Protein AF-0000000081016433 (afdb_homodimer)

Secondary structure (DSSP, 8-state):
---------HHHHHHHHHHHB----SSEEEEEEEEE-----GGGT----TTHHHHHHHHHHHHHHTTEEEEEEES--HHHHHHHHHHHHTS--TTEEEEEEEEEEEEETTEEEETTEEEEHHHHHGGGSTTT-GGGTTS-EEEEEEEE------SS--S------TT------S--GGG--TTEEEEES--TTS----BTTTB-HHHHHHHHHHHHHTTTS-HHHHHHHHHHHHHHHHHHHS-GGGGGS-----EEEE--SSB-------/---------HHHHHHHHHHHB----SSEEEEEEEEE-----GGGT----TTHHHHHHHHHHHHHHTTEEEEEEES--HHHHHHHHHHHHTS--TTEEEEEEEEEEEEETTEEEETTEEEEHHHHHGGGSTTT-GGGTTS-EEEEEEEE------SS--S------TT------S--GGG--TTEEEEES--TTS----BTTTB-HHHHHHHHHHHHHTTTS-HHHHHHHHHHHHHHHHHHHS-GGGGGS-----EEEE--SSB-------

Radius of gyration: 23.68 Å; Cα contacts (8 Å, |Δi|>4): 1076; chains: 2; bounding box: 60×59×79 Å

InterPro domains:
  IPR001309 Peptidase C14, p20 domain [PS50208] (28-152)
  IPR002138 Peptidase C14, caspase non-catalytic subunit p10 [PS50207] (181-268)
  IPR002398 Peptidase C14 family [PTHR10454] (15-266)
  IPR011600 Peptidase C14, caspase domain [PF00656] (31-265)
  IPR015917 Peptidase C14A, caspase catalytic domain [PR00376] (28-41)
  IPR015917 Peptidase C14A, caspase catalytic domain [PR00376] (49-67)
  IPR015917 Peptidase C14A, caspase catalytic domain [PR00376] (67-85)
  IPR015917 Peptidase C14A, caspase catalytic domain [PR00376] (99-107)
  IPR015917 Peptidase C14A, caspase catalytic domain [PR00376] (133-151)
  IPR015917 Peptidase C14A, caspase catalytic domain [PR00376] (196-207)
  IPR015917 Peptidase C14A, caspase catalytic domain [PR00376] (258-267)
  IPR015917 Peptidase C14A, caspase catalytic domain [SM00115] (21-268)
  IPR015917 Peptidase C14A, caspase catalytic domain [cd00032] (22-266)
  IPR029030 Caspase-like domain superfamily [SSF52129] (16-266)

pLDDT: mean 76.72, std 23.85, range [26.06, 98.69]

Sequence (540 aa):
MGDASMKPDGHLEEMDSQIHSYSMHYKSIGNCIIINNENFFPRAGMAKRNGTQMDVSRLSECFDSLGFDVKYRKDLTCEEMRTFLKEVSQENLKNCACLVCVVLSHGEDGVVYGTDGPLPLSDIVKPFADSSCPSLVGKPRLVFIQACRGTLLDKGVDKVECDGDPDVKEASLLPTVDLMQPDFLFAFATVSGYFSWRNPANGSCFIQLLCSELQEHGQRMELTKILTRVNRRVATEFTSNTTDADLNNSKQIPCTVSMLTKELYLLKRAMGDASMKPDGHLEEMDSQIHSYSMHYKSIGNCIIINNENFFPRAGMAKRNGTQMDVSRLSECFDSLGFDVKYRKDLTCEEMRTFLKEVSQENLKNCACLVCVVLSHGEDGVVYGTDGPLPLSDIVKPFADSSCPSLVGKPRLVFIQACRGTLLDKGVDKVECDGDPDVKEASLLPTVDLMQPDFLFAFATVSGYFSWRNPANGSCFIQLLCSELQEHGQRMELTKILTRVNRRVATEFTSNTTDADLNNSKQIPCTVSMLTKELYLLKRA

Organism: Petromyzon marinus (NCBI:txid7757)

Structure (mmCIF, N/CA/C/O backbone):
data_AF-0000000081016433-model_v1
#
loop_
_entity.id
_entity.type
_entity.pdbx_description
1 polymer 'Caspase-7-like isoform X2'
#
loop_
_atom_site.group_PDB
_atom_site.id
_atom_site.type_symbol
_atom_site.label_atom_id
_atom_site.label_alt_id
_atom_site.label_comp_id
_atom_site.label_asym_id
_atom_site.label_entity_id
_atom_site.label_seq_id
_atom_site.pdbx_PDB_ins_code
_atom_site.Cartn_x
_atom_site.Cartn_y
_atom_site.Cartn_z
_atom_site.occupancy
_atom_site.B_iso_or_equiv
_atom_site.auth_seq_id
_atom_site.auth_comp_id
_atom_site.auth_asym_id
_atom_site.auth_atom_id
_atom_site.pdbx_PDB_model_num
ATOM 1 N N . MET A 1 1 ? 12.258 -30.641 46.562 1 26.12 1 MET A N 1
ATOM 2 C CA . MET A 1 1 ? 13.102 -29.859 45.656 1 26.12 1 MET A CA 1
ATOM 3 C C . MET A 1 1 ? 12.258 -29.188 44.562 1 26.12 1 MET A C 1
ATOM 5 O O . MET A 1 1 ? 11.609 -29.859 43.781 1 26.12 1 MET A O 1
ATOM 9 N N . GLY A 1 2 ? 11.648 -27.984 44.719 1 26.55 2 GLY A N 1
ATOM 10 C CA . GLY A 1 2 ? 10.523 -27.312 44.094 1 26.55 2 GLY A CA 1
ATOM 11 C C . GLY A 1 2 ? 10.852 -26.734 42.719 1 26.55 2 GLY A C 1
ATOM 12 O O . GLY A 1 2 ? 11.891 -26.109 42.562 1 26.55 2 GLY A O 1
ATOM 13 N N . ASP A 1 3 ? 10.469 -27.344 41.562 1 26.23 3 ASP A N 1
ATOM 14 C CA . ASP A 1 3 ? 10.773 -27.047 40.156 1 26.23 3 ASP A CA 1
ATOM 15 C C . ASP A 1 3 ? 10.344 -25.625 39.781 1 26.23 3 ASP A C 1
ATOM 17 O O . ASP A 1 3 ? 9.156 -25.297 39.812 1 26.23 3 ASP A O 1
ATOM 21 N N . ALA A 1 4 ? 11.242 -24.625 40.062 1 28.75 4 ALA A N 1
ATOM 22 C CA . ALA A 1 4 ? 11.133 -23.188 39.781 1 28.75 4 ALA A CA 1
ATOM 23 C C . ALA A 1 4 ? 10.797 -22.938 38.312 1 28.75 4 ALA A C 1
ATOM 25 O O . ALA A 1 4 ? 11.578 -23.281 37.406 1 28.75 4 ALA A O 1
ATOM 26 N N . SER A 1 5 ? 9.594 -22.859 37.906 1 30.48 5 SER A N 1
ATOM 27 C CA . SER A 1 5 ? 8.977 -22.625 36.594 1 30.48 5 SER A CA 1
ATOM 28 C C . SER A 1 5 ? 9.562 -21.391 35.938 1 30.48 5 SER A C 1
ATOM 30 O O . SER A 1 5 ? 9.57 -20.297 36.5 1 30.48 5 SER A O 1
ATOM 32 N N . MET A 1 6 ? 10.562 -21.422 35.156 1 29.38 6 MET A N 1
ATOM 33 C CA . MET A 1 6 ? 11.289 -20.375 34.438 1 29.38 6 MET A CA 1
ATOM 34 C C . MET A 1 6 ? 10.336 -19.453 33.688 1 29.38 6 MET A C 1
ATOM 36 O O . MET A 1 6 ? 9.57 -19.906 32.812 1 29.38 6 MET A O 1
ATOM 40 N N . LYS A 1 7 ? 9.914 -18.359 34.188 1 31.92 7 LYS A N 1
ATOM 41 C CA . LYS A 1 7 ? 9.117 -17.25 33.656 1 31.92 7 LYS A CA 1
ATOM 42 C C . LYS A 1 7 ? 9.688 -16.75 32.344 1 31.92 7 LYS A C 1
ATOM 44 O O . LYS A 1 7 ? 10.883 -16.438 32.25 1 31.92 7 LYS A O 1
ATOM 49 N N . PRO A 1 8 ? 9.094 -17.047 31.172 1 35.88 8 PRO A N 1
ATOM 50 C CA . PRO A 1 8 ? 9.68 -16.609 29.891 1 35.88 8 PRO A CA 1
ATOM 51 C C . PRO A 1 8 ? 10.172 -15.156 29.953 1 35.88 8 PRO A C 1
ATOM 53 O O . PRO A 1 8 ? 9.516 -14.305 30.562 1 35.88 8 PRO A O 1
ATOM 56 N N . ASP A 1 9 ? 11.414 -14.742 29.766 1 35.56 9 ASP A N 1
ATOM 57 C CA . ASP A 1 9 ? 12.094 -13.508 30.156 1 35.56 9 ASP A CA 1
ATOM 58 C C . ASP A 1 9 ? 11.453 -12.289 29.5 1 35.56 9 ASP A C 1
ATOM 60 O O . ASP A 1 9 ? 11.328 -12.234 28.281 1 35.56 9 ASP A O 1
ATOM 64 N N . GLY A 1 10 ? 10.516 -11.516 29.984 1 38.41 10 GLY A N 1
ATOM 65 C CA . GLY A 1 10 ? 9.914 -10.203 29.766 1 38.41 10 GLY A CA 1
ATOM 66 C C . GLY A 1 10 ? 10.836 -9.234 29.047 1 38.41 10 GLY A C 1
ATOM 67 O O . GLY A 1 10 ? 10.375 -8.305 28.391 1 38.41 10 GLY A O 1
ATOM 68 N N . HIS A 1 11 ? 12.078 -9.258 29.219 1 40.97 11 HIS A N 1
ATOM 69 C CA . HIS A 1 11 ? 13.094 -8.359 28.688 1 40.97 11 HIS A CA 1
ATOM 70 C C . HIS A 1 11 ? 13.328 -8.617 27.203 1 40.97 11 HIS A C 1
ATOM 72 O O . HIS A 1 11 ? 13.539 -7.676 26.438 1 40.97 11 HIS A O 1
ATOM 78 N N . LEU A 1 12 ? 13.461 -9.75 26.75 1 40.94 12 LEU A N 1
ATOM 79 C CA . LEU A 1 12 ? 13.664 -10.086 25.344 1 40.94 12 LEU A CA 1
ATOM 80 C C . LEU A 1 12 ? 12.445 -9.695 24.516 1 40.94 12 LEU A C 1
ATOM 82 O O . LEU A 1 12 ? 12.586 -9.25 23.375 1 40.94 12 LEU A O 1
ATOM 86 N N . GLU A 1 13 ? 11.258 -9.891 25 1 45.22 13 GLU A N 1
ATOM 87 C CA . GLU A 1 13 ? 10.031 -9.43 24.344 1 45.22 13 GLU A CA 1
ATOM 88 C C . GLU A 1 13 ? 10 -7.91 24.25 1 45.22 13 GLU A C 1
ATOM 90 O O . GLU A 1 13 ? 9.539 -7.352 23.25 1 45.22 13 GLU A O 1
ATOM 95 N N . GLU A 1 14 ? 10.406 -7.242 25.344 1 46.44 14 GLU A N 1
ATOM 96 C CA . GLU A 1 14 ? 10.477 -5.785 25.359 1 46.44 14 GLU A CA 1
ATOM 97 C C . GLU A 1 14 ? 11.516 -5.273 24.375 1 46.44 14 GLU A C 1
ATOM 99 O O . GLU A 1 14 ? 11.289 -4.277 23.688 1 46.44 14 GLU A O 1
ATOM 104 N N . MET A 1 15 ? 12.727 -5.887 24.359 1 46.06 15 MET A N 1
ATOM 105 C CA . MET A 1 15 ? 13.773 -5.488 23.422 1 46.06 15 MET A CA 1
ATOM 106 C C . MET A 1 15 ? 13.344 -5.758 21.984 1 46.06 15 MET A C 1
ATOM 108 O O . MET A 1 15 ? 13.602 -4.945 21.094 1 46.06 15 MET A O 1
ATOM 112 N N . ASP A 1 16 ? 12.812 -6.902 21.781 1 51.69 16 ASP A N 1
ATOM 113 C CA . ASP A 1 16 ? 12.297 -7.285 20.469 1 51.69 16 ASP A CA 1
ATOM 114 C C . ASP A 1 16 ? 11.203 -6.324 20 1 51.69 16 ASP A C 1
ATOM 116 O O . ASP A 1 16 ? 11.172 -5.938 18.828 1 51.69 16 ASP A O 1
ATOM 120 N N . SER A 1 17 ? 10.406 -5.883 21.031 1 57.91 17 SER A N 1
ATOM 121 C CA . SER A 1 17 ? 9.328 -4.945 20.719 1 57.91 17 SER A CA 1
ATOM 122 C C . SER A 1 17 ? 9.883 -3.594 20.281 1 57.91 17 SER A C 1
ATOM 124 O O . SER A 1 17 ? 9.359 -2.975 19.344 1 57.91 17 SER A O 1
ATOM 126 N N . GLN A 1 18 ? 11.117 -3.271 20.828 1 66.81 18 GLN A N 1
ATOM 127 C CA . GLN A 1 18 ? 11.656 -1.944 20.562 1 66.81 18 GLN A CA 1
ATOM 128 C C . GLN A 1 18 ? 12.242 -1.873 19.156 1 66.81 18 GLN A C 1
ATOM 130 O O . GLN A 1 18 ? 12.234 -0.813 18.516 1 66.81 18 GLN A O 1
ATOM 135 N N . ILE A 1 19 ? 12.5 -3.006 18.625 1 80.75 19 ILE A N 1
ATOM 136 C CA . ILE A 1 19 ? 13.141 -2.949 17.312 1 80.75 19 ILE A CA 1
ATOM 137 C C . ILE A 1 19 ? 12.086 -3.014 16.219 1 80.75 19 ILE A C 1
ATOM 139 O O . ILE A 1 19 ? 12.305 -2.527 15.102 1 80.75 19 ILE A O 1
ATOM 143 N N . HIS A 1 20 ? 10.922 -3.445 16.594 1 89.81 20 HIS A N 1
ATOM 144 C CA . HIS A 1 20 ? 9.953 -3.703 15.539 1 89.81 20 HIS A CA 1
ATOM 145 C C . HIS A 1 20 ? 8.859 -2.641 15.523 1 89.81 20 HIS A C 1
ATOM 147 O O . HIS A 1 20 ? 8.008 -2.631 14.633 1 89.81 20 HIS A O 1
ATOM 153 N N . SER A 1 21 ? 8.93 -1.73 16.516 1 92.56 21 SER A N 1
ATOM 154 C CA . SER A 1 21 ? 7.91 -0.688 16.578 1 92.56 21 SER A CA 1
ATOM 155 C C . SER A 1 21 ? 8.539 0.7 16.609 1 92.56 21 SER A C 1
ATOM 157 O O . SER A 1 21 ? 9.625 0.879 17.172 1 92.56 21 SER A O 1
ATOM 159 N N . TYR A 1 22 ? 7.875 1.656 16 1 94.38 22 TYR A N 1
ATOM 160 C CA . TYR A 1 22 ? 8.312 3.043 16.125 1 94.38 22 TYR A CA 1
ATOM 161 C C . TYR A 1 22 ? 8.219 3.518 17.562 1 94.38 22 TYR A C 1
ATOM 163 O O . TYR A 1 22 ? 7.262 3.191 18.281 1 94.38 22 TYR A O 1
ATOM 171 N N . SER A 1 23 ? 9.227 4.281 17.984 1 89.12 23 SER A N 1
ATOM 172 C CA . SER A 1 23 ? 9.156 4.902 19.312 1 89.12 23 SER A CA 1
ATOM 173 C C . SER A 1 23 ? 8.219 6.109 19.297 1 89.12 23 SER A C 1
ATOM 175 O O . SER A 1 23 ? 8.312 6.965 18.422 1 89.12 23 SER A O 1
ATOM 177 N N . MET A 1 24 ? 7.336 6.09 20.297 1 85.56 24 MET A N 1
ATOM 178 C CA . MET A 1 24 ? 6.434 7.23 20.453 1 85.56 24 MET A CA 1
ATOM 179 C C . MET A 1 24 ? 6.777 8.031 21.703 1 85.56 24 MET A C 1
ATOM 181 O O . MET A 1 24 ? 5.992 8.875 22.141 1 85.56 24 MET A O 1
ATOM 185 N N . HIS A 1 25 ? 7.965 7.73 22.188 1 81.31 25 HIS A N 1
ATOM 186 C CA . HIS A 1 25 ? 8.406 8.414 23.391 1 81.31 25 HIS A CA 1
ATOM 187 C C . HIS A 1 25 ? 9.156 9.695 23.062 1 81.31 25 HIS A C 1
ATOM 189 O O . HIS A 1 25 ? 10.383 9.758 23.219 1 81.31 25 HIS A O 1
ATOM 195 N N . TYR A 1 26 ? 8.469 10.633 22.625 1 82.5 26 TYR A N 1
ATOM 196 C CA . TYR A 1 26 ? 8.961 11.977 22.344 1 82.5 26 TYR A CA 1
ATOM 197 C C . TYR A 1 26 ? 8.18 13.023 23.125 1 82.5 26 TYR A C 1
ATOM 199 O O . TYR A 1 26 ? 7.156 12.703 23.75 1 82.5 26 TYR A O 1
ATOM 207 N N . LYS A 1 27 ? 8.672 14.164 23.25 1 78.25 27 LYS A N 1
ATOM 208 C CA . LYS A 1 27 ? 7.98 15.25 23.938 1 78.25 27 LYS A CA 1
ATOM 209 C C . LYS A 1 27 ? 6.598 15.484 23.344 1 78.25 27 LYS A C 1
ATOM 211 O O . LYS A 1 27 ? 5.641 15.758 24.062 1 78.25 27 LYS A O 1
ATOM 216 N N . SER A 1 28 ? 6.621 15.32 22.016 1 83 28 SER A N 1
ATOM 217 C CA . SER A 1 28 ? 5.371 15.477 21.281 1 83 28 SER A CA 1
ATOM 218 C C . SER A 1 28 ? 5.133 14.297 20.344 1 83 28 SER A C 1
ATOM 220 O O . SER A 1 28 ? 6.074 13.766 19.766 1 83 28 SER A O 1
ATOM 222 N N . ILE A 1 29 ? 3.893 13.898 20.25 1 88.94 29 ILE A N 1
ATOM 223 C CA . ILE A 1 29 ? 3.572 12.797 19.344 1 88.94 29 ILE A CA 1
ATOM 224 C C . ILE A 1 29 ? 3.793 13.234 17.906 1 88.94 29 ILE A C 1
ATOM 226 O O . ILE A 1 29 ? 4.254 12.453 17.078 1 88.94 29 ILE A O 1
ATOM 230 N N . GLY A 1 30 ? 3.447 14.508 17.594 1 92.06 30 GLY A N 1
ATOM 231 C CA . GLY A 1 30 ? 3.783 14.992 16.266 1 92.06 30 GLY A CA 1
ATOM 232 C C . GLY A 1 30 ? 2.775 15.984 15.719 1 92.06 30 GLY A C 1
ATOM 233 O O . GLY A 1 30 ? 1.886 16.438 16.453 1 92.06 30 GLY A O 1
ATOM 234 N N . ASN A 1 31 ? 3.016 16.406 14.523 1 94.5 31 ASN A N 1
ATOM 235 C CA . ASN A 1 31 ? 2.154 17.359 13.828 1 94.5 31 ASN A CA 1
ATOM 236 C C . ASN A 1 31 ? 1.134 16.641 12.945 1 94.5 31 ASN A C 1
ATOM 238 O O . ASN A 1 31 ? 1.448 15.625 12.32 1 94.5 31 ASN A O 1
ATOM 242 N N . CYS A 1 32 ? -0.096 17.172 12.992 1 97.12 32 CYS A N 1
ATOM 243 C CA . CYS A 1 32 ? -1.123 16.766 12.039 1 97.12 32 CYS A CA 1
ATOM 244 C C . CYS A 1 32 ? -1.529 17.953 11.156 1 97.12 32 CYS A C 1
ATOM 246 O O . CYS A 1 32 ? -2.178 18.891 11.625 1 97.12 32 CYS A O 1
ATOM 248 N N . ILE A 1 33 ? -1.103 17.859 9.922 1 98.31 33 ILE A N 1
ATOM 249 C CA . ILE A 1 33 ? -1.432 18.891 8.938 1 98.31 33 ILE A CA 1
ATOM 250 C C . ILE A 1 33 ? -2.738 18.531 8.234 1 98.31 33 ILE A C 1
ATOM 252 O O . ILE A 1 33 ? -2.898 17.406 7.75 1 98.31 33 ILE A O 1
ATOM 256 N N . ILE A 1 34 ? -3.717 19.453 8.211 1 98.62 34 ILE A N 1
ATOM 257 C CA . ILE A 1 34 ? -4.965 19.266 7.48 1 98.62 34 ILE A CA 1
ATOM 258 C C . ILE A 1 34 ? -5.156 20.391 6.477 1 98.62 34 ILE A C 1
ATOM 260 O O . ILE A 1 34 ? -5.238 21.562 6.855 1 98.62 34 ILE A O 1
ATOM 264 N N . ILE A 1 35 ? -5.145 20.031 5.227 1 98.56 35 ILE A N 1
ATOM 265 C CA . ILE A 1 35 ? -5.484 20.984 4.168 1 98.56 35 ILE A CA 1
ATOM 266 C C . ILE A 1 35 ? -6.848 20.625 3.578 1 98.56 35 ILE A C 1
ATOM 268 O O . ILE A 1 35 ? -7.051 19.5 3.098 1 98.56 35 ILE A O 1
ATOM 272 N N . ASN A 1 36 ? -7.797 21.562 3.629 1 97.75 36 ASN A N 1
ATOM 273 C CA . ASN A 1 36 ? -9.141 21.359 3.094 1 97.75 36 ASN A CA 1
ATOM 274 C C . ASN A 1 36 ? -9.469 22.391 2.018 1 97.75 36 ASN A C 1
ATOM 276 O O . ASN A 1 36 ? -9.727 23.547 2.324 1 97.75 36 ASN A O 1
ATOM 280 N N . ASN A 1 37 ? -9.406 21.922 0.78 1 97.19 37 ASN A N 1
ATOM 281 C CA . ASN A 1 37 ? -9.859 22.781 -0.307 1 97.19 37 ASN A CA 1
ATOM 282 C C . ASN A 1 37 ? -11.32 22.516 -0.659 1 97.19 37 ASN A C 1
ATOM 284 O O . ASN A 1 37 ? -11.656 21.469 -1.21 1 97.19 37 ASN A O 1
ATOM 288 N N . GLU A 1 38 ? -12.164 23.438 -0.326 1 94.94 38 GLU A N 1
ATOM 289 C CA . GLU A 1 38 ? -13.609 23.312 -0.506 1 94.94 38 GLU A CA 1
ATOM 290 C C . GLU A 1 38 ? -14.086 24.094 -1.724 1 94.94 38 GLU A C 1
ATOM 292 O O . GLU A 1 38 ? -14.938 23.625 -2.48 1 94.94 38 GLU A O 1
ATOM 297 N N . ASN A 1 39 ? -13.555 25.297 -1.861 1 96 39 ASN A N 1
ATOM 298 C CA . ASN A 1 39 ? -13.922 26.172 -2.971 1 96 39 ASN A CA 1
ATOM 299 C C . ASN A 1 39 ? -12.797 26.266 -3.996 1 96 39 ASN A C 1
ATOM 301 O O . ASN A 1 39 ? -11.617 26.312 -3.631 1 96 39 ASN A O 1
ATOM 305 N N . PHE A 1 40 ? -13.227 26.359 -5.281 1 95.62 40 PHE A N 1
ATOM 306 C CA . PHE A 1 40 ? -12.242 26.375 -6.359 1 95.62 40 PHE A CA 1
ATOM 307 C C . PHE A 1 40 ? -12.508 27.531 -7.32 1 95.62 40 PHE A C 1
ATOM 309 O O . PHE A 1 40 ? -13.664 27.922 -7.531 1 95.62 40 PHE A O 1
ATOM 316 N N . PHE A 1 41 ? -11.375 28.062 -7.828 1 95.62 41 PHE A N 1
ATOM 317 C CA . PHE A 1 41 ? -11.523 29.062 -8.875 1 95.62 41 PHE A CA 1
ATOM 318 C C . PHE A 1 41 ? -12.172 28.469 -10.117 1 95.62 41 PHE A C 1
ATOM 320 O O . PHE A 1 41 ? -11.977 27.281 -10.406 1 95.62 41 PHE A O 1
ATOM 327 N N . PRO A 1 42 ? -12.898 29.234 -10.836 1 92.69 42 PRO A N 1
ATOM 328 C CA . PRO A 1 42 ? -13.531 28.719 -12.062 1 92.69 42 PRO A CA 1
ATOM 329 C C . PRO A 1 42 ? -12.523 28.078 -13.016 1 92.69 42 PRO A C 1
ATOM 331 O O . PRO A 1 42 ? -12.836 27.078 -13.664 1 92.69 42 PRO A O 1
ATOM 334 N N . ARG A 1 43 ? -11.391 28.594 -13.023 1 91.31 43 ARG A N 1
ATOM 335 C CA . ARG A 1 43 ? -10.383 28.125 -13.969 1 91.31 43 ARG A CA 1
ATOM 336 C C . ARG A 1 43 ? -9.922 26.703 -13.609 1 91.31 43 ARG A C 1
ATOM 338 O O . ARG A 1 43 ? -9.359 26 -14.453 1 91.31 43 ARG A O 1
ATOM 345 N N . ALA A 1 44 ? -10.062 26.359 -12.344 1 89.81 44 ALA A N 1
ATOM 346 C CA . ALA A 1 44 ? -9.648 25.031 -11.914 1 89.81 44 ALA A CA 1
ATOM 347 C C . ALA A 1 44 ? -10.594 23.953 -12.461 1 89.81 44 ALA A C 1
ATOM 349 O O . ALA A 1 44 ? -10.234 22.781 -12.539 1 89.81 44 ALA A O 1
ATOM 350 N N . GLY A 1 45 ? -11.875 24.406 -12.789 1 87.94 45 GLY A N 1
ATOM 351 C CA . GLY A 1 45 ? -12.844 23.5 -13.383 1 87.94 45 GLY A CA 1
ATOM 352 C C . GLY A 1 45 ? -13.383 22.484 -12.398 1 87.94 45 GLY A C 1
ATOM 353 O O . GLY A 1 45 ? -13.758 21.375 -12.789 1 87.94 45 GLY A O 1
ATOM 354 N N . MET A 1 46 ? -13.273 22.766 -11.094 1 88.06 46 MET A N 1
ATOM 355 C CA . MET A 1 46 ? -13.719 21.828 -10.07 1 88.06 46 MET A CA 1
ATOM 356 C C . MET A 1 46 ? -14.898 22.391 -9.289 1 88.06 46 MET A C 1
ATOM 358 O O . MET A 1 46 ? -14.969 23.594 -9.047 1 88.06 46 MET A O 1
ATOM 362 N N . ALA A 1 47 ? -15.773 21.469 -8.953 1 86.62 47 ALA A N 1
ATOM 363 C CA . ALA A 1 47 ? -16.969 21.875 -8.203 1 86.62 47 ALA A CA 1
ATOM 364 C C . ALA A 1 47 ? -16.641 22.031 -6.719 1 86.62 47 ALA A C 1
ATOM 366 O O . ALA A 1 47 ? -15.641 21.531 -6.234 1 86.62 47 ALA A O 1
ATOM 367 N N . LYS A 1 48 ? -17.547 22.797 -6.082 1 90.19 48 LYS A N 1
ATOM 368 C CA . LYS A 1 48 ? -17.453 22.938 -4.633 1 90.19 48 LYS A CA 1
ATOM 369 C C . LYS A 1 48 ? -17.641 21.594 -3.936 1 90.19 48 LYS A C 1
ATOM 371 O O . LYS A 1 48 ? -18.484 20.781 -4.344 1 90.19 48 LYS A O 1
ATOM 376 N N . ARG A 1 49 ? -16.891 21.359 -2.865 1 89.38 49 ARG A N 1
ATOM 377 C CA . ARG A 1 49 ? -17 20.125 -2.09 1 89.38 49 ARG A CA 1
ATOM 378 C C . ARG A 1 49 ? -17.828 20.344 -0.828 1 89.38 49 ARG A C 1
ATOM 380 O O . ARG A 1 49 ? -17.266 20.562 0.251 1 89.38 49 ARG A O 1
ATOM 387 N N . ASN A 1 50 ? -19.016 20.109 -0.937 1 84.62 50 ASN A N 1
ATOM 388 C CA . ASN A 1 50 ? -19.938 20.344 0.168 1 84.62 50 ASN A CA 1
ATOM 389 C C . ASN A 1 50 ? -19.75 19.328 1.286 1 84.62 50 ASN A C 1
ATOM 391 O O . ASN A 1 50 ? -19.531 18.141 1.021 1 84.62 50 ASN A O 1
ATOM 395 N N . GLY A 1 51 ? -19.797 19.719 2.496 1 84.19 51 GLY A N 1
ATOM 396 C CA . GLY A 1 51 ? -19.781 18.844 3.65 1 84.19 51 GLY A CA 1
ATOM 397 C C . GLY A 1 51 ? -18.391 18.469 4.109 1 84.19 51 GLY A C 1
ATOM 398 O O . GLY A 1 51 ? -18.234 17.75 5.105 1 84.19 51 GLY A O 1
ATOM 399 N N . THR A 1 52 ? -17.375 19.016 3.471 1 91.12 52 THR A N 1
ATOM 400 C CA . THR A 1 52 ? -16 18.625 3.773 1 91.12 52 THR A CA 1
ATOM 401 C C . THR A 1 52 ? -15.57 19.188 5.129 1 91.12 52 THR A C 1
ATOM 403 O O . THR A 1 52 ? -14.633 18.672 5.746 1 91.12 52 THR A O 1
ATOM 406 N N . GLN A 1 53 ? -16.297 20.203 5.582 1 93.19 53 GLN A N 1
ATOM 407 C CA . GLN A 1 53 ? -15.984 20.781 6.879 1 93.19 53 GLN A CA 1
ATOM 408 C C . GLN A 1 53 ? -16.219 19.781 8.008 1 93.19 53 GLN A C 1
ATOM 410 O O . GLN A 1 53 ? -15.539 19.828 9.039 1 93.19 53 GLN A O 1
ATOM 415 N N . MET A 1 54 ? -17.156 18.906 7.797 1 93 54 MET A N 1
ATOM 416 C CA . MET A 1 54 ? -17.391 17.875 8.789 1 93 54 MET A CA 1
ATOM 417 C C . MET A 1 54 ? -16.172 16.953 8.93 1 93 54 MET A C 1
ATOM 419 O O . MET A 1 54 ? -15.828 16.547 10.031 1 93 54 MET A O 1
ATOM 423 N N . ASP A 1 55 ? -15.539 16.688 7.836 1 94.38 55 ASP A N 1
ATOM 424 C CA . ASP A 1 55 ? -14.32 15.883 7.855 1 94.38 55 ASP A CA 1
ATOM 425 C C . ASP A 1 55 ? -13.203 16.594 8.625 1 94.38 55 ASP A C 1
ATOM 427 O O . ASP A 1 55 ? -12.492 15.961 9.406 1 94.38 55 ASP A O 1
ATOM 431 N N . VAL A 1 56 ? -13.125 17.859 8.406 1 97.38 56 VAL A N 1
ATOM 432 C CA . VAL A 1 56 ? -12.094 18.641 9.086 1 97.38 56 VAL A CA 1
ATOM 433 C C . VAL A 1 56 ? -12.32 18.578 10.594 1 97.38 56 VAL A C 1
ATOM 435 O O . VAL A 1 56 ? -11.383 18.344 11.359 1 97.38 56 VAL A O 1
ATOM 438 N N . SER A 1 57 ? -13.516 18.781 10.953 1 97.06 57 SER A N 1
ATOM 439 C CA . SER A 1 57 ? -13.852 18.781 12.375 1 97.06 57 SER A CA 1
ATOM 440 C C . SER A 1 57 ? -13.539 17.422 13.008 1 97.06 57 SER A C 1
ATOM 442 O O . SER A 1 57 ? -12.938 17.359 14.086 1 97.06 57 SER A O 1
ATOM 444 N N . ARG A 1 58 ? -13.906 16.438 12.336 1 96.19 58 ARG A N 1
ATOM 445 C CA . ARG A 1 58 ? -13.695 15.078 12.844 1 96.19 58 ARG A CA 1
ATOM 446 C C . ARG A 1 58 ? -12.203 14.75 12.93 1 96.19 58 ARG A C 1
ATOM 448 O O . ARG A 1 58 ? -11.742 14.203 13.93 1 96.19 58 ARG A O 1
ATOM 455 N N . LEU A 1 59 ? -11.508 15.117 11.922 1 97.88 59 LEU A N 1
ATOM 456 C CA . LEU A 1 59 ? -10.062 14.891 11.891 1 97.88 59 LEU A CA 1
ATOM 457 C C . LEU A 1 59 ? -9.367 15.656 13 1 97.88 59 LEU A C 1
ATOM 459 O O . LEU A 1 59 ? -8.523 15.109 13.711 1 97.88 59 LEU A O 1
ATOM 463 N N . SER A 1 60 ? -9.742 16.906 13.133 1 98.12 60 SER A N 1
ATOM 464 C CA . SER A 1 60 ? -9.125 17.75 14.148 1 98.12 60 SER A CA 1
ATOM 465 C C . SER A 1 60 ? -9.359 17.188 15.547 1 98.12 60 SER A C 1
ATOM 467 O O . SER A 1 60 ? -8.422 17.094 16.344 1 98.12 60 SER A O 1
ATOM 469 N N . GLU A 1 61 ? -10.531 16.797 15.773 1 96.94 61 GLU A N 1
ATOM 470 C CA . GLU A 1 61 ? -10.867 16.219 17.078 1 96.94 61 GLU A CA 1
ATOM 471 C C . GLU A 1 61 ? -10.109 14.914 17.312 1 96.94 61 GLU A C 1
ATOM 473 O O . GLU A 1 61 ? -9.562 14.695 18.391 1 96.94 61 GLU A O 1
ATOM 478 N N . CYS A 1 62 ? -10.086 14.102 16.328 1 96.12 62 CYS A N 1
ATOM 479 C CA . CYS A 1 62 ? -9.461 12.781 16.422 1 96.12 62 CYS A CA 1
ATOM 480 C C . CYS A 1 62 ? -7.969 12.906 16.703 1 96.12 62 CYS A C 1
ATOM 482 O O . CYS A 1 62 ? -7.477 12.367 17.703 1 96.12 62 CYS A O 1
ATOM 484 N N . PHE A 1 63 ? -7.234 13.703 15.961 1 96.06 63 PHE A N 1
ATOM 485 C CA . PHE A 1 63 ? -5.785 13.766 16.094 1 96.06 63 PHE A CA 1
ATOM 486 C C . PHE A 1 63 ? -5.391 14.617 17.297 1 96.06 63 PHE A C 1
ATOM 488 O O . PHE A 1 63 ? -4.367 14.367 17.938 1 96.06 63 PHE A O 1
ATOM 495 N N . ASP A 1 64 ? -6.254 15.562 17.641 1 94.62 64 ASP A N 1
ATOM 496 C CA . ASP A 1 64 ? -6.031 16.281 18.891 1 94.62 64 ASP A CA 1
ATOM 497 C C . ASP A 1 64 ? -6.117 15.344 20.078 1 94.62 64 ASP A C 1
ATOM 499 O O . ASP A 1 64 ? -5.281 15.398 20.984 1 94.62 64 ASP A O 1
ATOM 503 N N . SER A 1 65 ? -7.078 14.484 20.016 1 92.06 65 SER A N 1
ATOM 504 C CA . SER A 1 65 ? -7.273 13.547 21.125 1 92.06 65 SER A CA 1
ATOM 505 C C . SER A 1 65 ? -6.117 12.555 21.219 1 92.06 65 SER A C 1
ATOM 507 O O . SER A 1 65 ? -5.836 12.016 22.281 1 92.06 65 SER A O 1
ATOM 509 N N . LEU A 1 66 ? -5.461 12.344 20.125 1 91.12 66 LEU A N 1
ATOM 510 C CA . LEU A 1 66 ? -4.32 11.438 20.094 1 91.12 66 LEU A CA 1
ATOM 511 C C . LEU A 1 66 ? -3.037 12.164 20.484 1 91.12 66 LEU A C 1
ATOM 513 O O . LEU A 1 66 ? -1.978 11.547 20.594 1 91.12 66 LEU A O 1
ATOM 517 N N . GLY A 1 67 ? -3.117 13.539 20.656 1 90.25 67 GLY A N 1
ATOM 518 C CA . GLY A 1 67 ? -1.99 14.305 21.172 1 90.25 67 GLY A CA 1
ATOM 519 C C . GLY A 1 67 ? -1.21 15.023 20.078 1 90.25 67 GLY A C 1
ATOM 520 O O . GLY A 1 67 ? -0.141 15.578 20.344 1 90.25 67 GLY A O 1
ATOM 521 N N . PHE A 1 68 ? -1.723 15.07 18.844 1 94.31 68 PHE A N 1
ATOM 522 C CA . PHE A 1 68 ? -1.044 15.766 17.766 1 94.31 68 PHE A CA 1
ATOM 523 C C . PHE A 1 68 ? -1.302 17.266 17.828 1 94.31 68 PHE A C 1
ATOM 525 O O . PHE A 1 68 ? -2.344 17.703 18.328 1 94.31 68 PHE A O 1
ATOM 532 N N . ASP A 1 69 ? -0.307 18 17.422 1 95.12 69 ASP A N 1
ATOM 533 C CA . ASP A 1 69 ? -0.529 19.422 17.141 1 95.12 69 ASP A CA 1
ATOM 534 C C . ASP A 1 69 ? -1.165 19.625 15.773 1 95.12 69 ASP A C 1
ATOM 536 O O . ASP A 1 69 ? -0.503 19.453 14.75 1 95.12 69 ASP A O 1
ATOM 540 N N . VAL A 1 70 ? -2.453 20.031 15.789 1 97.44 70 VAL A N 1
ATOM 541 C CA . VAL A 1 70 ? -3.211 20.094 14.547 1 97.44 70 VAL A CA 1
ATOM 542 C C . VAL A 1 70 ? -3.014 21.469 13.891 1 97.44 70 VAL A C 1
ATOM 544 O O . VAL A 1 70 ? -3.23 22.5 14.531 1 97.44 70 VAL A O 1
ATOM 547 N N . LYS A 1 71 ? -2.531 21.469 12.68 1 98 71 LYS A N 1
ATOM 548 C CA . LYS A 1 71 ? -2.4 22.656 11.844 1 98 71 LYS A CA 1
ATOM 549 C C . LYS A 1 71 ? -3.348 22.594 10.648 1 98 71 LYS A C 1
ATOM 551 O O . LYS A 1 71 ? -3.209 21.719 9.781 1 98 71 LYS A O 1
ATOM 556 N N . TYR A 1 72 ? -4.32 23.5 10.641 1 98.38 72 TYR A N 1
ATOM 557 C CA . TYR A 1 72 ? -5.383 23.453 9.641 1 98.38 72 TYR A CA 1
ATOM 558 C C . TYR A 1 72 ? -5.348 24.688 8.742 1 98.38 72 TYR A C 1
ATOM 560 O O . TYR A 1 72 ? -5.145 25.797 9.219 1 98.38 72 TYR A O 1
ATOM 568 N N . ARG A 1 73 ? -5.414 24.438 7.41 1 98.69 73 ARG A N 1
ATOM 569 C CA . ARG A 1 73 ? -5.605 25.531 6.449 1 98.69 73 ARG A CA 1
ATOM 570 C C . ARG A 1 73 ? -6.73 25.188 5.473 1 98.69 73 ARG A C 1
ATOM 572 O O . ARG A 1 73 ? -6.91 24.031 5.094 1 98.69 73 ARG A O 1
ATOM 579 N N . LYS A 1 74 ? -7.484 26.219 5.066 1 98.5 74 LYS A N 1
ATOM 580 C CA . LYS A 1 74 ? -8.625 26.078 4.164 1 98.5 74 LYS A CA 1
ATOM 581 C C . LYS A 1 74 ? -8.383 26.812 2.852 1 98.5 74 LYS A C 1
ATOM 583 O O . LYS A 1 74 ? -7.855 27.938 2.846 1 98.5 74 LYS A O 1
ATOM 588 N N . ASP A 1 75 ? -8.727 26.188 1.744 1 98.44 75 ASP A N 1
ATOM 589 C CA . ASP A 1 75 ? -8.789 26.797 0.421 1 98.44 75 ASP A CA 1
ATOM 590 C C . ASP A 1 75 ? -7.461 27.453 0.046 1 98.44 75 ASP A C 1
ATOM 592 O O . ASP A 1 75 ? -7.391 28.656 -0.176 1 98.44 75 ASP A O 1
ATOM 596 N N . LEU A 1 76 ? -6.473 26.562 -0.109 1 98.69 76 LEU A N 1
ATOM 597 C CA . LEU A 1 76 ? -5.133 27 -0.5 1 98.69 76 LEU A CA 1
ATOM 598 C C . LEU A 1 76 ? -4.922 26.812 -2 1 98.69 76 LEU A C 1
ATOM 600 O O . LEU A 1 76 ? -5.352 25.812 -2.576 1 98.69 76 LEU A O 1
ATOM 604 N N . THR A 1 77 ? -4.293 27.828 -2.643 1 98.31 77 THR A N 1
ATOM 605 C CA . THR A 1 77 ? -3.789 27.641 -4 1 98.31 77 THR A CA 1
ATOM 606 C C . THR A 1 77 ? -2.615 26.672 -4.012 1 98.31 77 THR A C 1
ATOM 608 O O . THR A 1 77 ? -2.104 26.297 -2.957 1 98.31 77 THR A O 1
ATOM 611 N N . CYS A 1 78 ? -2.223 26.25 -5.203 1 98 78 CYS A N 1
ATOM 612 C CA . CYS A 1 78 ? -1.076 25.344 -5.312 1 98 78 CYS A CA 1
ATOM 613 C C . CYS A 1 78 ? 0.151 25.953 -4.637 1 98 78 CYS A C 1
ATOM 615 O O . CYS A 1 78 ? 0.821 25.281 -3.85 1 98 78 CYS A O 1
ATOM 617 N N . GLU A 1 79 ? 0.376 27.219 -4.887 1 98.31 79 GLU A N 1
ATOM 618 C CA . GLU A 1 79 ? 1.544 27.891 -4.309 1 98.31 79 GLU A CA 1
ATOM 619 C C . GLU A 1 79 ? 1.408 28.016 -2.793 1 98.31 79 GLU A C 1
ATOM 621 O O . GLU A 1 79 ? 2.385 27.844 -2.061 1 98.31 79 GLU A O 1
ATOM 626 N N . GLU A 1 80 ? 0.275 28.328 -2.322 1 98.62 80 GLU A N 1
ATOM 627 C CA . GLU A 1 80 ? 0.043 28.422 -0.885 1 98.62 80 GLU A CA 1
ATOM 628 C C . GLU A 1 80 ? 0.216 27.078 -0.205 1 98.62 80 GLU A C 1
ATOM 630 O O . GLU A 1 80 ? 0.718 27 0.918 1 98.62 80 GLU A O 1
ATOM 635 N N . MET A 1 81 ? -0.193 26 -0.826 1 98.5 81 MET A N 1
ATOM 636 C CA . MET A 1 81 ? 0.019 24.656 -0.294 1 98.5 81 MET A CA 1
ATOM 637 C C . MET A 1 81 ? 1.507 24.344 -0.162 1 98.5 81 MET A C 1
ATOM 639 O O . MET A 1 81 ? 1.962 23.891 0.89 1 98.5 81 MET A O 1
ATOM 643 N N . ARG A 1 82 ? 2.217 24.656 -1.246 1 97.81 82 ARG A N 1
ATOM 644 C CA . ARG A 1 82 ? 3.656 24.422 -1.222 1 97.81 82 ARG A CA 1
ATOM 645 C C . ARG A 1 82 ? 4.32 25.203 -0.088 1 97.81 82 ARG A C 1
ATOM 647 O O . ARG A 1 82 ? 5.145 24.656 0.646 1 97.81 82 ARG A O 1
ATOM 654 N N . THR A 1 83 ? 3.926 26.469 0.064 1 98.12 83 THR A N 1
ATOM 655 C CA . THR A 1 83 ? 4.504 27.344 1.077 1 98.12 83 THR A CA 1
ATOM 656 C C . THR A 1 83 ? 4.164 26.844 2.48 1 98.12 83 THR A C 1
ATOM 658 O O . THR A 1 83 ? 5.039 26.766 3.344 1 98.12 83 THR A O 1
ATOM 661 N N . PHE A 1 84 ? 2.955 26.516 2.676 1 98.31 84 PHE A N 1
ATOM 662 C CA . PHE A 1 84 ? 2.496 26.031 3.973 1 98.31 84 PHE A CA 1
ATOM 663 C C . PHE A 1 84 ? 3.246 24.766 4.375 1 98.31 84 PHE A C 1
ATOM 665 O O . PHE A 1 84 ? 3.744 24.672 5.496 1 98.31 84 PHE A O 1
ATOM 672 N N . LEU A 1 85 ? 3.348 23.781 3.482 1 97.5 85 LEU A N 1
ATOM 673 C CA . LEU A 1 85 ? 4.02 22.516 3.748 1 97.5 85 LEU A CA 1
ATOM 674 C C . LEU A 1 85 ? 5.508 22.719 4.008 1 97.5 85 LEU A C 1
ATOM 676 O O . LEU A 1 85 ? 6.082 22.094 4.898 1 97.5 85 LEU A O 1
ATOM 680 N N . LYS A 1 86 ? 6.094 23.625 3.268 1 96.62 86 LYS A N 1
ATOM 681 C CA . LYS A 1 86 ? 7.496 23.953 3.492 1 96.62 86 LYS A CA 1
ATOM 682 C C . LYS A 1 86 ? 7.699 24.578 4.871 1 96.62 86 LYS A C 1
ATOM 684 O O . LYS A 1 86 ? 8.656 24.25 5.57 1 96.62 86 LYS A O 1
ATOM 689 N N . GLU A 1 87 ? 6.824 25.453 5.238 1 96.5 87 GLU A N 1
ATOM 690 C CA . GLU A 1 87 ? 6.891 26.094 6.551 1 96.5 87 GLU A CA 1
ATOM 691 C C . GLU A 1 87 ? 6.844 25.047 7.668 1 96.5 87 GLU A C 1
ATOM 693 O O . GLU A 1 87 ? 7.629 25.109 8.617 1 96.5 87 GLU A O 1
ATOM 698 N N . VAL A 1 88 ? 5.938 24.125 7.566 1 95.5 88 VAL A N 1
ATOM 699 C CA . VAL A 1 88 ? 5.789 23.109 8.594 1 95.5 88 VAL A CA 1
ATOM 700 C C . VAL A 1 88 ? 7.035 22.219 8.625 1 95.5 88 VAL A C 1
ATOM 702 O O . VAL A 1 88 ? 7.508 21.844 9.695 1 95.5 88 VAL A O 1
ATOM 705 N N . SER A 1 89 ? 7.582 21.859 7.449 1 94.44 89 SER A N 1
ATOM 706 C CA . SER A 1 89 ? 8.75 20.984 7.355 1 94.44 89 SER A CA 1
ATOM 707 C C . SER A 1 89 ? 9.977 21.641 7.973 1 94.44 89 SER A C 1
ATOM 709 O O . SER A 1 89 ? 10.945 20.969 8.32 1 94.44 89 SER A O 1
ATOM 711 N N . GLN A 1 90 ? 9.977 22.984 8.094 1 93.12 90 GLN A N 1
ATOM 712 C CA . GLN A 1 90 ? 11.125 23.719 8.609 1 93.12 90 GLN A CA 1
ATOM 713 C C . GLN A 1 90 ? 11.023 23.922 10.117 1 93.12 90 GLN A C 1
ATOM 715 O O . GLN A 1 90 ? 11.953 24.438 10.75 1 93.12 90 GLN A O 1
ATOM 720 N N . GLU A 1 91 ? 9.906 23.469 10.633 1 90.75 91 GLU A N 1
ATOM 721 C CA . GLU A 1 91 ? 9.82 23.469 12.094 1 90.75 91 GLU A CA 1
ATOM 722 C C . GLU A 1 91 ? 10.766 22.438 12.703 1 90.75 91 GLU A C 1
ATOM 724 O O . GLU A 1 91 ? 11.359 21.625 11.984 1 90.75 91 GLU A O 1
ATOM 729 N N . ASN A 1 92 ? 11.094 22.656 13.945 1 83 92 ASN A N 1
ATOM 730 C CA . ASN A 1 92 ? 11.898 21.656 14.641 1 83 92 ASN A CA 1
ATOM 731 C C . ASN A 1 92 ? 11.094 20.391 14.922 1 83 92 ASN A C 1
ATOM 733 O O . ASN A 1 92 ? 10.297 20.344 15.867 1 83 92 ASN A O 1
ATOM 737 N N . LEU A 1 93 ? 11.273 19.391 14.094 1 90.06 93 LEU A N 1
ATOM 738 C CA . LEU A 1 93 ? 10.5 18.156 14.203 1 90.06 93 LEU A CA 1
ATOM 739 C C . LEU A 1 93 ? 11.312 17.062 14.891 1 90.06 93 LEU A C 1
ATOM 741 O O . LEU A 1 93 ? 10.945 15.891 14.836 1 90.06 93 LEU A O 1
ATOM 745 N N . LYS A 1 94 ? 12.383 17.484 15.508 1 87.38 94 LYS A N 1
ATOM 746 C CA . LYS A 1 94 ? 13.258 16.516 16.188 1 87.38 94 LYS A CA 1
ATOM 747 C C . LYS A 1 94 ? 12.539 15.844 17.344 1 87.38 94 LYS A C 1
ATOM 749 O O . LYS A 1 94 ? 12.773 14.664 17.625 1 87.38 94 LYS A O 1
ATOM 754 N N . ASN A 1 95 ? 11.688 16.609 17.875 1 88.94 95 ASN A N 1
ATOM 755 C CA . ASN A 1 95 ? 11.008 16.094 19.062 1 88.94 95 ASN A CA 1
ATOM 756 C C . ASN A 1 95 ? 9.625 15.539 18.719 1 88.94 95 ASN A C 1
ATOM 758 O O . ASN A 1 95 ? 8.836 15.234 19.609 1 88.94 95 ASN A O 1
ATOM 762 N N . CYS A 1 96 ? 9.367 15.375 17.469 1 91.12 96 CYS A N 1
ATOM 763 C CA . CYS A 1 96 ? 8.102 14.789 17.016 1 91.12 96 CYS A CA 1
ATOM 764 C C . CYS A 1 96 ? 8.289 13.32 16.656 1 91.12 96 CYS A C 1
ATOM 766 O O . CYS A 1 96 ? 9.297 12.945 16.062 1 91.12 96 CYS A O 1
ATOM 768 N N . ALA A 1 97 ? 7.348 12.539 17.031 1 93.25 97 ALA A N 1
ATOM 769 C CA . ALA A 1 97 ? 7.445 11.102 16.781 1 93.25 97 ALA A CA 1
ATOM 770 C C . ALA A 1 97 ? 6.898 10.75 15.398 1 93.25 97 ALA A C 1
ATOM 772 O O . ALA A 1 97 ? 7.367 9.797 14.766 1 93.25 97 ALA A O 1
ATOM 773 N N . CYS A 1 98 ? 5.93 11.523 14.938 1 95.19 98 CYS A N 1
ATOM 774 C CA . CYS A 1 98 ? 5.18 11.148 13.742 1 95.19 98 CYS A CA 1
ATOM 775 C C . CYS A 1 98 ? 4.629 12.383 13.039 1 95.19 98 CYS A C 1
ATOM 777 O O . CYS A 1 98 ? 4.262 13.367 13.688 1 95.19 98 CYS A O 1
ATOM 779 N N . LEU A 1 99 ? 4.641 12.352 11.773 1 96.69 99 LEU A N 1
ATOM 780 C CA . LEU A 1 99 ? 4 13.383 10.977 1 96.69 99 LEU A CA 1
ATOM 781 C C . LEU A 1 99 ? 2.766 12.836 10.266 1 96.69 99 LEU A C 1
ATOM 783 O O . LEU A 1 99 ? 2.809 11.758 9.68 1 96.69 99 LEU A O 1
ATOM 787 N N . VAL A 1 100 ? 1.642 13.57 10.391 1 97.31 100 VAL A N 1
ATOM 788 C CA . VAL A 1 100 ? 0.414 13.242 9.672 1 97.31 100 VAL A CA 1
ATOM 789 C C . VAL A 1 100 ? 0.033 14.391 8.742 1 97.31 100 VAL A C 1
ATOM 791 O O . VAL A 1 100 ? 0.047 15.555 9.148 1 97.31 100 VAL A O 1
ATOM 794 N N . CYS A 1 101 ? -0.199 14.055 7.512 1 97.44 101 CYS A N 1
ATOM 795 C CA . CYS A 1 101 ? -0.66 15.039 6.539 1 97.44 101 CYS A CA 1
ATOM 796 C C . CYS A 1 101 ? -1.94 14.57 5.855 1 97.44 101 CYS A C 1
ATOM 798 O O . CYS A 1 101 ? -1.967 13.508 5.234 1 97.44 101 CYS A O 1
ATOM 800 N N . VAL A 1 102 ? -3.025 15.359 5.977 1 97.44 102 VAL A N 1
ATOM 801 C CA . VAL A 1 102 ? -4.316 15.039 5.371 1 97.44 102 VAL A CA 1
ATOM 802 C C . VAL A 1 102 ? -4.68 16.109 4.344 1 97.44 102 VAL A C 1
ATOM 804 O O . VAL A 1 102 ? -4.684 17.297 4.652 1 97.44 102 VAL A O 1
ATOM 807 N N . VAL A 1 103 ? -4.973 15.656 3.146 1 96.12 103 VAL A N 1
ATOM 808 C CA . VAL A 1 103 ? -5.395 16.578 2.094 1 96.12 103 VAL A CA 1
ATOM 809 C C . VAL A 1 103 ? -6.805 16.219 1.629 1 96.12 103 VAL A C 1
ATOM 811 O O . VAL A 1 103 ? -7.039 15.102 1.153 1 96.12 103 VAL A O 1
ATOM 814 N N . LEU A 1 104 ? -7.719 17.125 1.865 1 94.88 104 LEU A N 1
ATOM 815 C CA . LEU A 1 104 ? -9.094 17.016 1.394 1 94.88 104 LEU A CA 1
ATOM 816 C C . LEU A 1 104 ? -9.328 17.906 0.186 1 94.88 104 LEU A C 1
ATOM 818 O O . LEU A 1 104 ? -9.328 19.141 0.312 1 94.88 104 LEU A O 1
ATOM 822 N N . SER A 1 105 ? -9.438 17.344 -1.003 1 93.88 105 SER A N 1
ATOM 823 C CA . SER A 1 105 ? -9.602 18.109 -2.232 1 93.88 105 SER A CA 1
ATOM 824 C C . SER A 1 105 ? -10.133 17.234 -3.363 1 93.88 105 SER A C 1
ATOM 826 O O . SER A 1 105 ? -10.789 16.219 -3.115 1 93.88 105 SER A O 1
ATOM 828 N N . HIS A 1 106 ? -10.109 17.766 -4.566 1 87.62 106 HIS A N 1
ATOM 829 C CA . HIS A 1 106 ? -10.266 16.953 -5.773 1 87.62 106 HIS A CA 1
ATOM 830 C C . HIS A 1 106 ? -8.93 16.391 -6.242 1 87.62 106 HIS A C 1
ATOM 832 O O . HIS A 1 106 ? -7.867 16.875 -5.836 1 87.62 106 HIS A O 1
ATOM 838 N N . GLY A 1 107 ? -9.094 15.375 -6.926 1 82.25 107 GLY A N 1
ATOM 839 C CA . GLY A 1 107 ? -7.867 14.773 -7.414 1 82.25 107 GLY A CA 1
ATOM 840 C C . GLY A 1 107 ? -8.102 13.648 -8.406 1 82.25 107 GLY A C 1
ATOM 841 O O . GLY A 1 107 ? -9.211 13.102 -8.484 1 82.25 107 GLY A O 1
ATOM 842 N N . GLU A 1 108 ? -7.035 13.523 -9.211 1 71.31 108 GLU A N 1
ATOM 843 C CA . GLU A 1 108 ? -7.031 12.414 -10.156 1 71.31 108 GLU A CA 1
ATOM 844 C C . GLU A 1 108 ? -5.609 12.047 -10.578 1 71.31 108 GLU A C 1
ATOM 846 O O . GLU A 1 108 ? -4.758 12.93 -10.727 1 71.31 108 GLU A O 1
ATOM 851 N N . ASP A 1 109 ? -5.375 10.797 -10.711 1 68.25 109 ASP A N 1
ATOM 852 C CA . ASP A 1 109 ? -4.172 10.305 -11.375 1 68.25 109 ASP A CA 1
ATOM 853 C C . ASP A 1 109 ? -2.916 10.945 -10.789 1 68.25 109 ASP A C 1
ATOM 855 O O . ASP A 1 109 ? -2.119 11.547 -11.508 1 68.25 109 ASP A O 1
ATOM 859 N N . GLY A 1 110 ? -2.748 10.938 -9.469 1 73.94 110 GLY A N 1
ATOM 860 C CA . GLY A 1 110 ? -1.486 11.352 -8.875 1 73.94 110 GLY A CA 1
ATOM 861 C C . GLY A 1 110 ? -1.431 12.836 -8.562 1 73.94 110 GLY A C 1
ATOM 862 O O . GLY A 1 110 ? -0.38 13.359 -8.188 1 73.94 110 GLY A O 1
ATOM 863 N N . VAL A 1 111 ? -2.545 13.5 -8.844 1 84.62 111 VAL A N 1
ATOM 864 C CA . VAL A 1 111 ? -2.562 14.93 -8.531 1 84.62 111 VAL A CA 1
ATOM 865 C C . VAL A 1 111 ? -3.713 15.234 -7.578 1 84.62 111 VAL A C 1
ATOM 867 O O . VAL A 1 111 ? -4.719 14.523 -7.562 1 84.62 111 VAL A O 1
ATOM 870 N N . VAL A 1 112 ? -3.488 16.234 -6.77 1 89.25 112 VAL A N 1
ATOM 871 C CA . VAL A 1 112 ? -4.547 16.859 -5.977 1 89.25 112 VAL A CA 1
ATOM 872 C C . VAL A 1 112 ? -4.738 18.312 -6.414 1 89.25 112 VAL A C 1
ATOM 874 O O . VAL A 1 112 ? -3.869 18.891 -7.07 1 89.25 112 VAL A O 1
ATOM 877 N N . TYR A 1 113 ? -5.879 18.797 -6.109 1 92.5 113 TYR A N 1
ATOM 878 C CA . TYR A 1 113 ? -6.156 20.141 -6.633 1 92.5 113 TYR A CA 1
ATOM 879 C C . TYR A 1 113 ? -5.984 21.188 -5.547 1 92.5 113 TYR A C 1
ATOM 881 O O . TYR A 1 113 ? -6.543 21.062 -4.453 1 92.5 113 TYR A O 1
ATOM 889 N N . GLY A 1 114 ? -5.133 22.156 -5.836 1 97.06 114 GLY A N 1
ATOM 890 C CA . GLY A 1 114 ? -5.328 23.438 -5.18 1 97.06 114 GLY A CA 1
ATOM 891 C C . GLY A 1 114 ? -6.555 24.188 -5.676 1 97.06 114 GLY A C 1
ATOM 892 O O . GLY A 1 114 ? -7.211 23.75 -6.621 1 97.06 114 GLY A O 1
ATOM 893 N N . THR A 1 115 ? -6.824 25.25 -5.078 1 97.62 115 THR A N 1
ATOM 894 C CA . THR A 1 115 ? -8.031 25.969 -5.484 1 97.62 115 THR A CA 1
ATOM 895 C C . THR A 1 115 ? -7.891 26.5 -6.914 1 97.62 115 THR A C 1
ATOM 897 O O . THR A 1 115 ? -8.883 26.828 -7.559 1 97.62 115 THR A O 1
ATOM 900 N N . ASP A 1 116 ? -6.684 26.578 -7.402 1 97.56 116 ASP A N 1
ATOM 901 C CA . ASP A 1 116 ? -6.441 27.203 -8.695 1 97.56 116 ASP A CA 1
ATOM 902 C C . ASP A 1 116 ? -6.047 26.172 -9.75 1 97.56 116 ASP A C 1
ATOM 904 O O . ASP A 1 116 ? -5.879 26.516 -10.922 1 97.56 116 ASP A O 1
ATOM 908 N N . GLY A 1 117 ? -5.805 24.938 -9.414 1 95.44 117 GLY A N 1
ATOM 909 C CA . GLY A 1 117 ? -5.402 23.938 -10.398 1 95.44 117 GLY A CA 1
ATOM 910 C C . GLY A 1 117 ? -4.805 22.688 -9.773 1 95.44 117 GLY A C 1
ATOM 911 O O . GLY A 1 117 ? -4.844 22.516 -8.547 1 95.44 117 GLY A O 1
ATOM 912 N N . PRO A 1 118 ? -4.297 21.828 -10.648 1 92.81 118 PRO A N 1
ATOM 913 C CA . PRO A 1 118 ? -3.736 20.562 -10.156 1 92.81 118 PRO A CA 1
ATOM 914 C C . PRO A 1 118 ? -2.34 20.734 -9.562 1 92.81 118 PRO A C 1
ATOM 916 O O . PRO A 1 118 ? -1.562 21.562 -10.023 1 92.81 118 PRO A O 1
ATOM 919 N N . LEU A 1 119 ? -2.033 19.969 -8.531 1 92.62 119 LEU A N 1
ATOM 920 C CA . LEU A 1 119 ? -0.751 19.859 -7.848 1 92.62 119 LEU A CA 1
ATOM 921 C C . LEU A 1 119 ? -0.307 18.406 -7.73 1 92.62 119 LEU A C 1
ATOM 923 O O . LEU A 1 119 ? -1.046 17.578 -7.211 1 92.62 119 LEU A O 1
ATOM 927 N N . PRO A 1 120 ? 0.885 18.141 -8.266 1 88.06 120 PRO A N 1
ATOM 928 C CA . PRO A 1 120 ? 1.361 16.766 -8.094 1 88.06 120 PRO A CA 1
ATOM 929 C C . PRO A 1 120 ? 1.473 16.344 -6.629 1 88.06 120 PRO A C 1
ATOM 931 O O . PRO A 1 120 ? 1.898 17.156 -5.793 1 88.06 120 PRO A O 1
ATOM 934 N N . LEU A 1 121 ? 1.11 15.117 -6.367 1 86 121 LEU A N 1
ATOM 935 C CA . LEU A 1 121 ? 1.183 14.602 -5.004 1 86 121 LEU A CA 1
ATOM 936 C C . LEU A 1 121 ? 2.613 14.656 -4.477 1 86 121 LEU A C 1
ATOM 938 O O . LEU A 1 121 ? 2.83 14.82 -3.275 1 86 121 LEU A O 1
ATOM 942 N N . SER A 1 122 ? 3.605 14.547 -5.316 1 85.75 122 SER A N 1
ATOM 943 C CA . SER A 1 122 ? 5.012 14.625 -4.934 1 85.75 122 SER A CA 1
ATOM 944 C C . SER A 1 122 ? 5.32 15.945 -4.227 1 85.75 122 SER A C 1
ATOM 946 O O . SER A 1 122 ? 6.16 15.992 -3.324 1 85.75 122 SER A O 1
ATOM 948 N N . ASP A 1 123 ? 4.594 16.984 -4.617 1 90.56 123 ASP A N 1
ATOM 949 C CA . ASP A 1 123 ? 4.828 18.297 -4.02 1 90.56 123 ASP A CA 1
ATOM 950 C C . ASP A 1 123 ? 4.359 18.328 -2.564 1 90.56 123 ASP A C 1
ATOM 952 O O . ASP A 1 123 ? 4.832 19.141 -1.773 1 90.56 123 ASP A O 1
ATOM 956 N N . ILE A 1 124 ? 3.467 17.469 -2.27 1 92.06 124 ILE A N 1
ATOM 957 C CA . ILE A 1 124 ? 2.943 17.391 -0.911 1 92.06 124 ILE A CA 1
ATOM 958 C C . ILE A 1 124 ? 3.951 16.688 -0.007 1 92.06 124 ILE A C 1
ATOM 960 O O . ILE A 1 124 ? 4.133 17.078 1.15 1 92.06 124 ILE A O 1
ATOM 964 N N . VAL A 1 125 ? 4.66 15.789 -0.561 1 89.31 125 VAL A N 1
ATOM 965 C CA . VAL A 1 125 ? 5.441 14.867 0.255 1 89.31 125 VAL A CA 1
ATOM 966 C C . VAL A 1 125 ? 6.906 15.297 0.261 1 89.31 125 VAL A C 1
ATOM 968 O O . VAL A 1 125 ? 7.629 15.055 1.231 1 89.31 125 VAL A O 1
ATOM 971 N N . LYS A 1 126 ? 7.367 15.938 -0.755 1 89.25 126 LYS A N 1
ATOM 972 C CA . LYS A 1 126 ? 8.773 16.266 -0.96 1 89.25 126 LYS A CA 1
ATOM 973 C C . LYS A 1 126 ? 9.328 17.062 0.224 1 89.25 126 LYS A C 1
ATOM 975 O O . LYS A 1 126 ? 10.445 16.797 0.68 1 89.25 126 LYS A O 1
ATOM 980 N N . PRO A 1 127 ? 8.656 17.984 0.775 1 93.62 127 PRO A N 1
ATOM 981 C CA . PRO A 1 127 ? 9.195 18.75 1.904 1 93.62 127 PRO A CA 1
ATOM 982 C C . PRO A 1 127 ? 9.5 17.875 3.119 1 93.62 127 PRO A C 1
ATOM 984 O O . PRO A 1 127 ? 10.25 18.281 4.004 1 93.62 127 PRO A O 1
ATOM 987 N N . PHE A 1 128 ? 8.922 16.672 3.152 1 93.38 128 PHE A N 1
ATOM 988 C CA . PHE A 1 128 ? 9.062 15.828 4.336 1 93.38 128 PHE A CA 1
ATOM 989 C C . PHE A 1 128 ? 9.914 14.609 4.035 1 93.38 128 PHE A C 1
ATOM 991 O O . PHE A 1 128 ? 9.977 13.672 4.84 1 93.38 128 PHE A O 1
ATOM 998 N N . ALA A 1 129 ? 10.453 14.586 2.85 1 88.56 129 ALA A N 1
ATOM 999 C CA . ALA A 1 129 ? 11.383 13.508 2.494 1 88.56 129 ALA A CA 1
ATOM 1000 C C . ALA A 1 129 ? 12.625 13.539 3.383 1 88.56 129 ALA A C 1
ATOM 1002 O O . ALA A 1 129 ? 12.93 14.562 4 1 88.56 129 ALA A O 1
ATOM 1003 N N . ASP A 1 130 ? 13.359 12.422 3.416 1 85.94 130 ASP A N 1
ATOM 1004 C CA . ASP A 1 130 ? 14.539 12.297 4.266 1 85.94 130 ASP A CA 1
ATOM 1005 C C . ASP A 1 130 ? 15.57 13.375 3.932 1 85.94 130 ASP A C 1
ATOM 1007 O O . ASP A 1 130 ? 16.203 13.93 4.828 1 85.94 130 ASP A O 1
ATOM 1011 N N . SER A 1 131 ? 15.672 13.664 2.652 1 84.31 131 SER A N 1
ATOM 1012 C CA . SER A 1 131 ? 16.656 14.641 2.205 1 84.31 131 SER A CA 1
ATOM 1013 C C . SER A 1 131 ? 16.234 16.062 2.576 1 84.31 131 SER A C 1
ATOM 1015 O O . SER A 1 131 ? 17.078 16.906 2.9 1 84.31 131 SER A O 1
ATOM 1017 N N . SER A 1 132 ? 14.961 16.328 2.617 1 88.69 132 SER A N 1
ATOM 1018 C CA . SER A 1 132 ? 14.438 17.672 2.859 1 88.69 132 SER A CA 1
ATOM 1019 C C . SER A 1 132 ? 14.211 17.906 4.348 1 88.69 132 SER A C 1
ATOM 1021 O O . SER A 1 132 ? 14.25 19.062 4.805 1 88.69 132 SER A O 1
ATOM 1023 N N . CYS A 1 133 ? 13.969 16.844 5.082 1 90.38 133 CYS A N 1
ATOM 1024 C CA . CYS A 1 133 ? 13.688 16.953 6.508 1 90.38 133 CYS A CA 1
ATOM 1025 C C . CYS A 1 133 ? 14.414 15.867 7.293 1 90.38 133 CYS A C 1
ATOM 1027 O O . CYS A 1 133 ? 13.789 14.922 7.777 1 90.38 133 CYS A O 1
ATOM 1029 N N . PRO A 1 134 ? 15.68 16.047 7.582 1 88.25 134 PRO A N 1
ATOM 1030 C CA . PRO A 1 134 ? 16.5 15.039 8.258 1 88.25 134 PRO A CA 1
ATOM 1031 C C . PRO A 1 134 ? 15.969 14.68 9.648 1 88.25 134 PRO A C 1
ATOM 1033 O O . PRO A 1 134 ? 16.172 13.562 10.125 1 88.25 134 PRO A O 1
ATOM 1036 N N . SER A 1 135 ? 15.297 15.641 10.195 1 91.44 135 SER A N 1
ATOM 1037 C CA . SER A 1 135 ? 14.781 15.422 11.539 1 91.44 135 SER A CA 1
ATOM 1038 C C . SER A 1 135 ? 13.703 14.344 11.555 1 91.44 135 SER A C 1
ATOM 1040 O O . SER A 1 135 ? 13.344 13.828 12.609 1 91.44 135 SER A O 1
ATOM 1042 N N . LEU A 1 136 ? 13.195 13.938 10.398 1 92.62 136 LEU A N 1
ATOM 1043 C CA . LEU A 1 136 ? 12.125 12.953 10.305 1 92.62 136 LEU A CA 1
ATOM 1044 C C . LEU A 1 136 ? 12.68 11.586 9.891 1 92.62 136 LEU A C 1
ATOM 1046 O O . LEU A 1 136 ? 11.922 10.617 9.789 1 92.62 136 LEU A O 1
ATOM 1050 N N . VAL A 1 137 ? 13.969 11.508 9.664 1 89.56 137 VAL A N 1
ATOM 1051 C CA . VAL A 1 137 ? 14.555 10.234 9.258 1 89.56 137 VAL A CA 1
ATOM 1052 C C . VAL A 1 137 ? 14.266 9.172 10.32 1 89.56 137 VAL A C 1
ATOM 1054 O O . VAL A 1 137 ? 14.461 9.406 11.508 1 89.56 137 VAL A O 1
ATOM 1057 N N . GLY A 1 138 ? 13.727 8.062 9.875 1 91 138 GLY A N 1
ATOM 1058 C CA . GLY A 1 138 ? 13.438 6.953 10.773 1 91 138 GLY A CA 1
ATOM 1059 C C . GLY A 1 138 ? 12.102 7.094 11.492 1 91 13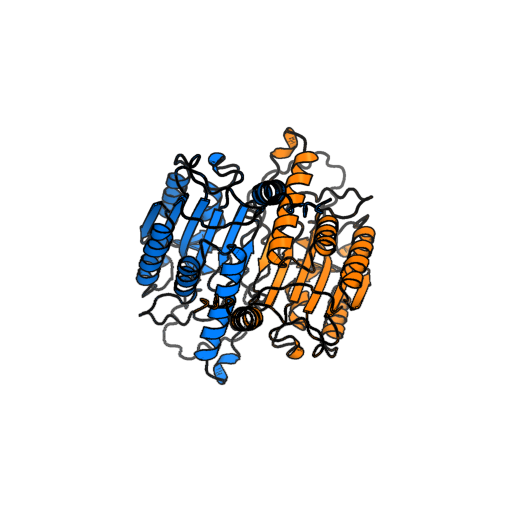8 GLY A C 1
ATOM 1060 O O . GLY A 1 138 ? 11.734 6.246 12.305 1 91 138 GLY A O 1
ATOM 1061 N N . LYS A 1 139 ? 11.414 8.188 11.148 1 94.38 139 LYS A N 1
ATOM 1062 C CA . LYS A 1 139 ? 10.117 8.438 11.773 1 94.38 139 LYS A CA 1
ATOM 1063 C C . LYS A 1 139 ? 8.977 8.25 10.773 1 94.38 139 LYS A C 1
ATOM 1065 O O . LYS A 1 139 ? 9.125 8.562 9.594 1 94.38 139 LYS A O 1
ATOM 1070 N N . PRO A 1 140 ? 7.809 7.754 11.266 1 96.44 140 PRO A N 1
ATOM 1071 C CA . PRO A 1 140 ? 6.691 7.504 10.352 1 96.44 140 PRO A CA 1
ATOM 1072 C C . PRO A 1 140 ? 6.027 8.789 9.867 1 96.44 140 PRO A C 1
ATOM 1074 O O . PRO A 1 140 ? 5.855 9.734 10.641 1 96.44 140 PRO A O 1
ATOM 1077 N N . ARG A 1 141 ? 5.746 8.836 8.609 1 95.62 141 ARG A N 1
ATOM 1078 C CA . ARG A 1 141 ? 4.988 9.898 7.957 1 95.62 141 ARG A CA 1
ATOM 1079 C C . ARG A 1 141 ? 3.738 9.344 7.281 1 95.62 141 ARG A C 1
ATOM 1081 O O . ARG A 1 141 ? 3.83 8.523 6.367 1 95.62 141 ARG A O 1
ATOM 1088 N N . LEU A 1 142 ? 2.594 9.789 7.738 1 96.75 142 LEU A N 1
ATOM 1089 C CA . LEU A 1 142 ? 1.307 9.312 7.242 1 96.75 142 LEU A CA 1
ATOM 1090 C C . LEU A 1 142 ? 0.642 10.375 6.363 1 96.75 142 LEU A C 1
ATOM 1092 O O . LEU A 1 142 ? 0.484 11.523 6.781 1 96.75 142 LEU A O 1
ATOM 1096 N N . VAL A 1 143 ? 0.3 9.93 5.152 1 94.56 143 VAL A N 1
ATOM 1097 C CA . VAL A 1 143 ? -0.366 10.844 4.23 1 94.56 143 VAL A CA 1
ATOM 1098 C C . VAL A 1 143 ? -1.737 10.289 3.85 1 94.56 143 VAL A C 1
ATOM 1100 O O . VAL A 1 143 ? -1.833 9.219 3.242 1 94.56 143 VAL A O 1
ATOM 1103 N N . PHE A 1 144 ? -2.783 10.992 4.246 1 94.12 144 PHE A N 1
ATOM 1104 C CA . PHE A 1 144 ? -4.152 10.617 3.9 1 94.12 144 PHE A CA 1
ATOM 1105 C C . PHE A 1 144 ? -4.703 11.539 2.818 1 94.12 144 PHE A C 1
ATOM 1107 O O . PHE A 1 144 ? -4.699 12.766 2.975 1 94.12 144 PHE A O 1
ATOM 1114 N N . ILE A 1 145 ? -5.121 10.938 1.768 1 90.62 145 ILE A N 1
ATOM 1115 C CA . ILE A 1 145 ? -5.629 11.719 0.646 1 90.62 145 ILE A CA 1
ATOM 1116 C C . ILE A 1 145 ? -7.102 11.383 0.403 1 90.62 145 ILE A C 1
ATOM 1118 O O . ILE A 1 145 ? -7.438 10.234 0.092 1 90.62 145 ILE A O 1
ATOM 1122 N N . GLN A 1 146 ? -7.918 12.312 0.622 1 88 146 GLN A N 1
ATOM 1123 C CA . GLN A 1 146 ? -9.32 12.242 0.229 1 88 146 GLN A CA 1
ATOM 1124 C C . GLN A 1 146 ? -9.617 13.156 -0.953 1 88 146 GLN A C 1
ATOM 1126 O O . GLN A 1 146 ? -9.859 14.352 -0.771 1 88 146 GLN A O 1
ATOM 1131 N N . ALA A 1 147 ? -9.375 12.578 -2.127 1 81.31 147 ALA A N 1
ATOM 1132 C CA . ALA A 1 147 ? -9.578 13.344 -3.35 1 81.31 147 ALA A CA 1
ATOM 1133 C C . ALA A 1 147 ? -10.609 12.68 -4.258 1 81.31 147 ALA A C 1
ATOM 1135 O O . ALA A 1 147 ? -10.547 11.469 -4.488 1 81.31 147 ALA A O 1
ATOM 1136 N N . CYS A 1 148 ? -11.656 13.344 -4.594 1 63.94 148 CYS A N 1
ATOM 1137 C CA . CYS A 1 148 ? -12.727 12.828 -5.449 1 63.94 148 CYS A CA 1
ATOM 1138 C C . CYS A 1 148 ? -12.57 13.336 -6.875 1 63.94 148 CYS A C 1
ATOM 1140 O O . CYS A 1 148 ? -12.086 14.445 -7.098 1 63.94 148 CYS A O 1
ATOM 1142 N N . ARG A 1 149 ? -12.688 12.398 -7.926 1 57.97 149 ARG A N 1
ATOM 1143 C CA . ARG A 1 149 ? -12.664 12.852 -9.312 1 57.97 149 ARG A CA 1
ATOM 1144 C C . ARG A 1 149 ? -13.766 13.867 -9.578 1 57.97 149 ARG A C 1
ATOM 1146 O O . ARG A 1 149 ? -14.844 13.789 -8.984 1 57.97 149 ARG A O 1
ATOM 1153 N N . GLY A 1 150 ? -13.5 15.086 -9.578 1 47.47 150 GLY A N 1
ATOM 1154 C CA . GLY A 1 150 ? -14.516 16.094 -9.875 1 47.47 150 GLY A CA 1
ATOM 1155 C C . GLY A 1 150 ? -15.562 15.609 -10.859 1 47.47 150 GLY A C 1
ATOM 1156 O O . GLY A 1 150 ? -15.281 14.742 -11.688 1 47.47 150 GLY A O 1
ATOM 1157 N N . THR A 1 151 ? -16.797 15.445 -10.438 1 39.75 151 THR A N 1
ATOM 1158 C CA . THR A 1 151 ? -17.797 15.32 -11.492 1 39.75 151 THR A CA 1
ATOM 1159 C C . THR A 1 151 ? -17.594 16.391 -12.562 1 39.75 151 THR A C 1
ATOM 1161 O O . THR A 1 151 ? -17.422 17.562 -12.242 1 39.75 151 THR A O 1
ATOM 1164 N N . LEU A 1 152 ? -16.969 16.109 -13.672 1 37.59 152 LEU A N 1
ATOM 1165 C CA . LEU A 1 152 ? -17.25 17.109 -14.703 1 37.59 152 LEU A CA 1
ATOM 1166 C C . LEU A 1 152 ? -18.688 17.609 -14.602 1 37.59 152 LEU A C 1
ATOM 1168 O O . LEU A 1 152 ? -19.625 16.812 -14.578 1 37.59 152 LEU A O 1
ATOM 1172 N N . LEU A 1 153 ? -19.016 18.609 -13.969 1 33.84 153 LEU A N 1
ATOM 1173 C CA . LEU A 1 153 ? -20.266 19.281 -14.266 1 33.84 153 LEU A CA 1
ATOM 1174 C C . LEU A 1 153 ? -20.578 19.219 -15.758 1 33.84 153 LEU A C 1
ATOM 1176 O O . LEU A 1 153 ? -19.891 19.812 -16.578 1 33.84 153 LEU A O 1
ATOM 1180 N N . ASP A 1 154 ? -21.047 18.109 -16.406 1 30.98 154 ASP A N 1
ATOM 1181 C CA . ASP A 1 154 ? -21.828 18.297 -17.625 1 30.98 154 ASP A CA 1
ATOM 1182 C C . ASP A 1 154 ? -22.844 19.406 -17.469 1 30.98 154 ASP A C 1
ATOM 1184 O O . ASP A 1 154 ? -23.547 19.484 -16.438 1 30.98 154 ASP A O 1
ATOM 1188 N N . LYS A 1 155 ? -23.078 2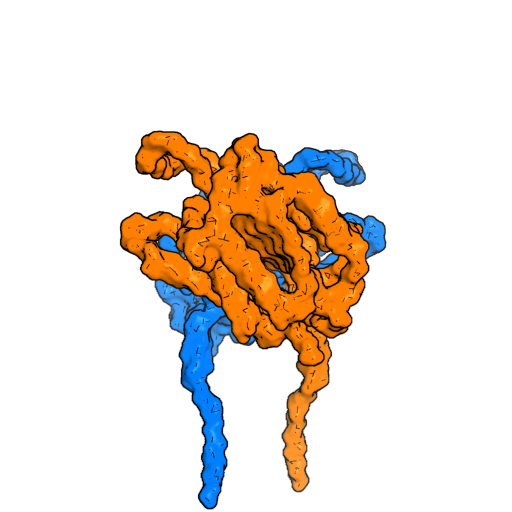0.531 -18.203 1 31.27 155 LYS A N 1
ATOM 1189 C CA . LYS A 1 155 ? -24.344 21.094 -18.641 1 31.27 155 LYS A CA 1
ATOM 1190 C C . LYS A 1 155 ? -25.438 20.031 -18.672 1 31.27 155 LYS A C 1
ATOM 1192 O O . LYS A 1 155 ? -25.141 18.844 -18.625 1 31.27 155 LYS A O 1
ATOM 1197 N N . GLY A 1 156 ? -26.734 20.156 -19.422 1 27.64 156 GLY A N 1
ATOM 1198 C CA . GLY A 1 156 ? -28 19.469 -19.688 1 27.64 156 GLY A CA 1
ATOM 1199 C C . GLY A 1 156 ? -27.844 17.969 -19.828 1 27.64 156 GLY A C 1
ATOM 1200 O O . GLY A 1 156 ? -28.781 17.281 -20.234 1 27.64 156 GLY A O 1
ATOM 1201 N N . VAL A 1 157 ? -26.844 17.375 -20.438 1 28.92 157 VAL A N 1
ATOM 1202 C CA . VAL A 1 157 ? -27.109 15.969 -20.75 1 28.92 157 VAL A CA 1
ATOM 1203 C C . VAL A 1 157 ? -27.203 15.156 -19.469 1 28.92 157 VAL A C 1
ATOM 1205 O O . VAL A 1 157 ? -26.438 15.375 -18.531 1 28.92 157 VAL A O 1
ATOM 1208 N N . ASP A 1 158 ? -28.391 14.594 -19.078 1 26.86 158 ASP A N 1
ATOM 1209 C CA . ASP A 1 158 ? -28.844 13.523 -18.203 1 26.86 158 ASP A CA 1
ATOM 1210 C C . ASP A 1 158 ? -27.734 12.523 -17.938 1 26.86 158 ASP A C 1
ATOM 1212 O O . ASP A 1 158 ? -27.406 12.227 -16.781 1 26.86 158 ASP A O 1
ATOM 1216 N N . LYS A 1 159 ? -27.984 11.188 -18.484 1 28.06 159 LYS A N 1
ATOM 1217 C CA . LYS A 1 159 ? -27.344 9.891 -18.328 1 28.06 159 LYS A CA 1
ATOM 1218 C C . LYS A 1 159 ? -25.875 9.961 -18.766 1 28.06 159 LYS A C 1
ATOM 1220 O O . LYS A 1 159 ? -25.562 10.242 -19.922 1 28.06 159 LYS A O 1
ATOM 1225 N N . VAL A 1 160 ? -25.109 10.531 -18.125 1 28.22 160 VAL A N 1
ATOM 1226 C CA . VAL A 1 160 ? -23.766 10.32 -18.641 1 28.22 160 VAL A CA 1
ATOM 1227 C C . VAL A 1 160 ? -23.531 8.828 -18.875 1 28.22 160 VAL A C 1
ATOM 1229 O O . VAL A 1 160 ? -23.594 8.023 -17.938 1 28.22 160 VAL A O 1
ATOM 1232 N N . GLU A 1 161 ? -24.016 8.328 -19.953 1 26.19 161 GLU A N 1
ATOM 1233 C CA . GLU A 1 161 ? -23.594 7.051 -20.516 1 26.19 161 GLU A CA 1
ATOM 1234 C C . GLU A 1 161 ? -22.078 6.863 -20.422 1 26.19 161 GLU A C 1
ATOM 1236 O O . GLU A 1 161 ? -21.312 7.703 -20.875 1 26.19 161 GLU A O 1
ATOM 1241 N N . CYS A 1 162 ? -21.594 6.512 -19.234 1 26.7 162 CYS A N 1
ATOM 1242 C CA . CYS A 1 162 ? -20.234 5.984 -19.141 1 26.7 162 CYS A CA 1
ATOM 1243 C C . CYS A 1 162 ? -19.891 5.164 -20.375 1 26.7 162 CYS A C 1
ATOM 1245 O O . CYS A 1 162 ? -20.328 4.02 -20.516 1 26.7 162 CYS A O 1
ATOM 1247 N N . ASP A 1 163 ? -20.156 5.742 -21.469 1 26.81 163 ASP A N 1
ATOM 1248 C CA . ASP A 1 163 ? -19.594 5.07 -22.625 1 26.81 163 ASP A CA 1
ATOM 1249 C C . ASP A 1 163 ? -18.125 4.707 -22.391 1 26.81 163 ASP A C 1
ATOM 1251 O O . ASP A 1 163 ? -17.344 5.535 -21.922 1 26.81 163 ASP A O 1
ATOM 1255 N N . GLY A 1 164 ? -17.812 3.52 -21.891 1 28.88 164 GLY A N 1
ATOM 1256 C CA . GLY A 1 164 ? -16.625 2.699 -21.859 1 28.88 164 GLY A CA 1
ATOM 1257 C C . GLY A 1 164 ? -15.617 3.064 -22.938 1 28.88 164 GLY A C 1
ATOM 1258 O O . GLY A 1 164 ? -15.562 2.418 -23.984 1 28.88 164 GLY A O 1
ATOM 1259 N N . ASP A 1 165 ? -15.547 4.359 -23.234 1 29.02 165 ASP A N 1
ATOM 1260 C CA . ASP A 1 165 ? -14.477 4.598 -24.188 1 29.02 165 ASP A CA 1
ATOM 1261 C C . ASP A 1 165 ? -13.156 4.016 -23.688 1 29.02 165 ASP A C 1
ATOM 1263 O O . ASP A 1 165 ? -12.781 4.211 -22.531 1 29.02 165 ASP A O 1
ATOM 1267 N N . PRO A 1 166 ? -12.625 3.037 -24.375 1 33.38 166 PRO A N 1
ATOM 1268 C CA . PRO A 1 166 ? -11.406 2.252 -24.172 1 33.38 166 PRO A CA 1
ATOM 1269 C C . PRO A 1 166 ? -10.211 3.113 -23.781 1 33.38 166 PRO A C 1
ATOM 1271 O O . PRO A 1 166 ? -9.203 2.594 -23.297 1 33.38 166 PRO A O 1
ATOM 1274 N N . ASP A 1 167 ? -10.203 4.383 -24.203 1 31.33 167 ASP A N 1
ATOM 1275 C CA . ASP A 1 167 ? -9 5.176 -23.953 1 31.33 167 ASP A CA 1
ATOM 1276 C C . ASP A 1 167 ? -8.992 5.738 -22.531 1 31.33 167 ASP A C 1
ATOM 1278 O O . ASP A 1 167 ? -8.438 6.812 -22.281 1 31.33 167 ASP A O 1
ATOM 1282 N N . VAL A 1 168 ? -10.016 5.617 -21.844 1 33.56 168 VAL A N 1
ATOM 1283 C CA . VAL A 1 168 ? -9.938 6.133 -20.469 1 33.56 168 VAL A CA 1
ATOM 1284 C C . VAL A 1 168 ? -8.586 5.766 -19.859 1 33.56 168 VAL A C 1
ATOM 1286 O O . VAL A 1 168 ? -8.25 4.586 -19.75 1 33.56 168 VAL A O 1
ATOM 1289 N N . LYS A 1 169 ? -7.73 6.66 -19.984 1 35.81 169 LYS A N 1
ATOM 1290 C CA . LYS A 1 169 ? -6.422 6.57 -19.344 1 35.81 169 LYS A CA 1
ATOM 1291 C C . LYS A 1 169 ? -6.547 6.094 -17.891 1 35.81 169 LYS A C 1
ATOM 1293 O O . LYS A 1 169 ? -7.289 6.68 -17.109 1 35.81 169 LYS A O 1
ATOM 1298 N N . GLU A 1 170 ? -6.645 4.832 -17.688 1 37.91 170 GLU A N 1
ATOM 1299 C CA . GLU A 1 170 ? -6.602 4.145 -16.391 1 37.91 170 GLU A CA 1
ATOM 1300 C C . GLU A 1 170 ? -5.793 4.938 -15.367 1 37.91 170 GLU A C 1
ATOM 1302 O O . GLU A 1 170 ? -4.617 5.234 -15.594 1 37.91 170 GLU A O 1
ATOM 1307 N N . ALA A 1 171 ? -6.488 5.934 -14.688 1 39.19 171 ALA A N 1
ATOM 1308 C CA . ALA A 1 171 ? -6.012 6.848 -13.648 1 39.19 171 ALA A CA 1
ATOM 1309 C C . ALA A 1 171 ? -5.129 6.121 -12.641 1 39.19 171 ALA A C 1
ATOM 1311 O O . ALA A 1 171 ? -5.535 5.102 -12.078 1 39.19 171 ALA A O 1
ATOM 1312 N N . SER A 1 172 ? -3.873 6.152 -12.898 1 44.03 172 SER A N 1
ATOM 1313 C CA . SER A 1 172 ? -2.9 5.613 -11.953 1 44.03 172 SER A CA 1
ATOM 1314 C C . SER A 1 172 ? -2.883 6.422 -10.656 1 44.03 172 SER A C 1
ATOM 1316 O O . SER A 1 172 ? -2.668 7.633 -10.68 1 44.03 172 SER A O 1
ATOM 1318 N N . LEU A 1 173 ? -3.84 6.352 -9.672 1 42.78 173 LEU A N 1
ATOM 1319 C CA . LEU A 1 173 ? -3.828 7.129 -8.438 1 42.78 173 LEU A CA 1
ATOM 1320 C C . LEU A 1 173 ? -2.531 6.902 -7.668 1 42.78 173 LEU A C 1
ATOM 1322 O O . LEU A 1 173 ? -2.287 7.555 -6.652 1 42.78 173 LEU A O 1
ATOM 1326 N N . LEU A 1 174 ? -1.784 5.809 -7.988 1 48.12 174 LEU A N 1
ATOM 1327 C CA . LEU A 1 174 ? -0.75 5.508 -7.004 1 48.12 174 LEU A CA 1
ATOM 1328 C C . LEU A 1 174 ? 0.423 6.473 -7.133 1 48.12 174 LEU A C 1
ATOM 1330 O O . LEU A 1 174 ? 0.681 7 -8.219 1 48.12 174 LEU A O 1
ATOM 1334 N N . PRO A 1 175 ? 0.924 6.898 -5.914 1 46.59 175 PRO A N 1
ATOM 1335 C CA . PRO A 1 175 ? 2.07 7.805 -5.844 1 46.59 175 PRO A CA 1
ATOM 1336 C C . PRO A 1 175 ? 3.207 7.395 -6.777 1 46.59 175 PRO A C 1
ATOM 1338 O O . PRO A 1 175 ? 3.367 6.211 -7.078 1 46.59 175 PRO A O 1
ATOM 1341 N N . THR A 1 176 ? 3.67 8.289 -7.488 1 48.44 176 THR A N 1
ATOM 1342 C CA . THR A 1 176 ? 4.863 8.133 -8.312 1 48.44 176 THR A CA 1
ATOM 1343 C C . THR A 1 176 ? 6.059 7.723 -7.457 1 48.44 176 THR A C 1
ATOM 1345 O O . THR A 1 176 ? 6.051 7.91 -6.238 1 48.44 176 THR A O 1
ATOM 1348 N N . VAL A 1 177 ? 7.055 6.949 -8.062 1 48.78 177 VAL A N 1
ATOM 1349 C CA . VAL A 1 177 ? 8.289 6.367 -7.543 1 48.78 177 VAL A CA 1
ATOM 1350 C C . VAL A 1 177 ? 8.93 7.332 -6.547 1 48.78 177 VAL A C 1
ATOM 1352 O O . VAL A 1 177 ? 9.477 6.902 -5.523 1 48.78 177 VAL A O 1
ATOM 1355 N N . ASP A 1 178 ? 8.828 8.617 -6.836 1 50.94 178 ASP A N 1
ATOM 1356 C CA . ASP A 1 178 ? 9.594 9.547 -6.016 1 50.94 178 ASP A CA 1
ATOM 1357 C C . ASP A 1 178 ? 9.086 9.547 -4.57 1 50.94 178 ASP A C 1
ATOM 1359 O O . ASP A 1 178 ? 9.773 10.031 -3.67 1 50.94 178 ASP A O 1
ATOM 1363 N N . LEU A 1 179 ? 8.023 8.844 -4.484 1 58.06 179 LEU A N 1
ATOM 1364 C CA . LEU A 1 179 ? 7.398 8.875 -3.17 1 58.06 179 LEU A CA 1
ATOM 1365 C C . LEU A 1 179 ? 7.68 7.586 -2.4 1 58.06 179 LEU A C 1
ATOM 1367 O O . LEU A 1 179 ? 7.312 7.465 -1.231 1 58.06 179 LEU A O 1
ATOM 1371 N N . MET A 1 180 ? 8.562 6.789 -2.951 1 66.44 180 MET A N 1
ATOM 1372 C CA . MET A 1 180 ? 8.789 5.484 -2.336 1 66.44 180 MET A CA 1
ATOM 1373 C C . MET A 1 180 ? 9.984 5.523 -1.397 1 66.44 180 MET A C 1
ATOM 1375 O O . MET A 1 180 ? 11.016 4.895 -1.667 1 66.44 180 MET A O 1
ATOM 1379 N N . GLN A 1 181 ? 9.844 6.238 -0.283 1 79.88 181 GLN A N 1
ATOM 1380 C CA . GLN A 1 181 ? 10.844 6.367 0.771 1 79.88 181 GLN A CA 1
ATOM 1381 C C . GLN A 1 181 ? 10.422 5.613 2.027 1 79.88 181 GLN A C 1
ATOM 1383 O O . GLN A 1 181 ? 9.227 5.496 2.314 1 79.88 181 GLN A O 1
ATOM 1388 N N . PRO A 1 182 ? 11.461 5.133 2.641 1 88.62 182 PRO A N 1
ATOM 1389 C CA . PRO A 1 182 ? 11.125 4.41 3.871 1 88.62 182 PRO A CA 1
ATOM 1390 C C . PRO A 1 182 ? 10.312 5.258 4.848 1 88.62 182 PRO A C 1
ATOM 1392 O O . PRO A 1 182 ? 10.461 6.484 4.879 1 88.62 182 PRO A O 1
ATOM 1395 N N . ASP A 1 183 ? 9.367 4.645 5.625 1 93.5 183 ASP A N 1
ATOM 1396 C CA . ASP A 1 183 ? 8.656 5.18 6.777 1 93.5 183 ASP A CA 1
ATOM 1397 C C . ASP A 1 183 ? 7.496 6.074 6.34 1 93.5 183 ASP A C 1
ATOM 1399 O O . ASP A 1 183 ? 6.883 6.758 7.168 1 93.5 183 ASP A O 1
ATOM 1403 N N . PHE A 1 184 ? 7.199 6.023 4.988 1 92.75 184 PHE A N 1
ATOM 1404 C CA . PHE A 1 184 ? 5.984 6.668 4.5 1 92.75 184 PHE A CA 1
ATOM 1405 C C . PHE A 1 184 ? 4.836 5.668 4.43 1 92.75 184 PHE A C 1
ATOM 1407 O O . PHE A 1 184 ? 5.043 4.5 4.098 1 92.75 184 PHE A O 1
ATOM 1414 N N . LEU A 1 185 ? 3.67 6.121 4.73 1 94.44 185 LEU A N 1
ATOM 1415 C CA . LEU A 1 185 ? 2.428 5.41 4.453 1 94.44 185 LEU A CA 1
ATOM 1416 C C . LEU A 1 185 ? 1.391 6.344 3.836 1 94.44 185 LEU A C 1
ATOM 1418 O O . LEU A 1 185 ? 1.158 7.441 4.344 1 94.44 185 LEU A O 1
ATOM 1422 N N . PHE A 1 186 ? 0.831 5.898 2.729 1 91.19 186 PHE A N 1
ATOM 1423 C CA . PHE A 1 186 ? -0.243 6.637 2.07 1 91.19 186 PHE A CA 1
ATOM 1424 C C . PHE A 1 186 ? -1.562 5.883 2.182 1 91.19 186 PHE A C 1
ATOM 1426 O O . PHE A 1 186 ? -1.601 4.66 2.029 1 91.19 186 PHE A O 1
ATOM 1433 N N . ALA A 1 187 ? -2.557 6.57 2.508 1 91.69 187 ALA A N 1
ATOM 1434 C CA . ALA A 1 187 ? -3.906 6.023 2.422 1 91.69 187 ALA A CA 1
ATOM 1435 C C . ALA A 1 187 ? -4.789 6.871 1.512 1 91.69 187 ALA A C 1
ATOM 1437 O O . ALA A 1 187 ? -4.953 8.07 1.742 1 91.69 187 ALA A O 1
ATOM 1438 N N . PHE A 1 188 ? -5.297 6.242 0.499 1 85.94 188 PHE A N 1
ATOM 1439 C CA . PHE A 1 188 ? -6.156 6.902 -0.477 1 85.94 188 PHE A CA 1
ATOM 1440 C C . PHE A 1 188 ? -7.609 6.48 -0.292 1 85.94 188 PHE A C 1
ATOM 1442 O O . PHE A 1 188 ? -7.918 5.289 -0.263 1 85.94 188 PHE A O 1
ATOM 1449 N N . ALA A 1 189 ? -8.516 7.488 -0.005 1 78.5 189 ALA A N 1
ATOM 1450 C CA . ALA A 1 189 ? -9.93 7.195 0.222 1 78.5 189 ALA A CA 1
ATOM 1451 C C . ALA A 1 189 ? -10.57 6.594 -1.025 1 78.5 189 ALA A C 1
ATOM 1453 O O . ALA A 1 189 ? -11.383 5.672 -0.931 1 78.5 189 ALA A O 1
ATOM 1454 N N . THR A 1 190 ? -10.758 7.59 -2.146 1 59.62 190 THR A N 1
ATOM 1455 C CA . THR A 1 190 ? -11.508 7.168 -3.32 1 59.62 190 THR A CA 1
ATOM 1456 C C . THR A 1 190 ? -10.57 6.84 -4.477 1 59.62 190 THR A C 1
ATOM 1458 O O . THR A 1 190 ? -9.508 7.453 -4.617 1 59.62 190 THR A O 1
ATOM 1461 N N . VAL A 1 191 ? -10.367 5.637 -4.781 1 47.34 191 VAL A N 1
ATOM 1462 C CA . VAL A 1 191 ? -9.75 5.617 -6.102 1 47.34 191 VAL A CA 1
ATOM 1463 C C . VAL A 1 191 ? -10.75 6.102 -7.148 1 47.34 191 VAL A C 1
ATOM 1465 O O . VAL A 1 191 ? -11.945 6.227 -6.863 1 47.34 191 VAL A O 1
ATOM 1468 N N . SER A 1 192 ? -10.875 5.688 -8.461 1 39.25 192 SER A N 1
ATOM 1469 C CA . SER A 1 192 ? -11.516 6.34 -9.594 1 39.25 192 SER A CA 1
ATOM 1470 C C . SER A 1 192 ? -12.961 6.715 -9.281 1 39.25 192 SER A C 1
ATOM 1472 O O . SER A 1 192 ? -13.414 6.543 -8.148 1 39.25 192 SER A O 1
ATOM 1474 N N . GLY A 1 193 ? -13.859 6.215 -10.109 1 35.66 193 GLY A N 1
ATOM 1475 C CA . GLY A 1 193 ? -15.117 6.547 -10.75 1 35.66 193 GLY A CA 1
ATOM 1476 C C . GLY A 1 193 ? -16.266 6.68 -9.773 1 35.66 193 GLY A C 1
ATOM 1477 O O . GLY A 1 193 ? -17.422 6.848 -10.18 1 35.66 193 GLY A O 1
ATOM 1478 N N . TYR A 1 194 ? -16.172 6.012 -8.625 1 35.44 194 TYR A N 1
ATOM 1479 C CA . TYR A 1 194 ? -17.469 5.934 -7.961 1 35.44 194 TYR A CA 1
ATOM 1480 C C . TYR A 1 194 ? -17.672 7.129 -7.039 1 35.44 194 TYR A C 1
ATOM 1482 O O . TYR A 1 194 ? -16.719 7.688 -6.508 1 35.44 194 TYR A O 1
ATOM 1490 N N . PHE A 1 195 ? -18.656 7.711 -7.367 1 36.5 195 PHE A N 1
ATOM 1491 C CA . PHE A 1 195 ? -19.188 8.828 -6.594 1 36.5 195 PHE A CA 1
ATOM 1492 C C . PHE A 1 195 ? -19.156 8.523 -5.102 1 36.5 195 PHE A C 1
ATOM 1494 O O . PHE A 1 195 ? -19.531 7.426 -4.68 1 36.5 195 PHE A O 1
ATOM 1501 N N . SER A 1 196 ? -18.078 8.875 -4.496 1 39.25 196 SER A N 1
ATOM 1502 C CA . SER A 1 196 ? -18.203 8.836 -3.041 1 39.25 196 SER A CA 1
ATOM 1503 C C . SER A 1 196 ? -19.594 9.242 -2.586 1 39.25 196 SER A C 1
ATOM 1505 O O . SER A 1 196 ? -20.094 10.297 -2.967 1 39.25 196 SER A O 1
ATOM 1507 N N . TRP A 1 197 ? -20.5 8.297 -2.404 1 37.78 197 TRP A N 1
ATOM 1508 C CA . TRP A 1 197 ? -21.781 8.656 -1.82 1 37.78 197 TRP A CA 1
ATOM 1509 C C . TRP A 1 197 ? -21.594 9.578 -0.616 1 37.78 197 TRP A C 1
ATOM 1511 O O . TRP A 1 197 ? -20.891 9.227 0.335 1 37.78 197 TRP A O 1
ATOM 1521 N N . ARG A 1 198 ? -21.266 10.828 -0.854 1 42.5 198 ARG A N 1
ATOM 1522 C CA . ARG A 1 198 ? -21.312 11.797 0.235 1 42.5 198 ARG A CA 1
ATOM 1523 C C . ARG A 1 198 ? -22.766 12.102 0.623 1 42.5 198 ARG A C 1
ATOM 1525 O O . ARG A 1 198 ? -23.578 12.43 -0.235 1 42.5 198 ARG A O 1
ATOM 1532 N N . ASN A 1 199 ? -23.172 11.508 1.634 1 45.44 199 ASN A N 1
ATOM 1533 C CA . ASN A 1 199 ? -24.281 12.266 2.197 1 45.44 199 ASN A CA 1
ATOM 1534 C C . ASN A 1 199 ? -23.828 13.625 2.721 1 45.44 199 ASN A C 1
ATOM 1536 O O . ASN A 1 199 ? -23.094 13.703 3.705 1 45.44 199 ASN A O 1
ATOM 1540 N N . PRO A 1 200 ? -23.688 14.688 1.848 1 49.72 200 PRO A N 1
ATOM 1541 C CA . PRO A 1 200 ? -23.234 16.031 2.223 1 49.72 200 PRO A CA 1
ATOM 1542 C C . PRO A 1 200 ? -23.391 16.312 3.717 1 49.72 200 PRO A C 1
ATOM 1544 O O . PRO A 1 200 ? -22.562 17.016 4.301 1 49.72 200 PRO A O 1
ATOM 1547 N N . ALA A 1 201 ? -24.422 15.664 4.387 1 53.62 201 ALA A N 1
ATOM 1548 C CA . ALA A 1 201 ? -24.672 16 5.789 1 53.62 201 ALA A CA 1
ATOM 1549 C C . ALA A 1 201 ? -23.734 15.227 6.711 1 53.62 201 ALA A C 1
ATOM 1551 O O . ALA A 1 201 ? -23.516 15.625 7.855 1 53.62 201 ALA A O 1
ATOM 1552 N N . ASN A 1 202 ? -22.922 14.234 6.246 1 68.31 202 ASN A N 1
ATOM 1553 C CA . ASN A 1 202 ? -22.25 13.391 7.223 1 68.31 202 ASN A CA 1
ATOM 1554 C C . ASN A 1 202 ? -20.75 13.25 6.918 1 68.31 202 ASN A C 1
ATOM 1556 O O . ASN A 1 202 ? -20.016 12.625 7.68 1 68.31 202 ASN A O 1
ATOM 1560 N N . GLY A 1 203 ? -20.188 14.078 5.961 1 79.75 203 GLY A N 1
ATOM 1561 C CA . GLY A 1 203 ? -18.781 13.945 5.641 1 79.75 203 GLY A CA 1
ATOM 1562 C C . GLY A 1 203 ? -18.469 12.734 4.781 1 79.75 203 GLY A C 1
ATOM 1563 O O . GLY A 1 203 ? -19.391 12.031 4.348 1 79.75 203 GLY A O 1
ATOM 1564 N N . SER A 1 204 ? -17.266 12.555 4.461 1 84 204 SER A N 1
ATOM 1565 C CA . SER A 1 204 ? -16.875 11.43 3.631 1 84 204 SER A CA 1
ATOM 1566 C C . SER A 1 204 ? -16.797 10.141 4.445 1 84 204 SER A C 1
ATOM 1568 O O . SER A 1 204 ? -16.391 10.164 5.609 1 84 204 SER A O 1
ATOM 1570 N N . CYS A 1 205 ? -17.266 9.078 3.861 1 84.62 205 CYS A N 1
ATOM 1571 C CA . CYS A 1 205 ? -17.328 7.777 4.516 1 84.62 205 CYS A CA 1
ATOM 1572 C C . CYS A 1 205 ? -15.945 7.348 5 1 84.62 205 CYS A C 1
ATOM 1574 O O . CYS A 1 205 ? -15.789 6.941 6.152 1 84.62 205 CYS A O 1
ATOM 1576 N N . PHE A 1 206 ? -14.961 7.539 4.234 1 89.06 206 PHE A N 1
ATOM 1577 C CA . PHE A 1 206 ? -13.609 7.094 4.57 1 89.06 206 PHE A CA 1
ATOM 1578 C C . PHE A 1 206 ? -13.086 7.828 5.801 1 89.06 206 PHE A C 1
ATOM 1580 O O . PHE A 1 206 ? -12.625 7.199 6.75 1 89.06 206 PHE A O 1
ATOM 1587 N N . ILE A 1 207 ? -13.133 9.148 5.789 1 92.94 207 ILE A N 1
ATOM 1588 C CA . ILE A 1 207 ? -12.586 9.953 6.875 1 92.94 207 ILE A CA 1
ATOM 1589 C C . ILE A 1 207 ? -13.336 9.656 8.172 1 92.94 207 ILE A C 1
ATOM 1591 O O . ILE A 1 207 ? -12.719 9.516 9.234 1 92.94 207 ILE A O 1
ATOM 1595 N N . GLN A 1 208 ? -14.656 9.531 8.102 1 91.81 208 GLN A N 1
ATOM 1596 C CA . GLN A 1 208 ? -15.453 9.281 9.297 1 91.81 208 GLN A CA 1
ATOM 1597 C C . GLN A 1 208 ? -15.117 7.922 9.906 1 91.81 208 GLN A C 1
ATOM 1599 O O . GLN A 1 208 ? -14.961 7.797 11.117 1 91.81 208 GLN A O 1
ATOM 1604 N N . LEU A 1 209 ? -14.984 6.992 9.078 1 92.94 209 LEU A N 1
ATOM 1605 C CA . LEU A 1 209 ? -14.672 5.652 9.555 1 92.94 209 LEU A CA 1
ATOM 1606 C C . LEU A 1 209 ? -13.227 5.566 10.039 1 92.94 209 LEU A C 1
ATOM 1608 O O . LEU A 1 209 ? -12.938 4.887 11.031 1 92.94 209 LEU A O 1
ATOM 1612 N N . LEU A 1 210 ? -12.312 6.234 9.344 1 95.5 210 LEU A N 1
ATOM 1613 C CA . LEU A 1 210 ? -10.922 6.297 9.781 1 95.5 210 LEU A CA 1
ATOM 1614 C C . LEU A 1 210 ? -10.82 6.867 11.195 1 95.5 210 LEU A C 1
ATOM 1616 O O . LEU A 1 210 ? -10.203 6.258 12.07 1 95.5 210 LEU A O 1
ATOM 1620 N N . CYS A 1 211 ? -11.461 7.969 11.422 1 95.81 211 CYS A N 1
ATOM 1621 C CA . CYS A 1 211 ? -11.398 8.625 12.727 1 95.81 211 CYS A CA 1
ATOM 1622 C C . CYS A 1 211 ? -12.055 7.766 13.797 1 95.81 211 CYS A C 1
ATOM 1624 O O . CYS A 1 211 ? -11.555 7.688 14.922 1 95.81 211 CYS A O 1
ATOM 1626 N N . SER A 1 212 ? -13.148 7.129 13.406 1 94.75 212 SER A N 1
ATOM 1627 C CA . SER A 1 212 ? -13.805 6.238 14.352 1 94.75 212 SER A CA 1
ATOM 1628 C C . SER A 1 212 ? -12.883 5.105 14.781 1 94.75 212 SER A C 1
ATOM 1630 O O . SER A 1 212 ? -12.75 4.828 15.977 1 94.75 212 SER A O 1
ATOM 1632 N N . GLU A 1 213 ? -12.219 4.469 13.844 1 95.81 213 GLU A N 1
ATOM 1633 C CA . GLU A 1 213 ? -11.32 3.355 14.141 1 95.81 213 GLU A CA 1
ATOM 1634 C C . GLU A 1 213 ? -10.102 3.824 14.93 1 95.81 213 GLU A C 1
ATOM 1636 O O . GLU A 1 213 ? -9.648 3.139 15.844 1 95.81 213 GLU A O 1
ATOM 1641 N N . LEU A 1 214 ? -9.555 4.988 14.594 1 95.38 214 LEU A N 1
ATOM 1642 C CA . LEU A 1 214 ? -8.383 5.52 15.289 1 95.38 214 LEU A CA 1
ATOM 1643 C C . LEU A 1 214 ? -8.719 5.863 16.734 1 95.38 214 LEU A C 1
ATOM 1645 O O . LEU A 1 214 ? -7.938 5.578 17.641 1 95.38 214 LEU A O 1
ATOM 1649 N N . GLN A 1 215 ? -9.852 6.434 16.906 1 93.38 215 GLN A N 1
ATOM 1650 C CA . GLN A 1 215 ? -10.258 6.82 18.25 1 93.38 215 GLN A CA 1
ATOM 1651 C C . GLN A 1 215 ? -10.523 5.598 19.125 1 93.38 215 GLN A C 1
ATOM 1653 O O . GLN A 1 215 ? -10.188 5.586 20.312 1 93.38 215 GLN A O 1
ATOM 1658 N N . GLU A 1 216 ? -11.055 4.578 18.547 1 91.56 216 GLU A N 1
ATOM 1659 C CA . GLU A 1 216 ? -11.43 3.383 19.297 1 91.56 216 GLU A CA 1
ATOM 1660 C C . GLU A 1 216 ? -10.219 2.484 19.547 1 91.56 216 GLU A C 1
ATOM 1662 O O . GLU A 1 216 ? -10.07 1.906 20.625 1 91.56 216 GLU A O 1
ATOM 1667 N N . HIS A 1 217 ? -9.336 2.404 18.531 1 90.31 217 HIS A N 1
ATOM 1668 C CA . HIS A 1 217 ? -8.336 1.342 18.578 1 90.31 217 HIS A CA 1
ATOM 1669 C C . HIS A 1 217 ? -6.93 1.899 18.406 1 90.31 217 HIS A C 1
ATOM 1671 O O . HIS A 1 217 ? -5.949 1.165 18.531 1 90.31 217 HIS A O 1
ATOM 1677 N N . GLY A 1 218 ? -6.719 3.182 18.172 1 83.75 218 GLY A N 1
ATOM 1678 C CA . GLY A 1 218 ? -5.453 3.764 17.75 1 83.75 218 GLY A CA 1
ATOM 1679 C C . GLY A 1 218 ? -4.336 3.555 18.75 1 83.75 218 GLY A C 1
ATOM 1680 O O . GLY A 1 218 ? -3.166 3.465 18.375 1 83.75 218 GLY A O 1
ATOM 1681 N N . GLN A 1 219 ? -4.625 3.355 20 1 83.69 219 GLN A N 1
ATOM 1682 C CA . GLN A 1 219 ? -3.604 3.262 21.047 1 83.69 219 GLN A CA 1
ATOM 1683 C C . GLN A 1 219 ? -3.182 1.812 21.266 1 83.69 219 GLN A C 1
ATOM 1685 O O . GLN A 1 219 ? -2.123 1.552 21.844 1 83.69 219 GLN A O 1
ATOM 1690 N N . ARG A 1 220 ? -3.947 0.887 20.734 1 87.81 220 ARG A N 1
ATOM 1691 C CA . ARG A 1 220 ? -3.67 -0.506 21.078 1 87.81 220 ARG A CA 1
ATOM 1692 C C . ARG A 1 220 ? -3.434 -1.334 19.812 1 87.81 220 ARG A C 1
ATOM 1694 O O . ARG A 1 220 ? -2.74 -2.354 19.859 1 87.81 220 ARG A O 1
ATOM 1701 N N . MET A 1 221 ? -3.994 -0.84 18.797 1 92.25 221 MET A N 1
ATOM 1702 C CA . MET A 1 221 ? -3.924 -1.625 17.562 1 92.25 221 MET A CA 1
ATOM 1703 C C . MET A 1 221 ? -2.926 -1.017 16.594 1 92.25 221 MET A C 1
ATOM 1705 O O . MET A 1 221 ? -2.857 0.205 16.453 1 92.25 221 MET A O 1
ATOM 1709 N N . GLU A 1 222 ? -2.145 -1.927 15.961 1 93.94 222 GLU A N 1
ATOM 1710 C CA . GLU A 1 222 ? -1.172 -1.508 14.961 1 93.94 222 GLU A CA 1
ATOM 1711 C C . GLU A 1 222 ? -1.857 -0.827 13.781 1 93.94 222 GLU A C 1
ATOM 1713 O O . GLU A 1 222 ? -2.928 -1.257 13.344 1 93.94 222 GLU A O 1
ATOM 1718 N N . LEU A 1 223 ? -1.286 0.23 13.258 1 95.94 223 LEU A N 1
ATOM 1719 C CA . LEU A 1 223 ? -1.93 1.144 12.32 1 95.94 223 LEU A CA 1
ATOM 1720 C C . LEU A 1 223 ? -2.418 0.399 11.086 1 95.94 223 LEU A C 1
ATOM 1722 O O . LEU A 1 223 ? -3.527 0.641 10.609 1 95.94 223 LEU A O 1
ATOM 1726 N N . THR A 1 224 ? -1.593 -0.486 10.469 1 96 224 THR A N 1
ATOM 1727 C CA . THR A 1 224 ? -2.002 -1.157 9.234 1 96 224 THR A CA 1
ATOM 1728 C C . THR A 1 224 ? -3.225 -2.037 9.484 1 96 224 THR A C 1
ATOM 1730 O O . THR A 1 224 ? -4.062 -2.207 8.594 1 96 224 THR A O 1
ATOM 1733 N N . LYS A 1 225 ? -3.332 -2.572 10.672 1 94.5 225 LYS A N 1
ATOM 1734 C CA . LYS A 1 225 ? -4.527 -3.326 11.039 1 94.5 225 LYS A CA 1
ATOM 1735 C C . LYS A 1 225 ? -5.754 -2.416 11.102 1 94.5 225 LYS A C 1
ATOM 1737 O O . LYS A 1 225 ? -6.836 -2.793 10.648 1 94.5 225 LYS A O 1
ATOM 1742 N N . ILE A 1 226 ? -5.559 -1.297 11.656 1 95.62 226 ILE A N 1
ATOM 1743 C CA . ILE A 1 226 ? -6.637 -0.316 11.719 1 95.62 226 ILE A CA 1
ATOM 1744 C C . ILE A 1 226 ? -7.113 0.016 10.305 1 95.62 226 ILE A C 1
ATOM 1746 O O . ILE A 1 226 ? -8.32 0.052 10.039 1 95.62 226 ILE A O 1
ATOM 1750 N N . LEU A 1 227 ? -6.191 0.265 9.438 1 96.5 227 LEU A N 1
ATOM 1751 C CA . LEU A 1 227 ? -6.531 0.636 8.07 1 96.5 227 LEU A CA 1
ATOM 1752 C C . LEU A 1 227 ? -7.23 -0.514 7.352 1 96.5 227 LEU A C 1
ATOM 1754 O O . LEU A 1 227 ? -8.117 -0.287 6.52 1 96.5 227 LEU A O 1
ATOM 1758 N N . THR A 1 228 ? -6.863 -1.766 7.637 1 96.06 228 THR A N 1
ATOM 1759 C CA . THR A 1 228 ? -7.566 -2.928 7.102 1 96.06 228 THR A CA 1
ATOM 1760 C C . THR A 1 228 ? -9.016 -2.941 7.57 1 96.06 228 THR A C 1
ATOM 1762 O O . THR A 1 228 ? -9.93 -3.219 6.781 1 96.06 228 THR A O 1
ATOM 1765 N N . ARG A 1 229 ? -9.242 -2.617 8.812 1 94.81 229 ARG A N 1
ATOM 1766 C CA . ARG A 1 229 ? -10.594 -2.547 9.344 1 94.81 229 ARG A CA 1
ATOM 1767 C C . ARG A 1 229 ? -11.398 -1.436 8.672 1 94.81 229 ARG A C 1
ATOM 1769 O O . ARG A 1 229 ? -12.586 -1.592 8.414 1 94.81 229 ARG A O 1
ATOM 1776 N N . VAL A 1 230 ? -10.766 -0.318 8.477 1 94.5 230 VAL A N 1
ATOM 1777 C CA . VAL A 1 230 ? -11.422 0.779 7.773 1 94.5 230 VAL A CA 1
ATOM 1778 C C . VAL A 1 230 ? -11.844 0.321 6.379 1 94.5 230 VAL A C 1
ATOM 1780 O O . VAL A 1 230 ? -12.969 0.584 5.945 1 94.5 230 VAL A O 1
ATOM 1783 N N . ASN A 1 231 ? -10.969 -0.396 5.633 1 91.69 231 ASN A N 1
ATOM 1784 C CA . ASN A 1 231 ? -11.305 -0.949 4.324 1 91.69 231 ASN A CA 1
ATOM 1785 C C . ASN A 1 231 ? -12.547 -1.831 4.391 1 91.69 231 ASN A C 1
ATOM 1787 O O . ASN A 1 231 ? -13.43 -1.729 3.537 1 91.69 231 ASN A O 1
ATOM 1791 N N . ARG A 1 232 ? -12.586 -2.672 5.395 1 92.62 232 ARG A N 1
ATOM 1792 C CA . ARG A 1 232 ? -13.719 -3.58 5.555 1 92.62 232 ARG A CA 1
ATOM 1793 C C . ARG A 1 232 ? -15.016 -2.805 5.758 1 92.62 232 ARG A C 1
ATOM 1795 O O . ARG A 1 232 ? -16.031 -3.1 5.117 1 92.62 232 ARG A O 1
ATOM 1802 N N . ARG A 1 233 ? -14.969 -1.85 6.621 1 91.06 233 ARG A N 1
ATOM 1803 C CA . ARG A 1 233 ? -16.156 -1.073 6.938 1 91.06 233 ARG A CA 1
ATOM 1804 C C . ARG A 1 233 ? -16.625 -0.259 5.734 1 91.06 233 ARG A C 1
ATOM 1806 O O . ARG A 1 233 ? -17.812 -0.152 5.469 1 91.06 233 ARG A O 1
ATOM 1813 N N . VAL A 1 234 ? -15.68 0.34 5.012 1 87.38 234 VAL A N 1
ATOM 1814 C CA . VAL A 1 234 ? -16.031 1.086 3.807 1 87.38 234 VAL A CA 1
ATOM 1815 C C . VAL A 1 234 ? -16.672 0.15 2.787 1 87.38 234 VAL A C 1
ATOM 1817 O O . VAL A 1 234 ? -17.688 0.493 2.178 1 87.38 234 VAL A O 1
ATOM 1820 N N . ALA A 1 235 ? -16.109 -1.044 2.596 1 83.38 235 ALA A N 1
ATOM 1821 C CA . ALA A 1 235 ? -16.656 -2.023 1.658 1 83.38 235 ALA A CA 1
ATOM 1822 C C . ALA A 1 235 ? -18.078 -2.43 2.049 1 83.38 235 ALA A C 1
ATOM 1824 O O . ALA A 1 235 ? -18.938 -2.607 1.184 1 83.38 235 ALA A O 1
ATOM 1825 N N . THR A 1 236 ? -18.312 -2.572 3.346 1 83.19 236 THR A N 1
ATOM 1826 C CA . THR A 1 236 ? -19.609 -2.988 3.861 1 83.19 236 THR A CA 1
ATOM 1827 C C . THR A 1 236 ? -20.641 -1.866 3.717 1 83.19 236 THR A C 1
ATOM 1829 O O . THR A 1 236 ? -21.797 -2.117 3.387 1 83.19 236 THR A O 1
ATOM 1832 N N . GLU A 1 237 ? -20.281 -0.646 4.047 1 76.38 237 GLU A N 1
ATOM 1833 C CA . GLU A 1 237 ? -21.156 0.508 3.926 1 76.38 237 GLU A CA 1
ATOM 1834 C C . GLU A 1 237 ? -21.609 0.71 2.48 1 76.38 237 GLU A C 1
ATOM 1836 O O . GLU A 1 237 ? -22.75 1.083 2.225 1 76.38 237 GLU A O 1
ATOM 1841 N N . PHE A 1 238 ? -20.781 0.477 1.545 1 65.19 238 PHE A N 1
ATOM 1842 C CA . PHE A 1 238 ? -21.109 0.617 0.131 1 65.19 238 PHE A CA 1
ATOM 1843 C C . PHE A 1 238 ? -22.109 -0.449 -0.301 1 65.19 238 PHE A C 1
ATOM 1845 O O . PHE A 1 238 ? -23.031 -0.172 -1.08 1 65.19 238 PHE A O 1
ATOM 1852 N N . THR A 1 239 ? -21.938 -1.618 0.126 1 63.25 239 THR A N 1
ATOM 1853 C CA . THR A 1 239 ? -22.844 -2.701 -0.239 1 63.25 239 THR A CA 1
ATOM 1854 C C . THR A 1 239 ? -24.25 -2.451 0.321 1 63.25 239 THR A C 1
ATOM 1856 O O . THR A 1 239 ? -25.25 -2.797 -0.311 1 63.25 239 THR A O 1
ATOM 1859 N N . SER A 1 240 ? -24.297 -1.874 1.493 1 57.22 240 SER A N 1
ATOM 1860 C CA . SER A 1 240 ? -25.594 -1.618 2.133 1 57.22 240 SER A CA 1
ATOM 1861 C C . SER A 1 240 ? -26.359 -0.514 1.411 1 57.22 240 SER A C 1
ATOM 1863 O O . SER A 1 240 ? -27.594 -0.497 1.424 1 57.22 240 SER A O 1
ATOM 1865 N N . ASN A 1 241 ? -25.672 0.419 0.86 1 53.69 241 ASN A N 1
ATOM 1866 C CA . ASN A 1 241 ? -26.344 1.575 0.269 1 53.69 241 ASN A CA 1
ATOM 1867 C C . ASN A 1 241 ? -26.531 1.405 -1.236 1 53.69 241 ASN A C 1
ATOM 1869 O O . ASN A 1 241 ? -27.141 2.254 -1.89 1 53.69 241 ASN A O 1
ATOM 1873 N N . THR A 1 242 ? -25.766 0.477 -1.824 1 51 242 THR A N 1
ATOM 1874 C CA . THR A 1 242 ? -25.922 0.304 -3.264 1 51 242 THR A CA 1
ATOM 1875 C C . THR A 1 242 ? -26.922 -0.802 -3.564 1 51 242 THR A C 1
ATOM 1877 O O . THR A 1 242 ? -26.891 -1.865 -2.941 1 51 242 THR A O 1
ATOM 1880 N N . THR A 1 243 ? -28.141 -0.464 -4.066 1 45.81 243 THR A N 1
ATOM 1881 C CA . THR A 1 243 ? -29.109 -1.373 -4.664 1 45.81 243 THR A CA 1
ATOM 1882 C C . THR A 1 243 ? -28.469 -2.201 -5.77 1 45.81 243 THR A C 1
ATOM 1884 O O . THR A 1 243 ? -27.391 -1.858 -6.262 1 45.81 243 THR A O 1
ATOM 1887 N N . ASP A 1 244 ? -29.141 -3.48 -6.199 1 43.16 244 ASP A N 1
ATOM 1888 C CA . ASP A 1 244 ? -28.797 -4.523 -7.156 1 43.16 244 ASP A CA 1
ATOM 1889 C C . ASP A 1 244 ? -28.125 -3.928 -8.391 1 43.16 244 ASP A C 1
ATOM 1891 O O . ASP A 1 244 ? -27.172 -4.5 -8.922 1 43.16 244 ASP A O 1
ATOM 1895 N N . ALA A 1 245 ? -28.844 -3.084 -9.078 1 42.31 245 ALA A N 1
ATOM 1896 C CA . ALA A 1 245 ? -28.562 -2.557 -10.406 1 42.31 245 ALA A CA 1
ATOM 1897 C C . ALA A 1 245 ? -27.266 -1.772 -10.43 1 42.31 245 ALA A C 1
ATOM 1899 O O . ALA A 1 245 ? -26.578 -1.709 -11.453 1 42.31 245 ALA A O 1
ATOM 1900 N N . ASP A 1 246 ? -26.875 -1.132 -9.375 1 42.34 246 ASP A N 1
ATOM 1901 C CA . ASP A 1 246 ? -25.719 -0.265 -9.234 1 42.34 246 ASP A CA 1
ATOM 1902 C C . ASP A 1 246 ? -24.469 -1.071 -8.852 1 42.34 246 ASP A C 1
ATOM 1904 O O . ASP A 1 246 ? -23.375 -0.517 -8.742 1 42.34 246 ASP A O 1
ATOM 1908 N N . LEU A 1 247 ? -24.641 -2.244 -8.453 1 42.72 247 LEU A N 1
ATOM 1909 C CA . LEU A 1 247 ? -23.625 -3.188 -8.008 1 42.72 247 LEU A CA 1
ATOM 1910 C C . LEU A 1 247 ? -22.578 -3.422 -9.094 1 42.72 247 LEU A C 1
ATOM 1912 O O . LEU A 1 247 ? -21.578 -4.086 -8.867 1 42.72 247 LEU A O 1
ATOM 1916 N N . ASN A 1 248 ? -23.109 -3.197 -10.266 1 41.12 248 ASN A N 1
ATOM 1917 C CA . ASN A 1 248 ? -22.156 -3.436 -11.352 1 41.12 248 ASN A CA 1
ATOM 1918 C C . ASN A 1 248 ? -20.938 -2.527 -11.25 1 41.12 248 ASN A C 1
ATOM 1920 O O . ASN A 1 248 ? -20.016 -2.633 -12.047 1 41.12 248 ASN A O 1
ATOM 1924 N N . ASN A 1 249 ? -21.125 -1.369 -10.484 1 43.81 249 ASN A N 1
ATOM 1925 C CA . ASN A 1 249 ? -20.062 -0.372 -10.453 1 43.81 249 ASN A CA 1
ATOM 1926 C C . ASN A 1 249 ? -18.984 -0.735 -9.438 1 43.81 249 ASN A C 1
ATOM 1928 O O . ASN A 1 249 ? -19.297 -1.168 -8.328 1 43.81 249 ASN A O 1
ATOM 1932 N N . SER A 1 250 ? -17.859 -1.089 -9.93 1 48.62 250 SER A N 1
ATOM 1933 C CA . SER A 1 250 ? -16.625 -1.501 -9.273 1 48.62 250 SER A CA 1
ATOM 1934 C C . SER A 1 250 ? -16.469 -0.824 -7.91 1 48.62 250 SER A C 1
ATOM 1936 O O . SER A 1 250 ? -16.469 0.406 -7.824 1 48.62 250 SER A O 1
ATOM 1938 N N . LYS A 1 251 ? -17.094 -1.48 -6.809 1 51.88 251 LYS A N 1
ATOM 1939 C CA . LYS A 1 251 ? -16.953 -1.082 -5.41 1 51.88 251 LYS A CA 1
ATOM 1940 C C . LYS A 1 251 ? -15.531 -0.62 -5.102 1 51.88 251 LYS A C 1
ATOM 1942 O O . LYS A 1 251 ? -14.578 -1.364 -5.316 1 51.88 251 LYS A O 1
ATOM 1947 N N . GLN A 1 252 ? -15.312 0.711 -5.191 1 63.38 252 GLN A N 1
ATOM 1948 C CA . GLN A 1 252 ? -13.984 1.243 -4.898 1 63.38 252 GLN A CA 1
ATOM 1949 C C . GLN A 1 252 ? -13.688 1.2 -3.402 1 63.38 252 GLN A C 1
ATOM 1951 O O . GLN A 1 252 ? -14.594 1.382 -2.582 1 63.38 252 GLN A O 1
ATOM 1956 N N . ILE A 1 253 ? -12.719 0.61 -2.904 1 78.5 253 ILE A N 1
ATOM 1957 C CA . ILE A 1 253 ? -12.227 0.5 -1.537 1 78.5 253 ILE A CA 1
ATOM 1958 C C . ILE A 1 253 ? -10.977 1.36 -1.371 1 78.5 253 ILE A C 1
ATOM 1960 O O . ILE A 1 253 ? -10.242 1.593 -2.336 1 78.5 253 ILE A O 1
ATOM 1964 N N . PRO A 1 254 ? -10.867 1.986 -0.194 1 85.56 254 PRO A N 1
ATOM 1965 C CA . PRO A 1 254 ? -9.602 2.695 0.032 1 85.56 254 PRO A CA 1
ATOM 1966 C C . PRO A 1 254 ? -8.383 1.808 -0.188 1 85.56 254 PRO A C 1
ATOM 1968 O O . PRO A 1 254 ? -8.484 0.58 -0.11 1 85.56 254 PRO A O 1
ATOM 1971 N N . CYS A 1 255 ? -7.34 2.477 -0.522 1 86.88 255 CYS A N 1
ATOM 1972 C CA . CYS A 1 255 ? -6.086 1.772 -0.772 1 86.88 255 CYS A CA 1
ATOM 1973 C C . CYS A 1 255 ? -4.969 2.314 0.112 1 86.88 255 CYS A C 1
ATOM 1975 O O . CYS A 1 255 ? -4.836 3.529 0.274 1 86.88 255 CYS A O 1
ATOM 1977 N N . THR A 1 256 ? -4.215 1.393 0.725 1 91.38 256 THR A N 1
ATOM 1978 C CA . THR A 1 256 ? -3.068 1.763 1.547 1 91.38 256 THR A CA 1
ATOM 1979 C C . THR A 1 256 ? -1.763 1.415 0.84 1 91.38 256 THR A C 1
ATOM 1981 O O . THR A 1 256 ? -1.601 0.302 0.335 1 91.38 256 THR A O 1
ATOM 1984 N N . VAL A 1 257 ? -0.931 2.383 0.759 1 89.19 257 VAL A N 1
ATOM 1985 C CA . VAL A 1 257 ? 0.417 2.189 0.236 1 89.19 257 VAL A CA 1
ATOM 1986 C C . VAL A 1 257 ? 1.438 2.371 1.357 1 89.19 257 VAL A C 1
ATOM 1988 O O . VAL A 1 257 ? 1.594 3.473 1.892 1 89.19 257 VAL A O 1
ATOM 1991 N N . SER A 1 258 ? 2.186 1.282 1.641 1 92.88 258 SER A N 1
ATOM 1992 C CA . SER A 1 258 ? 3.008 1.346 2.844 1 92.88 258 SER A CA 1
ATOM 1993 C C . SER A 1 258 ? 4.473 1.067 2.525 1 92.88 258 SER A 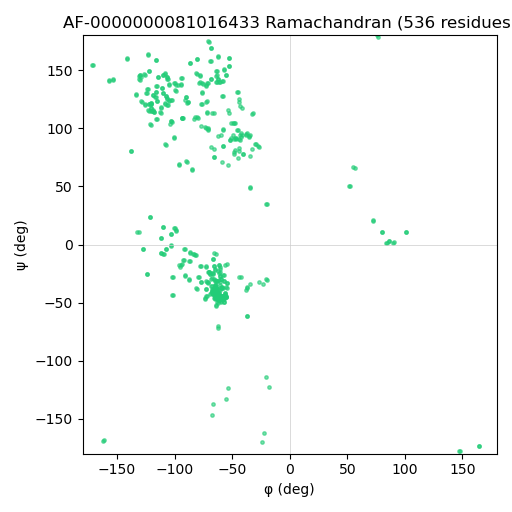C 1
ATOM 1995 O O . SER A 1 258 ? 4.793 0.087 1.851 1 92.88 258 SER A O 1
ATOM 1997 N N . MET A 1 259 ? 5.309 1.946 3.02 1 92.12 259 MET A N 1
ATOM 1998 C CA . MET A 1 259 ? 6.758 1.762 3.066 1 92.12 259 MET A CA 1
ATOM 1999 C C . MET A 1 259 ? 7.27 1.836 4.5 1 92.12 259 MET A C 1
ATOM 2001 O O . MET A 1 259 ? 8.422 2.197 4.734 1 92.12 259 MET A O 1
ATOM 2005 N N . LEU A 1 260 ? 6.363 1.555 5.441 1 95.31 260 LEU A N 1
ATOM 2006 C CA . LEU A 1 260 ? 6.77 1.536 6.844 1 95.31 260 LEU A CA 1
ATOM 2007 C C . LEU A 1 260 ? 7.793 0.435 7.098 1 95.31 260 LEU A C 1
ATOM 2009 O O . LEU A 1 260 ? 7.695 -0.655 6.527 1 95.31 260 LEU A O 1
ATOM 2013 N N . THR A 1 261 ? 8.711 0.755 8.008 1 94.69 261 THR A N 1
ATOM 2014 C CA . THR A 1 261 ? 9.75 -0.215 8.328 1 94.69 261 THR A CA 1
ATOM 2015 C C . THR A 1 261 ? 9.578 -0.754 9.742 1 94.69 261 THR A C 1
ATOM 2017 O O . THR A 1 261 ? 10.281 -1.678 10.156 1 94.69 261 THR A O 1
ATOM 2020 N N . LYS A 1 262 ? 8.688 -0.197 10.453 1 96.12 262 LYS A N 1
ATOM 2021 C CA . LYS A 1 262 ? 8.336 -0.651 11.797 1 96.12 262 LYS A CA 1
ATOM 2022 C C . LYS A 1 262 ? 6.832 -0.561 12.031 1 96.12 262 LYS A C 1
ATOM 2024 O O . LYS A 1 262 ? 6.121 0.112 11.281 1 96.12 262 LYS A O 1
ATOM 2029 N N . GLU A 1 263 ? 6.41 -1.338 13.039 1 95.12 263 GLU A N 1
ATOM 2030 C CA . GLU A 1 263 ? 5.016 -1.245 13.453 1 95.12 263 GLU A CA 1
ATOM 2031 C C . GLU A 1 263 ? 4.719 0.103 14.109 1 95.12 263 GLU A C 1
ATOM 2033 O O . GLU A 1 263 ? 5.539 0.624 14.867 1 95.12 263 GLU A O 1
ATOM 2038 N N . LEU A 1 264 ? 3.543 0.646 13.859 1 95.56 264 LEU A N 1
ATOM 2039 C CA . LEU A 1 264 ? 3.178 1.944 14.414 1 95.56 264 LEU A CA 1
ATOM 2040 C C . LEU A 1 264 ? 1.934 1.831 15.289 1 95.56 264 LEU A C 1
ATOM 2042 O O . LEU A 1 264 ? 0.899 1.331 14.836 1 95.56 264 LEU A O 1
ATOM 2046 N N . TYR A 1 265 ? 2.104 2.199 16.531 1 92.19 265 TYR A N 1
ATOM 2047 C CA . TYR A 1 265 ? 1.015 2.371 17.484 1 92.19 265 TYR A CA 1
ATOM 2048 C C . TYR A 1 265 ? 0.891 3.83 17.922 1 92.19 265 TYR A C 1
ATOM 2050 O O . TYR A 1 265 ? 1.864 4.434 18.375 1 92.19 265 TYR A O 1
ATOM 2058 N N . LEU A 1 266 ? -0.288 4.367 17.719 1 90.06 266 LEU A N 1
ATOM 2059 C CA . LEU A 1 266 ? -0.455 5.777 18.047 1 90.06 266 LEU A CA 1
ATOM 2060 C C . LEU A 1 266 ? -0.786 5.957 19.516 1 90.06 266 LEU A C 1
ATOM 2062 O O . LEU A 1 266 ? -1.905 6.336 19.875 1 90.06 266 LEU A O 1
ATOM 2066 N N . LEU A 1 267 ? 0.148 5.594 20.328 1 74.88 267 LEU A N 1
ATOM 2067 C CA . LEU A 1 267 ? -0.007 5.637 21.781 1 74.88 267 LEU A CA 1
ATOM 2068 C C . LEU A 1 267 ? 0.131 7.066 22.297 1 74.88 267 LEU A C 1
ATOM 2070 O O . LEU A 1 267 ? 1.037 7.793 21.891 1 74.88 267 LEU A O 1
ATOM 2074 N N . LYS A 1 268 ? -1.021 7.512 22.984 1 63.34 268 LYS A N 1
ATOM 2075 C CA . LYS A 1 268 ? -0.9 8.766 23.719 1 63.34 268 LYS A CA 1
ATOM 2076 C C . LYS A 1 268 ? -0.044 8.594 24.969 1 63.34 268 LYS A C 1
ATOM 2078 O O . LYS A 1 268 ? -0.094 7.547 25.625 1 63.34 268 LYS A O 1
ATOM 2083 N N . ARG A 1 269 ? 1.146 9.211 25.062 1 53.62 269 ARG A N 1
ATOM 2084 C CA . ARG A 1 269 ? 1.789 9.195 26.375 1 53.62 269 ARG A CA 1
ATOM 2085 C C . ARG A 1 269 ? 0.809 9.594 27.469 1 53.62 269 ARG A C 1
ATOM 2087 O O . ARG A 1 269 ? 0.017 10.516 27.297 1 53.62 269 ARG A O 1
ATOM 2094 N N . ALA A 1 270 ? 0.367 8.516 28.234 1 43.03 270 ALA A N 1
ATOM 2095 C CA . ALA A 1 270 ? -0.253 8.914 29.5 1 43.03 270 ALA A CA 1
ATOM 2096 C C . ALA A 1 270 ? 0.533 10.039 30.172 1 43.03 270 ALA A C 1
ATOM 2098 O O . ALA A 1 270 ? 1.752 10.133 30 1 43.03 270 ALA A O 1
ATOM 2099 N N . MET B 1 1 ? -18.125 -17.734 51 1 26.41 1 MET B N 1
ATOM 2100 C CA . MET B 1 1 ? -18.797 -17.422 49.75 1 26.41 1 MET B CA 1
ATOM 2101 C C . MET B 1 1 ? -17.797 -17.047 48.656 1 26.41 1 MET B C 1
ATOM 2103 O O . MET B 1 1 ? -17.094 -16.047 48.781 1 26.41 1 MET B O 1
ATOM 2107 N N . GLY B 1 2 ? -17.141 -17.953 47.938 1 27.08 2 GLY B N 1
ATOM 2108 C CA . GLY B 1 2 ? -15.922 -17.938 47.125 1 27.08 2 GLY B CA 1
ATOM 2109 C C . GLY B 1 2 ? -16.078 -17.219 45.812 1 27.08 2 GLY B C 1
ATOM 2110 O O . GLY B 1 2 ? -17.062 -17.422 45.094 1 27.08 2 GLY B O 1
ATOM 2111 N N . ASP B 1 3 ? -15.641 -15.93 45.594 1 27.03 3 ASP B N 1
ATOM 2112 C CA . ASP B 1 3 ? -15.797 -14.977 44.5 1 27.03 3 ASP B CA 1
ATOM 2113 C C . ASP B 1 3 ? -15.25 -15.555 43.188 1 27.03 3 ASP B C 1
ATOM 2115 O O . ASP B 1 3 ? -14.055 -15.852 43.094 1 27.03 3 ASP B O 1
ATOM 2119 N N . ALA B 1 4 ? -16.109 -16.359 42.438 1 29.12 4 ALA B N 1
ATOM 2120 C CA . ALA B 1 4 ? -15.883 -17 41.156 1 29.12 4 ALA B CA 1
ATOM 2121 C C . ALA B 1 4 ? -15.383 -16 40.125 1 29.12 4 ALA B C 1
ATOM 2123 O O . ALA B 1 4 ? -16.078 -15.031 39.812 1 29.12 4 ALA B O 1
ATOM 2124 N N . SER B 1 5 ? -14.141 -15.773 39.969 1 30.72 5 SER B N 1
ATOM 2125 C CA . SER B 1 5 ? -13.391 -14.914 39.062 1 30.72 5 SER B CA 1
ATOM 2126 C C . SER B 1 5 ? -13.852 -15.102 37.625 1 30.72 5 SER B C 1
ATOM 2128 O O . SER B 1 5 ? -13.852 -16.219 37.094 1 30.72 5 SER B O 1
ATOM 2130 N N . MET B 1 6 ? -14.797 -14.398 37.094 1 29.7 6 MET B N 1
ATOM 2131 C CA . MET B 1 6 ? -15.391 -14.398 35.75 1 29.7 6 MET B CA 1
ATOM 2132 C C . MET B 1 6 ? -14.305 -14.391 34.656 1 29.7 6 MET B C 1
ATOM 2134 O O . MET B 1 6 ? -13.516 -13.453 34.594 1 29.7 6 MET B O 1
ATOM 2138 N N . LYS B 1 7 ? -13.859 -15.492 34.156 1 32.59 7 LYS B N 1
ATOM 2139 C CA . LYS B 1 7 ? -12.961 -15.758 33.031 1 32.59 7 LYS B CA 1
ATOM 2140 C C . LYS B 1 7 ? -13.398 -14.977 31.797 1 32.59 7 LYS B C 1
ATOM 2142 O O . LYS B 1 7 ? -14.562 -15.023 31.406 1 32.59 7 LYS B O 1
ATOM 2147 N N . PRO B 1 8 ? -12.719 -13.883 31.406 1 36.38 8 PRO B N 1
ATOM 2148 C CA . PRO B 1 8 ? -13.156 -13.109 30.234 1 36.38 8 PRO B CA 1
ATOM 2149 C C . PRO B 1 8 ? -13.594 -14 29.062 1 36.38 8 PRO B C 1
ATOM 2151 O O . PRO B 1 8 ? -12.969 -15.023 28.812 1 36.38 8 PRO B O 1
ATOM 2154 N N . ASP B 1 9 ? -14.797 -14.047 28.531 1 36.09 9 ASP B N 1
ATOM 2155 C CA . ASP B 1 9 ? -15.469 -15.055 27.703 1 36.09 9 ASP B CA 1
ATOM 2156 C C . ASP B 1 9 ? -14.719 -15.289 26.406 1 36.09 9 ASP B C 1
ATOM 2158 O O . ASP B 1 9 ? -14.492 -14.352 25.625 1 36.09 9 ASP B O 1
ATOM 2162 N N . GLY B 1 10 ? -13.805 -16.219 26.156 1 38.44 10 GLY B N 1
ATOM 2163 C CA . GLY B 1 10 ? -13.133 -16.859 25.047 1 38.44 10 GLY B CA 1
ATOM 2164 C C . GLY B 1 10 ? -13.961 -16.844 23.766 1 38.44 10 GLY B C 1
ATOM 2165 O O . GLY B 1 10 ? -13.406 -16.938 22.672 1 38.44 10 GLY B O 1
ATOM 2166 N N . HIS B 1 11 ? -15.211 -16.906 23.797 1 40.97 11 HIS B N 1
ATOM 2167 C CA . HIS B 1 11 ? -16.141 -16.984 22.672 1 40.97 11 HIS B CA 1
ATOM 2168 C C . HIS B 1 11 ? -16.25 -15.641 21.953 1 40.97 11 HIS B C 1
ATOM 2170 O O . HIS B 1 11 ? -16.344 -15.602 20.734 1 40.97 11 HIS B O 1
ATOM 2176 N N . LEU B 1 12 ? -16.406 -14.578 22.562 1 41.03 12 LEU B N 1
ATOM 2177 C CA . LEU B 1 12 ? -16.5 -13.258 21.953 1 41.03 12 LEU B CA 1
ATOM 2178 C C . LEU B 1 12 ? -15.195 -12.898 21.234 1 41.03 12 LEU B C 1
ATOM 2180 O O . LEU B 1 12 ? -15.219 -12.281 20.172 1 41.03 12 LEU B O 1
ATOM 2184 N N . GLU B 1 13 ? -14.062 -13.211 21.797 1 45.31 13 GLU B N 1
ATOM 2185 C CA . GLU B 1 13 ? -12.773 -13.039 21.125 1 45.31 13 GLU B CA 1
ATOM 2186 C C . GLU B 1 13 ? -12.672 -13.914 19.891 1 45.31 13 GLU B C 1
ATOM 2188 O O . GLU B 1 13 ? -12.109 -13.492 18.875 1 45.31 13 GLU B O 1
ATOM 2193 N N . GLU B 1 14 ? -13.148 -15.156 19.984 1 46.62 14 GLU B N 1
ATOM 2194 C CA . GLU B 1 14 ? -13.172 -16.078 18.859 1 46.62 14 GLU B CA 1
ATOM 2195 C C . GLU B 1 14 ? -14.094 -15.562 17.75 1 46.62 14 GLU B C 1
ATOM 2197 O O . GLU B 1 14 ? -13.766 -15.641 16.562 1 46.62 14 GLU B O 1
ATOM 2202 N N . MET B 1 15 ? -15.312 -15.109 18.125 1 46 15 MET B N 1
ATOM 2203 C CA . MET B 1 15 ? -16.25 -14.562 17.141 1 46 15 MET B CA 1
ATOM 2204 C C . MET B 1 15 ? -15.711 -13.289 16.516 1 46 15 MET B C 1
ATOM 2206 O O . MET B 1 15 ? -15.859 -13.07 15.312 1 46 15 MET B O 1
ATOM 2210 N N . ASP B 1 16 ? -15.188 -12.453 17.344 1 51.88 16 ASP B N 1
ATOM 2211 C CA . ASP B 1 16 ? -14.578 -11.211 16.875 1 51.88 16 ASP B CA 1
ATOM 2212 C C . ASP B 1 16 ? -13.406 -11.492 15.938 1 51.88 16 ASP B C 1
ATOM 2214 O O . ASP B 1 16 ? -13.258 -10.82 14.914 1 51.88 16 ASP B O 1
ATOM 2218 N N . SER B 1 17 ? -12.695 -12.617 16.281 1 57.69 17 SER B N 1
ATOM 2219 C CA . SER B 1 17 ? -11.562 -13 15.453 1 57.69 17 SER B CA 1
ATOM 2220 C C . SER B 1 17 ? -12.023 -13.461 14.07 1 57.69 17 SER B C 1
ATOM 2222 O O . SER B 1 17 ? -11.383 -13.141 13.062 1 57.69 17 SER B O 1
ATOM 2224 N N . GLN B 1 18 ? -13.289 -14.031 14.047 1 66.5 18 GLN B N 1
ATOM 2225 C CA . GLN B 1 18 ? -13.75 -14.594 12.781 1 66.5 18 GLN B CA 1
ATOM 2226 C C . GLN B 1 18 ? -14.188 -13.5 11.82 1 66.5 18 GLN B C 1
ATOM 2228 O O . GLN B 1 18 ? -14.086 -13.656 10.602 1 66.5 18 GLN B O 1
ATOM 2233 N N . ILE B 1 19 ? -14.422 -12.383 12.375 1 80.62 19 ILE B N 1
ATOM 2234 C CA . ILE B 1 19 ? -14.93 -11.352 11.477 1 80.62 19 ILE B CA 1
ATOM 2235 C C . ILE B 1 19 ? -13.773 -10.5 10.961 1 80.62 19 ILE B C 1
ATOM 2237 O O . ILE B 1 19 ? -13.859 -9.914 9.883 1 80.62 19 ILE B O 1
ATOM 2241 N N . HIS B 1 20 ? -12.68 -10.594 11.648 1 89.75 20 HIS B N 1
ATOM 2242 C CA . HIS B 1 20 ? -11.625 -9.656 11.305 1 89.75 20 HIS B CA 1
ATOM 2243 C C . HIS B 1 20 ? -10.484 -10.352 10.578 1 89.75 20 HIS B C 1
ATOM 2245 O O . HIS B 1 20 ? -9.539 -9.695 10.117 1 89.75 20 HIS B O 1
ATOM 2251 N N . SER B 1 21 ? -10.609 -11.688 10.453 1 92.62 21 SER B N 1
ATOM 2252 C CA . SER B 1 21 ? -9.547 -12.422 9.773 1 92.62 21 SER B CA 1
ATOM 2253 C C . SER B 1 21 ? -10.109 -13.281 8.648 1 92.62 21 SER B C 1
ATOM 2255 O O . SER B 1 21 ? -11.234 -13.781 8.734 1 92.62 21 SER B O 1
ATOM 2257 N N . TYR B 1 22 ? -9.336 -13.43 7.59 1 94.31 22 TYR B N 1
ATOM 2258 C CA . TYR B 1 22 ? -9.719 -14.359 6.531 1 94.31 22 TYR B CA 1
ATOM 2259 C C . TYR B 1 22 ? -9.75 -15.789 7.047 1 94.31 22 TYR B C 1
ATOM 2261 O O . TYR B 1 22 ? -8.883 -16.188 7.832 1 94.31 22 TYR B O 1
ATOM 2269 N N . SER B 1 23 ? -10.75 -16.531 6.609 1 89.06 23 SER B N 1
ATOM 2270 C CA . SER B 1 23 ? -10.789 -17.953 6.934 1 89.06 23 SER B CA 1
ATOM 2271 C C . SER B 1 23 ? -9.805 -18.75 6.07 1 89.06 23 SER B C 1
ATOM 2273 O O . SER B 1 23 ? -9.781 -18.578 4.848 1 89.06 23 SER B O 1
ATOM 2275 N N . MET 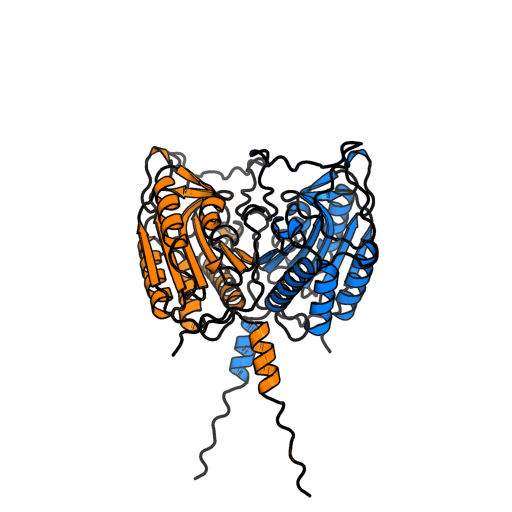B 1 24 ? -9.023 -19.562 6.777 1 85.5 24 MET B N 1
ATOM 2276 C CA . MET B 1 24 ? -8.094 -20.422 6.059 1 85.5 24 MET B CA 1
ATOM 2277 C C . MET B 1 24 ? -8.523 -21.891 6.152 1 85.5 24 MET B C 1
ATOM 2279 O O . MET B 1 24 ? -7.746 -22.781 5.828 1 85.5 24 MET B O 1
ATOM 2283 N N . HIS B 1 25 ? -9.758 -22.031 6.574 1 81.12 25 HIS B N 1
ATOM 2284 C CA . HIS B 1 25 ? -10.281 -23.375 6.734 1 81.12 25 HIS B CA 1
ATOM 2285 C C . HIS B 1 25 ? -10.93 -23.875 5.445 1 81.12 25 HIS B C 1
ATOM 2287 O O . HIS B 1 25 ? -12.156 -23.953 5.359 1 81.12 25 HIS B O 1
ATOM 2293 N N . TYR B 1 26 ? -10.148 -24.141 4.52 1 82.19 26 TYR B N 1
ATOM 2294 C CA . TYR B 1 26 ? -10.547 -24.734 3.244 1 82.19 26 TYR B CA 1
ATOM 2295 C C . TYR B 1 26 ? -9.789 -26.031 2.98 1 82.19 26 TYR B C 1
ATOM 2297 O O . TYR B 1 26 ? -8.859 -26.375 3.709 1 82.19 26 TYR B O 1
ATOM 2305 N N . LYS B 1 27 ? -10.25 -26.797 2.098 1 78 27 LYS B N 1
ATOM 2306 C CA . LYS B 1 27 ? -9.578 -28.047 1.735 1 78 27 LYS B CA 1
ATOM 2307 C C . LYS B 1 27 ? -8.133 -27.797 1.324 1 78 27 LYS B C 1
ATOM 2309 O O . LYS B 1 27 ? -7.238 -28.578 1.653 1 78 27 LYS B O 1
ATOM 2314 N N . SER B 1 28 ? -8.023 -26.656 0.651 1 82.81 28 SER B N 1
ATOM 2315 C CA . SER B 1 28 ? -6.695 -26.234 0.21 1 82.81 28 SER B CA 1
ATOM 2316 C C . SER B 1 28 ? -6.422 -24.781 0.591 1 82.81 28 SER B C 1
ATOM 2318 O O . SER B 1 28 ? -7.328 -23.938 0.556 1 82.81 28 SER B O 1
ATOM 2320 N N . ILE B 1 29 ? -5.207 -24.516 0.965 1 88.88 29 ILE B N 1
ATOM 2321 C CA . ILE B 1 29 ? -4.852 -23.141 1.312 1 88.88 29 ILE B CA 1
ATOM 2322 C C . ILE B 1 29 ? -4.906 -22.266 0.065 1 88.88 29 ILE B C 1
ATOM 2324 O O . ILE B 1 29 ? -5.324 -21.109 0.134 1 88.88 29 ILE B O 1
ATOM 2328 N N . GLY B 1 30 ? -4.469 -22.828 -1.081 1 92.12 30 GLY B N 1
ATOM 2329 C CA . GLY B 1 30 ? -4.648 -22.062 -2.303 1 92.12 30 GLY B CA 1
ATOM 2330 C C . GLY B 1 30 ? -3.553 -22.297 -3.324 1 92.12 30 GLY B C 1
ATOM 2331 O O . GLY B 1 30 ? -2.729 -23.203 -3.156 1 92.12 30 GLY B O 1
ATOM 2332 N N . ASN B 1 31 ? -3.648 -21.594 -4.41 1 94.5 31 ASN B N 1
ATOM 2333 C CA . ASN B 1 31 ? -2.682 -21.672 -5.5 1 94.5 31 ASN B CA 1
ATOM 2334 C C . ASN B 1 31 ? -1.613 -20.594 -5.383 1 94.5 31 ASN B C 1
ATOM 2336 O O . ASN B 1 31 ? -1.911 -19.453 -5 1 94.5 31 ASN B O 1
ATOM 2340 N N . CYS B 1 32 ? -0.375 -21.016 -5.645 1 97.12 32 CYS B N 1
ATOM 2341 C CA . CYS B 1 32 ? 0.723 -20.078 -5.816 1 97.12 32 CYS B CA 1
ATOM 2342 C C . CYS B 1 32 ? 1.272 -20.141 -7.238 1 97.12 32 CYS B C 1
ATOM 2344 O O . CYS B 1 32 ? 1.914 -21.109 -7.621 1 97.12 32 CYS B O 1
ATOM 2346 N N . ILE B 1 33 ? 0.966 -19.078 -7.973 1 98.31 33 ILE B N 1
ATOM 2347 C CA . ILE B 1 33 ? 1.44 -18.953 -9.344 1 98.31 33 ILE B CA 1
ATOM 2348 C C . ILE B 1 33 ? 2.791 -18.25 -9.359 1 98.31 33 ILE B C 1
ATOM 2350 O O . ILE B 1 33 ? 2.943 -17.172 -8.766 1 98.31 33 ILE B O 1
ATOM 2354 N N . ILE B 1 34 ? 3.809 -18.859 -10.008 1 98.62 34 ILE B N 1
ATOM 2355 C CA . ILE B 1 34 ? 5.113 -18.219 -10.172 1 98.62 34 ILE B CA 1
ATOM 2356 C C . ILE B 1 34 ? 5.461 -18.141 -11.656 1 98.62 34 ILE B C 1
ATOM 2358 O O . ILE B 1 34 ? 5.562 -19.172 -12.336 1 98.62 34 ILE B O 1
ATOM 2362 N N . ILE B 1 35 ? 5.559 -16.938 -12.141 1 98.56 35 ILE B N 1
ATOM 2363 C CA . ILE B 1 35 ? 6.047 -16.703 -13.5 1 98.56 35 ILE B CA 1
ATOM 2364 C C . ILE B 1 35 ? 7.441 -16.078 -13.438 1 98.56 35 ILE B C 1
ATOM 2366 O O . ILE B 1 35 ? 7.637 -15.023 -12.836 1 98.56 35 ILE B O 1
ATOM 2370 N N . ASN B 1 36 ? 8.43 -16.75 -14.047 1 97.81 36 ASN B N 1
ATOM 2371 C CA . ASN B 1 36 ? 9.805 -16.281 -14.078 1 97.81 36 ASN B CA 1
ATOM 2372 C C . ASN B 1 36 ? 10.297 -16.078 -15.516 1 97.81 36 ASN B C 1
ATOM 2374 O O . ASN B 1 36 ? 10.586 -17.047 -16.203 1 97.81 36 ASN B O 1
ATOM 2378 N N . ASN B 1 37 ? 10.328 -14.812 -15.914 1 97.19 37 ASN B N 1
ATOM 2379 C CA . ASN B 1 37 ? 10.93 -14.516 -17.203 1 97.19 37 ASN B CA 1
ATOM 2380 C C . ASN B 1 37 ? 12.398 -14.148 -17.062 1 97.19 37 ASN B C 1
ATOM 2382 O O . ASN B 1 37 ? 12.734 -13.078 -16.547 1 97.19 37 ASN B O 1
ATOM 2386 N N . GLU B 1 38 ? 13.25 -15.008 -17.484 1 95 38 GLU B N 1
ATOM 2387 C CA . GLU B 1 38 ? 14.695 -14.859 -17.359 1 95 38 GLU B CA 1
ATOM 2388 C C . GLU B 1 38 ? 15.328 -14.414 -18.672 1 95 38 GLU B C 1
ATOM 2390 O O . GLU B 1 38 ? 16.234 -13.57 -18.688 1 95 38 GLU B O 1
ATOM 2395 N N . ASN B 1 39 ? 14.875 -15.023 -19.734 1 96 39 ASN B N 1
ATOM 2396 C CA . ASN B 1 39 ? 15.391 -14.711 -21.078 1 96 39 ASN B CA 1
ATOM 2397 C C . ASN B 1 39 ? 14.383 -13.914 -21.891 1 96 39 ASN B C 1
ATOM 2399 O O . ASN B 1 39 ? 13.18 -14.172 -21.828 1 96 39 ASN B O 1
ATOM 2403 N N . PHE B 1 40 ? 14.945 -12.984 -22.703 1 95.56 40 PHE B N 1
ATOM 2404 C CA . PHE B 1 40 ? 14.078 -12.094 -23.469 1 95.56 40 PHE B CA 1
ATOM 2405 C C . PHE B 1 40 ? 14.5 -12.07 -24.938 1 95.56 40 PHE B C 1
ATOM 2407 O O . PHE B 1 40 ? 15.688 -12.195 -25.25 1 95.56 40 PHE B O 1
ATOM 2414 N N . PHE B 1 41 ? 13.453 -11.938 -25.766 1 95.5 41 PHE B N 1
ATOM 2415 C CA . PHE B 1 41 ? 13.758 -11.742 -27.172 1 95.5 41 PHE B CA 1
ATOM 2416 C C . PHE B 1 41 ? 14.492 -10.422 -27.391 1 95.5 41 PHE B C 1
ATOM 2418 O O . PHE B 1 41 ? 14.273 -9.461 -26.672 1 95.5 41 PHE B O 1
ATOM 2425 N N . PRO B 1 42 ? 15.328 -10.375 -28.375 1 92.56 42 PRO B N 1
ATOM 2426 C CA . PRO B 1 42 ? 16.047 -9.133 -28.656 1 92.56 42 PRO B CA 1
ATOM 2427 C C . PRO B 1 42 ? 15.109 -7.938 -28.844 1 92.56 42 PRO B C 1
ATOM 2429 O O . PRO B 1 42 ? 15.43 -6.824 -28.422 1 92.56 42 PRO B O 1
ATOM 2432 N N . ARG B 1 43 ? 14.008 -8.188 -29.359 1 91.19 43 ARG B N 1
ATOM 2433 C CA . ARG B 1 43 ? 13.07 -7.109 -29.672 1 91.19 43 ARG B CA 1
ATOM 2434 C C . ARG B 1 43 ? 12.508 -6.496 -28.391 1 91.19 43 ARG B C 1
ATOM 2436 O O . ARG B 1 43 ? 12 -5.371 -28.406 1 91.19 43 ARG B O 1
ATOM 2443 N N . ALA B 1 44 ? 12.508 -7.285 -27.328 1 89.81 44 ALA B N 1
ATOM 2444 C CA . ALA B 1 44 ? 11.992 -6.777 -26.062 1 89.81 44 ALA B CA 1
ATOM 2445 C C . ALA B 1 44 ? 12.922 -5.73 -25.469 1 89.81 44 ALA B C 1
ATOM 2447 O O . ALA B 1 44 ? 12.516 -4.93 -24.625 1 89.81 44 ALA B O 1
ATOM 2448 N N . GLY B 1 45 ? 14.25 -5.816 -25.891 1 87.88 45 GLY B N 1
ATOM 2449 C CA . GLY B 1 45 ? 15.227 -4.832 -25.453 1 87.88 45 GLY B CA 1
ATOM 2450 C C . GLY B 1 45 ? 15.617 -5 -23.984 1 87.88 45 GLY B C 1
ATOM 2451 O O . GLY B 1 45 ? 15.953 -4.027 -23.312 1 87.88 45 GLY B O 1
ATOM 2452 N N . MET B 1 46 ? 15.391 -6.191 -23.438 1 88.06 46 MET B N 1
ATOM 2453 C CA . MET B 1 46 ? 15.68 -6.441 -22.031 1 88.06 46 MET B CA 1
ATOM 2454 C C . MET B 1 46 ? 16.812 -7.465 -21.875 1 88.06 46 MET B C 1
ATOM 2456 O O . MET B 1 46 ? 16.906 -8.398 -22.672 1 88.06 46 MET B O 1
ATOM 2460 N N . ALA B 1 47 ? 17.594 -7.215 -20.859 1 86.75 47 ALA B N 1
ATOM 2461 C CA . ALA B 1 47 ? 18.719 -8.109 -20.594 1 86.75 47 ALA B CA 1
ATOM 2462 C C . ALA B 1 47 ? 18.266 -9.359 -19.844 1 86.75 47 ALA B C 1
ATOM 2464 O O . ALA B 1 47 ? 17.188 -9.375 -19.25 1 86.75 47 ALA B O 1
ATOM 2465 N N . LYS B 1 48 ? 19.141 -10.367 -19.969 1 90.12 48 LYS B N 1
ATOM 2466 C CA . LYS B 1 48 ? 18.906 -11.586 -19.188 1 90.12 48 LYS B CA 1
ATOM 2467 C C . LYS B 1 48 ? 18.953 -11.305 -17.688 1 90.12 48 LYS B C 1
ATOM 2469 O O . LYS B 1 48 ? 19.781 -10.523 -17.219 1 90.12 48 LYS B O 1
ATOM 2474 N N . ARG B 1 49 ? 18.094 -11.961 -16.938 1 89.38 49 ARG B N 1
ATOM 2475 C CA . ARG B 1 49 ? 18.047 -11.812 -15.484 1 89.38 49 ARG B CA 1
ATOM 2476 C C . ARG B 1 49 ? 18.766 -12.977 -14.797 1 89.38 49 ARG B C 1
ATOM 2478 O O . ARG B 1 49 ? 18.125 -13.93 -14.352 1 89.38 49 ARG B O 1
ATOM 2485 N N . ASN B 1 50 ? 19.938 -12.805 -14.562 1 84.69 50 ASN B N 1
ATOM 2486 C CA . ASN B 1 50 ? 20.766 -13.859 -13.984 1 84.69 50 ASN B CA 1
ATOM 2487 C C . ASN B 1 50 ? 20.406 -14.102 -12.516 1 84.69 50 ASN B C 1
ATOM 2489 O O . ASN B 1 50 ? 20.172 -13.148 -11.773 1 84.69 50 ASN B O 1
ATOM 2493 N N . GLY B 1 51 ? 20.359 -15.305 -12.094 1 84.38 51 GLY B N 1
ATOM 2494 C CA . GLY B 1 51 ? 20.188 -15.664 -10.695 1 84.38 51 GLY B CA 1
ATOM 2495 C C . GLY B 1 51 ? 18.734 -15.727 -10.258 1 84.38 51 GLY B C 1
ATOM 2496 O O . GLY B 1 51 ? 18.453 -16.062 -9.102 1 84.38 51 GLY B O 1
ATOM 2497 N N . THR B 1 52 ? 17.828 -15.516 -11.18 1 91.19 52 THR B N 1
ATOM 2498 C CA . THR B 1 52 ? 16.406 -15.445 -10.828 1 91.19 52 THR B CA 1
ATOM 2499 C C . THR B 1 52 ? 15.867 -16.828 -10.484 1 91.19 52 THR B C 1
ATOM 2501 O O . THR B 1 52 ? 14.852 -16.953 -9.797 1 91.19 52 THR B O 1
ATOM 2504 N N . GLN B 1 53 ? 16.609 -17.844 -10.93 1 93.25 53 GLN B N 1
ATOM 2505 C CA . GLN B 1 53 ? 16.188 -19.219 -10.625 1 93.25 53 GLN B CA 1
ATOM 2506 C C . GLN B 1 53 ? 16.266 -19.5 -9.125 1 93.25 53 GLN B C 1
ATOM 2508 O O . GLN B 1 53 ? 15.492 -20.297 -8.602 1 93.25 53 GLN B O 1
ATOM 2513 N N . MET B 1 54 ? 17.172 -18.828 -8.484 1 93.12 54 MET B N 1
ATOM 2514 C CA . MET B 1 54 ? 17.266 -18.984 -7.035 1 93.12 54 MET B CA 1
ATOM 2515 C C . MET B 1 54 ? 16 -18.469 -6.355 1 93.12 54 MET B C 1
ATOM 2517 O O . MET B 1 54 ? 15.531 -19.062 -5.387 1 93.12 54 MET B O 1
ATOM 2521 N N . ASP B 1 55 ? 15.453 -17.422 -6.875 1 94.38 55 ASP B N 1
ATOM 2522 C CA . ASP B 1 55 ? 14.211 -16.875 -6.348 1 94.38 55 ASP B CA 1
ATOM 2523 C C . ASP B 1 55 ? 13.055 -17.859 -6.543 1 94.38 55 ASP B C 1
ATOM 2525 O O . ASP B 1 55 ? 12.234 -18.062 -5.645 1 94.38 55 ASP B O 1
ATOM 2529 N N . VAL B 1 56 ? 13.055 -18.469 -7.68 1 97.38 56 VAL B N 1
ATOM 2530 C CA . VAL B 1 56 ? 12.008 -19.438 -7.977 1 97.38 56 VAL B CA 1
ATOM 2531 C C . VAL B 1 56 ? 12.078 -20.594 -6.984 1 97.38 56 VAL B C 1
ATOM 2533 O O . VAL B 1 56 ? 11.055 -21 -6.426 1 97.38 56 VAL B O 1
ATOM 2536 N N . SER B 1 57 ? 13.234 -21.062 -6.812 1 97.12 57 SER B N 1
ATOM 2537 C CA . SER B 1 57 ? 13.43 -22.203 -5.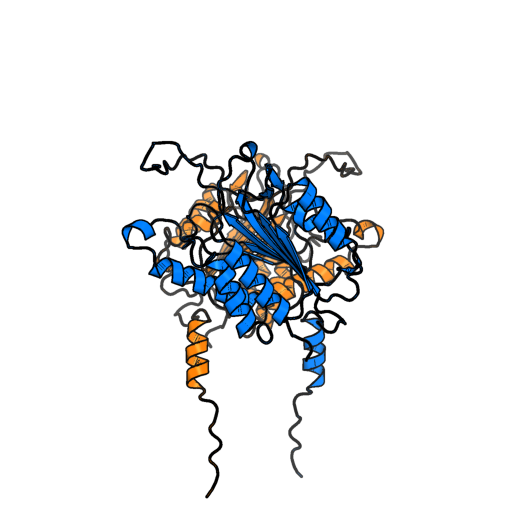906 1 97.12 57 SER B CA 1
ATOM 2538 C C . SER B 1 57 ? 12.992 -21.844 -4.488 1 97.12 57 SER B C 1
ATOM 2540 O O . SER B 1 57 ? 12.281 -22.609 -3.84 1 97.12 57 SER B O 1
ATOM 2542 N N . ARG B 1 58 ? 13.375 -20.703 -4.082 1 96.31 58 ARG B N 1
ATOM 2543 C CA . ARG B 1 58 ? 13.047 -20.266 -2.73 1 96.31 58 ARG B CA 1
ATOM 2544 C C . ARG B 1 58 ? 11.547 -20.062 -2.57 1 96.31 58 ARG B C 1
ATOM 2546 O O . ARG B 1 58 ? 10.961 -20.484 -1.569 1 96.31 58 ARG B O 1
ATOM 2553 N N . LEU B 1 59 ? 10.969 -19.469 -3.547 1 97.94 59 LEU B N 1
ATOM 2554 C CA . LEU B 1 59 ? 9.531 -19.234 -3.529 1 97.94 59 LEU B CA 1
ATOM 2555 C C . LEU B 1 59 ? 8.758 -20.547 -3.521 1 97.94 59 LEU B C 1
ATOM 2557 O O . LEU B 1 59 ? 7.824 -20.719 -2.738 1 97.94 59 LEU B O 1
ATOM 2561 N N . SER B 1 60 ? 9.18 -21.438 -4.387 1 98.12 60 SER B N 1
ATOM 2562 C CA . SER B 1 60 ? 8.508 -22.719 -4.492 1 98.12 60 SER B CA 1
ATOM 2563 C C . SER B 1 60 ? 8.57 -23.484 -3.176 1 98.12 60 SER B C 1
ATOM 2565 O O . SER B 1 60 ? 7.555 -24 -2.701 1 98.12 60 SER B O 1
ATOM 2567 N N . GLU B 1 61 ? 9.703 -23.484 -2.598 1 96.94 61 GLU B N 1
ATOM 2568 C CA . GLU B 1 61 ? 9.875 -24.156 -1.318 1 96.94 61 GLU B CA 1
ATOM 2569 C C . GLU B 1 61 ? 9.039 -23.5 -0.224 1 96.94 61 GLU B C 1
ATOM 2571 O O . GLU B 1 61 ? 8.367 -24.188 0.554 1 96.94 61 GLU B O 1
ATOM 2576 N N . CYS B 1 62 ? 9.062 -22.234 -0.191 1 96.19 62 CYS B N 1
ATOM 2577 C CA . CYS B 1 62 ? 8.367 -21.469 0.837 1 96.19 62 CYS B CA 1
ATOM 2578 C C . CYS B 1 62 ? 6.863 -21.688 0.767 1 96.19 62 CYS B C 1
ATOM 2580 O O . CYS B 1 62 ? 6.25 -22.125 1.745 1 96.19 62 CYS B O 1
ATOM 2582 N N . PHE B 1 63 ? 6.25 -21.562 -0.39 1 96.06 63 PHE B N 1
ATOM 2583 C CA . PHE B 1 63 ? 4.797 -21.641 -0.5 1 96.06 63 PHE B CA 1
ATOM 2584 C C . PHE B 1 63 ? 4.328 -23.094 -0.478 1 96.06 63 PHE B C 1
ATOM 2586 O O . PHE B 1 63 ? 3.236 -23.391 0.01 1 96.06 63 PHE B O 1
ATOM 2593 N N . ASP B 1 64 ? 5.195 -23.969 -0.925 1 94.62 64 ASP B N 1
ATOM 2594 C CA . ASP B 1 64 ? 4.887 -25.391 -0.748 1 94.62 64 ASP B CA 1
ATOM 2595 C C . ASP B 1 64 ? 4.809 -25.75 0.733 1 94.62 64 ASP B C 1
ATOM 2597 O O . ASP B 1 64 ? 3.893 -26.469 1.155 1 94.62 64 ASP B O 1
ATOM 2601 N N . SER B 1 65 ? 5.73 -25.234 1.456 1 92.06 65 SER B N 1
ATOM 2602 C CA . SER B 1 65 ? 5.77 -25.531 2.887 1 92.06 65 SER B CA 1
ATOM 2603 C C . SER B 1 65 ? 4.562 -24.938 3.604 1 92.06 65 SER B C 1
ATOM 2605 O O . SER B 1 65 ? 4.148 -25.438 4.652 1 92.06 65 SER B O 1
ATOM 2607 N N . LEU B 1 66 ? 4.004 -23.922 3.045 1 91.12 66 LEU B N 1
ATOM 2608 C CA . LEU B 1 66 ? 2.83 -23.266 3.617 1 91.12 66 LEU B CA 1
ATOM 2609 C C . LEU B 1 66 ? 1.551 -23.953 3.158 1 91.12 66 LEU B C 1
ATOM 2611 O O . LEU B 1 66 ? 0.457 -23.625 3.613 1 91.12 66 LEU B O 1
ATOM 2615 N N . GLY B 1 67 ? 1.681 -24.938 2.193 1 90.19 67 GLY B N 1
ATOM 2616 C CA . GLY B 1 67 ? 0.544 -25.75 1.799 1 90.19 67 GLY B CA 1
ATOM 2617 C C . GLY B 1 67 ? -0.09 -25.297 0.497 1 90.19 67 GLY B C 1
ATOM 2618 O O . GLY B 1 67 ? -1.156 -25.797 0.118 1 90.19 67 GLY B O 1
ATOM 2619 N N . PHE B 1 68 ? 0.545 -24.406 -0.241 1 94.31 68 PHE B N 1
ATOM 2620 C CA . PHE B 1 68 ? 0.014 -23.953 -1.52 1 94.31 68 PHE B CA 1
ATOM 2621 C C . PHE B 1 68 ? 0.335 -24.938 -2.629 1 94.31 68 PHE B C 1
ATOM 2623 O O . PHE B 1 68 ? 1.342 -25.656 -2.561 1 94.31 68 PHE B O 1
ATOM 2630 N N . ASP B 1 69 ? -0.571 -25.016 -3.562 1 95.06 69 ASP B N 1
ATOM 2631 C CA . ASP B 1 69 ? -0.253 -25.688 -4.82 1 95.06 69 ASP B CA 1
ATOM 2632 C C . ASP B 1 69 ? 0.527 -24.766 -5.754 1 95.06 69 ASP B C 1
ATOM 2634 O O . ASP B 1 69 ? -0.035 -23.828 -6.312 1 95.06 69 ASP B O 1
ATOM 2638 N N . VAL B 1 70 ? 1.819 -25.094 -5.945 1 97.44 70 VAL B N 1
ATOM 2639 C CA . VAL B 1 70 ? 2.701 -24.203 -6.684 1 97.44 70 VAL B CA 1
ATOM 2640 C C . VAL B 1 70 ? 2.637 -24.531 -8.172 1 97.44 70 VAL B C 1
ATOM 2642 O O . VAL B 1 70 ? 2.84 -25.672 -8.578 1 97.44 70 VAL B O 1
ATOM 2645 N N . LYS B 1 71 ? 2.279 -23.547 -8.961 1 98 71 LYS B N 1
ATOM 2646 C CA . LYS B 1 71 ? 2.293 -23.609 -10.422 1 98 71 LYS B CA 1
ATOM 2647 C C . LYS B 1 71 ? 3.352 -22.688 -11.008 1 98 71 LYS B C 1
ATOM 2649 O O . LYS B 1 71 ? 3.254 -21.453 -10.875 1 98 71 LYS B O 1
ATOM 2654 N N . TYR B 1 72 ? 4.367 -23.281 -11.617 1 98.44 72 TYR B N 1
ATOM 2655 C CA . TYR B 1 72 ? 5.523 -22.516 -12.086 1 98.44 72 TYR B CA 1
ATOM 2656 C C . TYR B 1 72 ? 5.637 -22.578 -13.602 1 98.44 72 TYR B C 1
ATOM 2658 O O . TYR B 1 72 ? 5.438 -23.625 -14.211 1 98.44 72 TYR B O 1
ATOM 2666 N N . ARG B 1 73 ? 5.82 -21.391 -14.234 1 98.69 73 ARG B N 1
ATOM 2667 C CA . ARG B 1 73 ? 6.16 -21.297 -15.648 1 98.69 73 ARG B CA 1
ATOM 2668 C C . ARG B 1 73 ? 7.359 -20.391 -15.875 1 98.69 73 ARG B C 1
ATOM 2670 O O . ARG B 1 73 ? 7.52 -19.391 -15.18 1 98.69 73 ARG B O 1
ATOM 2677 N N . LYS B 1 74 ? 8.195 -20.75 -16.844 1 98.5 74 LYS B N 1
ATOM 2678 C CA . LYS B 1 74 ? 9.414 -20.016 -17.172 1 98.5 74 LYS B CA 1
ATOM 2679 C C . LYS B 1 74 ? 9.344 -19.422 -18.578 1 98.5 74 LYS B C 1
ATOM 2681 O O . LYS B 1 74 ? 8.867 -20.078 -19.5 1 98.5 74 LYS B O 1
ATOM 2686 N N . ASP B 1 75 ? 9.758 -18.188 -18.734 1 98.38 75 ASP B N 1
ATOM 2687 C CA . ASP B 1 75 ? 9.984 -17.531 -20.016 1 98.38 75 ASP B CA 1
ATOM 2688 C C . ASP B 1 75 ? 8.727 -17.562 -20.891 1 98.38 75 ASP B C 1
ATOM 2690 O O . ASP B 1 75 ? 8.742 -18.141 -21.969 1 98.38 75 ASP B O 1
ATOM 2694 N N . LEU B 1 76 ? 7.719 -16.844 -20.375 1 98.69 76 LEU B N 1
ATOM 2695 C CA . LEU B 1 76 ? 6.453 -16.734 -21.094 1 98.69 76 LEU B CA 1
ATOM 2696 C C . LEU B 1 76 ? 6.383 -15.445 -21.891 1 98.69 76 LEU B C 1
ATOM 2698 O O . LEU B 1 76 ? 6.82 -14.391 -21.422 1 98.69 76 LEU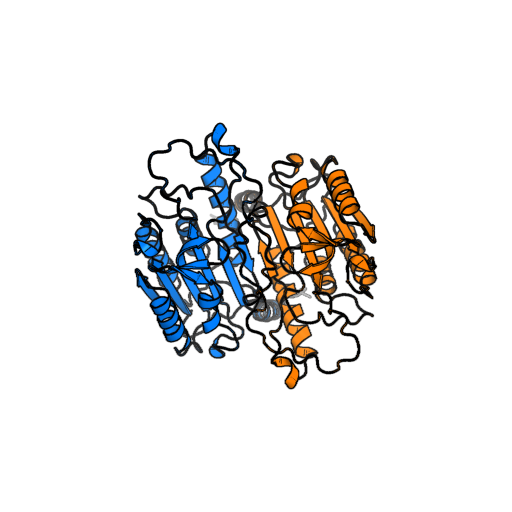 B O 1
ATOM 2702 N N . THR B 1 77 ? 5.871 -15.531 -23.141 1 98.31 77 THR B N 1
ATOM 2703 C CA . THR B 1 77 ? 5.496 -14.328 -23.875 1 98.31 77 THR B CA 1
ATOM 2704 C C . THR B 1 77 ? 4.285 -13.656 -23.234 1 98.31 77 THR B C 1
ATOM 2706 O O . THR B 1 77 ? 3.654 -14.227 -22.344 1 98.31 77 THR B O 1
ATOM 2709 N N . CYS B 1 78 ? 3.984 -12.453 -23.672 1 97.94 78 CYS B N 1
ATOM 2710 C CA . CYS B 1 78 ? 2.812 -11.758 -23.156 1 97.94 78 CYS B CA 1
ATOM 2711 C C . CYS B 1 78 ? 1.555 -12.594 -23.328 1 97.94 78 CYS B C 1
ATOM 2713 O O . CYS B 1 78 ? 0.776 -12.766 -22.391 1 97.94 78 CYS B O 1
ATOM 2715 N N . GLU B 1 79 ? 1.423 -13.172 -24.516 1 98.31 79 GLU B N 1
ATOM 2716 C CA . GLU B 1 79 ? 0.237 -13.977 -24.797 1 98.31 79 GLU B CA 1
ATOM 2717 C C . GLU B 1 79 ? 0.226 -15.258 -23.953 1 98.31 79 GLU B C 1
ATOM 2719 O O . GLU B 1 79 ? -0.827 -15.68 -23.469 1 98.31 79 GLU B O 1
ATOM 2724 N N . GLU B 1 80 ? 1.322 -15.867 -23.797 1 98.62 80 GLU B N 1
ATOM 2725 C CA . GLU B 1 80 ? 1.414 -17.062 -22.969 1 98.62 80 GLU B CA 1
ATOM 2726 C C . GLU B 1 80 ? 1.106 -16.75 -21.516 1 98.62 80 GLU B C 1
ATOM 2728 O O . GLU B 1 80 ? 0.491 -17.562 -20.812 1 98.62 80 GLU B O 1
ATOM 2733 N N . MET B 1 81 ? 1.525 -15.617 -21.016 1 98.5 81 MET B N 1
ATOM 2734 C CA . MET B 1 81 ? 1.196 -15.195 -19.656 1 98.5 81 MET B CA 1
ATOM 2735 C C . MET B 1 81 ? -0.311 -15.039 -19.484 1 98.5 81 MET B C 1
ATOM 2737 O O . MET B 1 81 ? -0.891 -15.562 -18.531 1 98.5 81 MET B O 1
ATOM 2741 N N . ARG B 1 82 ? -0.901 -14.352 -20.453 1 97.81 82 ARG B N 1
ATOM 2742 C CA . ARG B 1 82 ? -2.346 -14.156 -20.391 1 97.81 82 ARG B CA 1
ATOM 2743 C C . ARG B 1 82 ? -3.08 -15.492 -20.375 1 97.81 82 ARG B C 1
ATOM 2745 O O . ARG B 1 82 ? -4.004 -15.688 -19.578 1 97.81 82 ARG B O 1
ATOM 2752 N N . THR B 1 83 ? -2.639 -16.406 -21.25 1 98.12 83 THR B N 1
ATOM 2753 C CA . THR B 1 83 ? -3.273 -17.719 -21.375 1 98.12 83 THR B CA 1
ATOM 2754 C C . THR B 1 83 ? -3.102 -18.531 -20.094 1 98.12 83 THR B C 1
ATOM 2756 O O . THR B 1 83 ? -4.062 -19.125 -19.578 1 98.12 83 THR B O 1
ATOM 2759 N N . PHE B 1 84 ? -1.936 -18.547 -19.594 1 98.31 84 PHE B N 1
ATOM 2760 C CA . PHE B 1 84 ? -1.635 -19.281 -18.375 1 98.31 84 PHE B CA 1
ATOM 2761 C C . PHE B 1 84 ? -2.48 -18.781 -17.203 1 98.31 84 PHE B C 1
ATOM 2763 O O . PHE B 1 84 ? -3.094 -19.578 -16.484 1 98.31 84 PHE B O 1
ATOM 2770 N N . LEU B 1 85 ? -2.533 -17.453 -16.984 1 97.5 85 LEU B N 1
ATOM 2771 C CA . LEU B 1 85 ? -3.287 -16.844 -15.891 1 97.5 85 LEU B CA 1
ATOM 2772 C C . LEU B 1 85 ? -4.781 -17.109 -16.047 1 97.5 85 LEU B C 1
ATOM 2774 O O . LEU B 1 85 ? -5.473 -17.391 -15.07 1 97.5 85 LEU B O 1
ATOM 2778 N N . LYS B 1 86 ? -5.25 -17.062 -17.266 1 96.56 86 LYS B N 1
ATOM 2779 C CA . LYS B 1 86 ? -6.652 -17.375 -17.531 1 96.56 86 LYS B CA 1
ATOM 2780 C C . LYS B 1 86 ? -6.961 -18.828 -17.188 1 96.56 86 LYS B C 1
ATOM 2782 O O . LYS B 1 86 ? -8 -19.125 -16.594 1 96.56 86 LYS B O 1
ATOM 2787 N N . GLU B 1 87 ? -6.086 -19.703 -17.562 1 96.5 87 GLU B N 1
ATOM 2788 C CA . GLU B 1 87 ? -6.258 -21.125 -17.281 1 96.5 87 GLU B CA 1
ATOM 2789 C C . GLU B 1 87 ? -6.367 -21.359 -15.773 1 96.5 87 GLU B C 1
ATOM 2791 O O . GLU B 1 87 ? -7.242 -22.109 -15.32 1 96.5 87 GLU B O 1
ATOM 2796 N N . VAL B 1 88 ? -5.496 -20.766 -15.023 1 95.5 88 VAL B N 1
ATOM 2797 C CA . VAL B 1 88 ? -5.5 -20.938 -13.57 1 95.5 88 VAL B CA 1
ATOM 2798 C C . VAL B 1 88 ? -6.781 -20.359 -12.984 1 95.5 88 VAL B C 1
ATOM 2800 O O . VAL B 1 88 ? -7.375 -20.938 -12.07 1 95.5 88 VAL B O 1
ATOM 2803 N N . SER B 1 89 ? -7.227 -19.188 -13.469 1 94.5 89 SER B N 1
ATOM 2804 C CA . SER B 1 89 ? -8.422 -18.516 -12.953 1 94.5 89 SER B CA 1
ATOM 2805 C C . SER B 1 89 ? -9.672 -19.359 -13.219 1 94.5 89 SER B C 1
ATOM 2807 O O . SER B 1 89 ? -10.703 -19.156 -12.57 1 94.5 89 SER B O 1
ATOM 2809 N N . GLN B 1 90 ? -9.617 -20.266 -14.203 1 93.12 90 GLN B N 1
ATOM 2810 C CA . GLN B 1 90 ? -10.773 -21.078 -14.578 1 93.12 90 GLN B CA 1
ATOM 2811 C C . GLN B 1 90 ? -10.812 -22.391 -13.805 1 93.12 90 GLN B C 1
ATOM 2813 O O . GLN B 1 90 ? -11.773 -23.141 -13.906 1 93.12 90 GLN B O 1
ATOM 2818 N N . GLU B 1 91 ? -9.781 -22.578 -13.023 1 90.69 91 GLU B N 1
ATOM 2819 C CA . GLU B 1 91 ? -9.836 -23.719 -12.125 1 90.69 91 GLU B CA 1
ATOM 2820 C C . GLU B 1 91 ? -10.891 -23.516 -11.039 1 90.69 91 GLU B C 1
ATOM 2822 O O . GLU B 1 91 ? -11.453 -22.438 -10.898 1 90.69 91 GLU B O 1
ATOM 2827 N N . ASN B 1 92 ? -11.328 -24.609 -10.477 1 83.12 92 ASN B N 1
ATOM 2828 C CA . ASN B 1 92 ? -12.242 -24.5 -9.344 1 83.12 92 ASN B CA 1
ATOM 2829 C C . ASN B 1 92 ? -11.539 -23.984 -8.094 1 83.12 92 ASN B C 1
ATOM 2831 O O . ASN B 1 92 ? -10.836 -24.734 -7.418 1 83.12 92 ASN B O 1
ATOM 2835 N N . LEU B 1 93 ? -11.68 -22.703 -7.848 1 90.19 93 LEU B N 1
ATOM 2836 C CA . LEU B 1 93 ? -10.984 -22.062 -6.738 1 90.19 93 LEU B CA 1
ATOM 2837 C C . LEU B 1 93 ? -11.906 -21.891 -5.539 1 90.19 93 LEU B C 1
ATOM 2839 O O . LEU B 1 93 ? -11.594 -21.141 -4.609 1 90.19 93 LEU B O 1
ATOM 2843 N N . LYS B 1 94 ? -13.008 -22.578 -5.59 1 87.44 94 LYS B N 1
ATOM 2844 C CA . LYS B 1 94 ? -13.984 -22.469 -4.512 1 87.44 94 LYS B CA 1
ATOM 2845 C C . LYS B 1 94 ? -13.414 -23 -3.199 1 87.44 94 LYS B C 1
ATOM 2847 O O . LYS B 1 94 ? -13.742 -22.484 -2.127 1 87.44 94 LYS B O 1
ATOM 2852 N N . ASN B 1 95 ? -12.586 -23.938 -3.393 1 88.88 95 ASN B N 1
ATOM 2853 C CA . ASN B 1 95 ? -12.055 -24.578 -2.195 1 88.88 95 ASN B CA 1
ATOM 2854 C C . ASN B 1 95 ? -10.672 -24.031 -1.832 1 88.88 95 ASN B C 1
ATOM 2856 O O . ASN B 1 95 ? -10 -24.578 -0.957 1 88.88 95 ASN B O 1
ATOM 2860 N N . CYS B 1 96 ? -10.289 -22.969 -2.451 1 91.12 96 CYS B N 1
ATOM 2861 C CA . CYS B 1 96 ? -9.023 -22.312 -2.139 1 91.12 96 CYS B CA 1
ATOM 2862 C C . CYS B 1 96 ? -9.242 -21.109 -1.226 1 91.12 96 CYS B C 1
ATOM 2864 O O . CYS B 1 96 ? -10.211 -20.359 -1.394 1 91.12 96 CYS B O 1
ATOM 2866 N N . ALA B 1 97 ? -8.383 -20.969 -0.285 1 93.19 97 ALA B N 1
ATOM 2867 C CA . ALA B 1 97 ? -8.531 -19.891 0.681 1 93.19 97 ALA B CA 1
ATOM 2868 C C . ALA B 1 97 ? -7.863 -18.609 0.175 1 93.19 97 ALA B C 1
ATOM 2870 O O . ALA B 1 97 ? -8.305 -17.5 0.493 1 93.19 97 ALA B O 1
ATOM 2871 N N . CYS B 1 98 ? -6.824 -18.766 -0.625 1 95.25 98 CYS B N 1
ATOM 2872 C CA . CYS 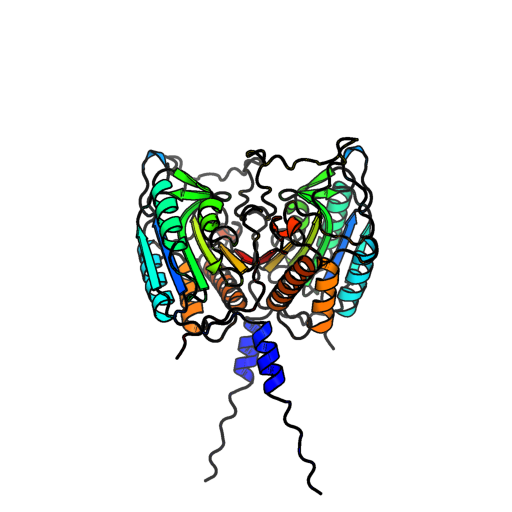B 1 98 ? -5.977 -17.641 -0.984 1 95.25 98 CYS B CA 1
ATOM 2873 C C . CYS B 1 98 ? -5.301 -17.875 -2.33 1 95.25 98 CYS B C 1
ATOM 2875 O O . CYS B 1 98 ? -4.953 -19 -2.67 1 95.25 98 CYS B O 1
ATOM 2877 N N . LEU B 1 99 ? -5.191 -16.859 -3.076 1 96.69 99 LEU B N 1
ATOM 2878 C CA . LEU B 1 99 ? -4.426 -16.891 -4.316 1 96.69 99 LEU B CA 1
ATOM 2879 C C . LEU B 1 99 ? -3.152 -16.062 -4.195 1 96.69 99 LEU B C 1
ATOM 2881 O O . LEU B 1 99 ? -3.189 -14.93 -3.707 1 96.69 99 LEU B O 1
ATOM 2885 N N . VAL B 1 100 ? -2.016 -16.656 -4.582 1 97.31 100 VAL B N 1
ATOM 2886 C CA . VAL B 1 100 ? -0.74 -15.953 -4.641 1 97.31 100 VAL B CA 1
ATOM 2887 C C . VAL B 1 100 ? -0.214 -15.953 -6.074 1 97.31 100 VAL B C 1
ATOM 2889 O O . VAL B 1 100 ? -0.211 -17 -6.742 1 97.31 100 VAL B O 1
ATOM 2892 N N . CYS B 1 101 ? 0.121 -14.797 -6.543 1 97.44 101 CYS B N 1
ATOM 2893 C CA . CYS B 1 101 ? 0.722 -14.656 -7.867 1 97.44 101 CYS B CA 1
ATOM 2894 C C . CYS B 1 101 ? 2.039 -13.898 -7.789 1 97.44 101 CYS B C 1
ATOM 2896 O O . CYS B 1 101 ? 2.074 -12.75 -7.336 1 97.44 101 CYS B O 1
ATOM 2898 N N . VAL B 1 102 ? 3.146 -14.531 -8.219 1 97.44 102 VAL B N 1
ATOM 2899 C CA . VAL B 1 102 ? 4.473 -13.922 -8.211 1 97.44 102 VAL B CA 1
ATOM 2900 C C . VAL B 1 102 ? 4.984 -13.789 -9.648 1 97.44 102 VAL B C 1
ATOM 2902 O O . VAL B 1 102 ? 5.012 -14.766 -10.398 1 97.44 102 VAL B O 1
ATOM 2905 N N . VAL B 1 103 ? 5.371 -12.586 -9.992 1 96.12 103 VAL B N 1
ATOM 2906 C CA . VAL B 1 103 ? 5.941 -12.344 -11.312 1 96.12 103 VAL B CA 1
ATOM 2907 C C . VAL B 1 103 ? 7.371 -11.82 -11.172 1 96.12 103 VAL B C 1
ATOM 2909 O O . VAL B 1 103 ? 7.602 -10.773 -10.562 1 96.12 103 VAL B O 1
ATOM 2912 N N . LEU B 1 104 ? 8.297 -12.617 -11.641 1 94.94 104 LEU B N 1
ATOM 2913 C CA . LEU B 1 104 ? 9.711 -12.242 -11.711 1 94.94 104 LEU B CA 1
ATOM 2914 C C . LEU B 1 104 ? 10.109 -11.867 -13.133 1 94.94 104 LEU B C 1
ATOM 2916 O O . LEU B 1 104 ? 10.148 -12.727 -14.016 1 94.94 104 LEU B O 1
ATOM 2920 N N . SER B 1 105 ? 10.297 -10.586 -13.398 1 93.94 105 SER B N 1
ATOM 2921 C CA . SER B 1 105 ? 10.625 -10.102 -14.734 1 93.94 105 SER B CA 1
ATOM 2922 C C . SER B 1 105 ? 11.219 -8.695 -14.688 1 93.94 105 SER B C 1
ATOM 2924 O O . SER B 1 105 ? 11.797 -8.297 -13.672 1 93.94 105 SER B O 1
ATOM 2926 N N . HIS B 1 106 ? 11.336 -8.07 -15.828 1 87.62 106 HIS B N 1
ATOM 2927 C CA . HIS B 1 106 ? 11.578 -6.637 -15.922 1 87.62 106 HIS B CA 1
ATOM 2928 C C . HIS B 1 106 ? 10.266 -5.855 -15.898 1 87.62 106 HIS B C 1
ATOM 2930 O O . HIS B 1 106 ? 9.195 -6.422 -16.141 1 87.62 106 HIS B O 1
ATOM 2936 N N . GLY B 1 107 ? 10.453 -4.707 -15.5 1 82.38 107 GLY B N 1
ATOM 2937 C CA . GLY B 1 107 ? 9.25 -3.891 -15.445 1 82.38 107 GLY B CA 1
ATOM 2938 C C . GLY B 1 107 ? 9.531 -2.428 -15.164 1 82.38 107 GLY B C 1
ATOM 2939 O O . GLY B 1 107 ? 10.602 -2.084 -14.664 1 82.38 107 GLY B O 1
ATOM 2940 N N . GLU B 1 108 ? 8.555 -1.672 -15.656 1 71.44 108 GLU B N 1
ATOM 2941 C CA . GLU B 1 108 ? 8.594 -0.24 -15.375 1 71.44 108 GLU B CA 1
ATOM 2942 C C . GLU B 1 108 ? 7.203 0.383 -15.484 1 71.44 108 GLU B C 1
ATOM 2944 O O . GLU B 1 108 ? 6.414 0.003 -16.359 1 71.44 108 GLU B O 1
ATOM 2949 N N . ASP B 1 109 ? 6.902 1.277 -14.617 1 68.44 109 ASP B N 1
ATOM 2950 C CA . ASP B 1 109 ? 5.75 2.16 -14.758 1 68.44 109 ASP B CA 1
ATOM 2951 C C . ASP B 1 109 ? 4.477 1.358 -15.023 1 68.44 109 ASP B C 1
ATOM 2953 O O . ASP B 1 109 ? 3.783 1.598 -16.016 1 68.44 109 ASP B O 1
ATOM 2957 N N . GLY B 1 110 ? 4.191 0.334 -14.219 1 73.88 110 GLY B N 1
ATOM 2958 C CA . GLY B 1 110 ? 2.896 -0.326 -14.305 1 73.88 110 GLY B CA 1
ATOM 2959 C C . GLY B 1 110 ? 2.881 -1.484 -15.289 1 73.88 110 GLY B C 1
ATOM 2960 O O . GLY B 1 110 ? 1.825 -2.057 -15.562 1 73.88 110 GLY B O 1
ATOM 2961 N N . VAL B 1 111 ? 4.043 -1.725 -15.875 1 84.69 111 VAL B N 1
ATOM 2962 C CA . VAL B 1 111 ? 4.098 -2.852 -16.797 1 84.69 111 VAL B CA 1
ATOM 2963 C C . VAL B 1 111 ? 5.16 -3.848 -16.344 1 84.69 111 VAL B C 1
ATOM 2965 O O . VAL B 1 111 ? 6.125 -3.471 -15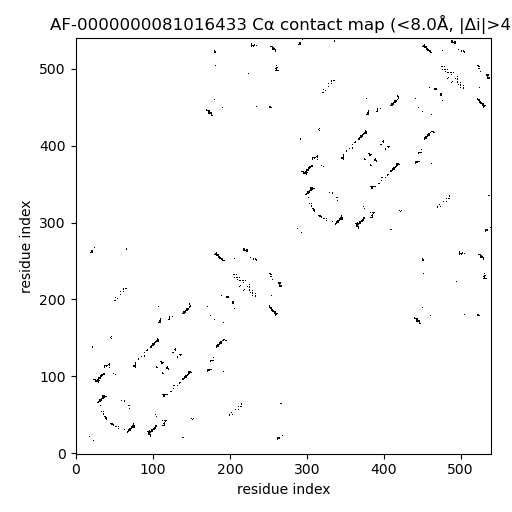.664 1 84.69 111 VAL B O 1
ATOM 2968 N N . VAL B 1 112 ? 4.906 -5.086 -16.656 1 89.19 112 VAL B N 1
ATOM 2969 C CA . VAL B 1 112 ? 5.91 -6.141 -16.547 1 89.19 112 VAL B CA 1
ATOM 2970 C C . VAL B 1 112 ? 6.215 -6.707 -17.938 1 89.19 112 VAL B C 1
ATOM 2972 O O . VAL B 1 112 ? 5.441 -6.508 -18.875 1 89.19 112 VAL B O 1
ATOM 2975 N N . TYR B 1 113 ? 7.344 -7.309 -18.016 1 92.5 113 TYR B N 1
ATOM 2976 C CA . TYR B 1 113 ? 7.734 -7.734 -19.359 1 92.5 113 TYR B CA 1
ATOM 2977 C C . TYR B 1 113 ? 7.512 -9.234 -19.547 1 92.5 113 TYR B C 1
ATOM 2979 O O . TYR B 1 113 ? 7.949 -10.039 -18.719 1 92.5 113 TYR B O 1
ATOM 2987 N N . GLY B 1 114 ? 6.75 -9.57 -20.562 1 97.06 114 GLY B N 1
ATOM 2988 C CA . GLY B 1 114 ? 6.941 -10.891 -21.156 1 97.06 114 GLY B CA 1
ATOM 2989 C C . GLY B 1 114 ? 8.25 -11.016 -21.922 1 97.06 114 GLY B C 1
ATOM 2990 O O . GLY B 1 114 ? 8.977 -10.031 -22.078 1 97.06 114 GLY B O 1
ATOM 2991 N N . THR B 1 115 ? 8.516 -12.148 -22.359 1 97.62 115 THR B N 1
ATOM 2992 C CA . THR B 1 115 ? 9.781 -12.336 -23.047 1 97.62 115 THR B CA 1
ATOM 2993 C C . THR B 1 115 ? 9.812 -11.531 -24.344 1 97.62 115 THR B C 1
ATOM 2995 O O . THR B 1 115 ? 10.891 -11.281 -24.906 1 97.62 115 THR B O 1
ATOM 2998 N N . ASP B 1 116 ? 8.664 -11.141 -24.828 1 97.56 116 ASP B N 1
ATOM 2999 C CA . ASP B 1 116 ? 8.586 -10.5 -26.141 1 97.56 116 ASP B CA 1
ATOM 3000 C C . ASP B 1 116 ? 8.25 -9.016 -26.016 1 97.56 116 ASP B C 1
ATOM 3002 O O . ASP B 1 116 ? 8.219 -8.289 -27 1 97.56 116 ASP B O 1
ATOM 3006 N N . GLY B 1 117 ? 7.906 -8.5 -24.859 1 95.44 117 GLY B N 1
ATOM 3007 C CA . GLY B 1 117 ? 7.555 -7.094 -24.719 1 95.44 117 GLY B CA 1
ATOM 3008 C C . GLY B 1 117 ? 6.836 -6.789 -23.422 1 95.44 117 GLY B C 1
ATOM 3009 O O . GLY B 1 117 ? 6.746 -7.641 -22.531 1 95.44 117 GLY B O 1
ATOM 3010 N N . PRO B 1 118 ? 6.371 -5.543 -23.328 1 92.75 118 PRO B N 1
ATOM 3011 C CA . PRO B 1 118 ? 5.703 -5.121 -22.094 1 92.75 118 PRO B CA 1
ATOM 3012 C C . PRO B 1 118 ? 4.266 -5.625 -22 1 92.75 118 PRO B C 1
ATOM 3014 O O . PRO B 1 118 ? 3.584 -5.75 -23.016 1 92.75 118 PRO B O 1
ATOM 3017 N N . LEU B 1 119 ? 3.82 -5.938 -20.797 1 92.62 119 LEU B N 1
ATOM 3018 C CA . LEU B 1 119 ? 2.473 -6.352 -20.438 1 92.62 119 LEU B CA 1
ATOM 3019 C C . LEU B 1 119 ? 1.949 -5.523 -19.266 1 92.62 119 LEU B C 1
ATOM 3021 O O . LEU B 1 119 ? 2.59 -5.449 -18.219 1 92.62 119 LEU B O 1
ATOM 3025 N N . PRO B 1 120 ? 0.798 -4.875 -19.484 1 88.06 120 PRO B N 1
ATOM 3026 C CA . PRO B 1 120 ? 0.243 -4.133 -18.359 1 88.06 120 PRO B CA 1
ATOM 3027 C C . PRO B 1 120 ? -0.035 -5.023 -17.141 1 88.06 120 PRO B C 1
ATOM 3029 O O . PRO B 1 120 ? -0.504 -6.152 -17.297 1 88.06 120 PRO B O 1
ATOM 3032 N N . LEU B 1 121 ? 0.242 -4.492 -15.992 1 85.94 121 LEU B N 1
ATOM 3033 C CA . LEU B 1 121 ? 0.012 -5.238 -14.758 1 85.94 121 LEU B CA 1
ATOM 3034 C C . LEU B 1 121 ? -1.46 -5.613 -14.617 1 85.94 121 LEU B C 1
ATOM 3036 O O . LEU B 1 121 ? -1.787 -6.648 -14.031 1 85.94 121 LEU B O 1
ATOM 3040 N N . SER B 1 122 ? -2.371 -4.844 -15.141 1 85.81 122 SER B N 1
ATOM 3041 C CA . SER B 1 122 ? -3.803 -5.125 -15.102 1 85.81 122 SER B CA 1
ATOM 3042 C C . SER B 1 122 ? -4.117 -6.477 -15.734 1 85.81 122 SER B C 1
ATOM 3044 O O . SER B 1 122 ? -5.039 -7.172 -15.305 1 85.81 122 SER B O 1
ATOM 3046 N N . ASP B 1 123 ? -3.297 -6.848 -16.719 1 90.5 123 ASP B N 1
ATOM 3047 C CA . ASP B 1 123 ? -3.525 -8.117 -17.406 1 90.5 123 ASP B CA 1
ATOM 3048 C C . ASP B 1 123 ? -3.203 -9.297 -16.5 1 90.5 123 ASP B C 1
ATOM 3050 O O . ASP B 1 123 ? -3.707 -10.398 -16.703 1 90.5 123 ASP B O 1
ATOM 3054 N N . ILE B 1 124 ? -2.391 -9.047 -15.555 1 92 124 ILE B N 1
ATOM 3055 C CA . ILE B 1 124 ? -2.01 -10.094 -14.609 1 92 124 ILE B CA 1
ATOM 3056 C C . ILE B 1 124 ? -3.135 -10.32 -13.602 1 92 124 ILE B C 1
ATOM 3058 O O . ILE B 1 124 ? -3.41 -11.453 -13.211 1 92 124 ILE B O 1
ATOM 3062 N N . VAL B 1 125 ? -3.834 -9.289 -13.305 1 89.19 125 VAL B N 1
ATOM 3063 C CA . VAL B 1 125 ? -4.738 -9.32 -12.156 1 89.19 125 VAL B CA 1
ATOM 3064 C C . VAL B 1 125 ? -6.172 -9.516 -12.641 1 89.19 125 VAL B C 1
ATOM 3066 O O . VAL B 1 125 ? -7 -10.086 -11.922 1 89.19 125 VAL B O 1
ATOM 3069 N N . LYS B 1 126 ? -6.504 -9.094 -13.805 1 89.31 126 LYS B N 1
ATOM 3070 C CA . LYS B 1 126 ? -7.863 -9.07 -14.336 1 89.31 126 LYS B CA 1
ATOM 3071 C C . LYS B 1 126 ? -8.492 -10.461 -14.289 1 89.31 126 LYS B C 1
ATOM 3073 O O . LYS B 1 126 ? -9.664 -10.602 -13.914 1 89.31 126 LYS B O 1
ATOM 3078 N N . PRO B 1 127 ? -7.832 -11.492 -14.609 1 93.62 127 PRO B N 1
ATOM 3079 C CA . PRO B 1 127 ? -8.445 -12.82 -14.578 1 93.62 127 PRO B CA 1
ATOM 3080 C C . PRO B 1 127 ? -8.906 -13.219 -13.18 1 93.62 127 PRO B C 1
ATOM 3082 O O . PRO B 1 127 ? -9.734 -14.125 -13.031 1 93.62 127 PRO B O 1
ATOM 3085 N N . PHE B 1 128 ? -8.398 -12.547 -12.164 1 93.38 128 PHE B N 1
ATOM 3086 C CA . PHE B 1 128 ? -8.688 -12.953 -10.797 1 93.38 128 PHE B CA 1
ATOM 3087 C C . PHE B 1 128 ? -9.562 -11.914 -10.102 1 93.38 128 PHE B C 1
ATOM 3089 O O . PHE B 1 128 ? -9.758 -11.977 -8.883 1 93.38 128 PHE B O 1
ATOM 3096 N N . ALA B 1 129 ? -9.977 -10.93 -10.852 1 88.5 129 ALA B N 1
ATOM 3097 C CA . ALA B 1 129 ? -10.914 -9.945 -10.32 1 88.5 129 ALA B CA 1
ATOM 3098 C C . ALA B 1 129 ? -12.234 -10.602 -9.93 1 88.5 129 ALA B C 1
ATOM 3100 O O . ALA B 1 129 ? -12.547 -11.703 -10.375 1 88.5 129 ALA B O 1
ATOM 3101 N N . ASP B 1 130 ? -13.023 -9.906 -9.094 1 86.06 130 ASP B N 1
ATOM 3102 C CA . ASP B 1 130 ? -14.281 -10.438 -8.594 1 86.06 130 ASP B CA 1
ATOM 3103 C C . ASP B 1 130 ? -15.227 -10.789 -9.75 1 86.06 130 ASP B C 1
ATOM 3105 O O . ASP B 1 130 ? -15.922 -11.805 -9.703 1 86.06 130 ASP B O 1
ATOM 3109 N N . SER B 1 131 ? -15.195 -9.953 -10.766 1 84.31 131 SER B N 1
ATOM 3110 C CA . SER B 1 131 ? -16.078 -10.156 -11.914 1 84.31 131 SER B CA 1
ATOM 3111 C C . SER B 1 131 ? -15.633 -11.352 -12.75 1 84.31 131 SER B C 1
ATOM 3113 O O . SER B 1 131 ? -16.453 -12.078 -13.297 1 84.31 131 SER B O 1
ATOM 3115 N N . SER B 1 132 ? -14.352 -11.609 -12.812 1 88.75 132 SER B N 1
ATOM 3116 C CA . SER B 1 132 ? -13.797 -12.656 -13.672 1 88.75 132 SER B CA 1
ATOM 3117 C C . SER B 1 132 ? -13.703 -13.984 -12.93 1 88.75 132 SER B C 1
ATOM 3119 O O . SER B 1 132 ? -13.734 -15.055 -13.547 1 88.75 132 SER B O 1
ATOM 3121 N N . CYS B 1 133 ? -13.594 -13.914 -11.609 1 90.5 133 CYS B N 1
ATOM 3122 C CA . CYS B 1 133 ? -13.445 -15.109 -10.797 1 90.5 133 CYS B CA 1
ATOM 3123 C C . CYS B 1 133 ? -14.297 -15.023 -9.531 1 90.5 133 CYS B C 1
ATOM 3125 O O . CYS B 1 133 ? -13.766 -14.844 -8.438 1 90.5 133 CYS B O 1
ATOM 3127 N N . PRO B 1 134 ? -15.57 -15.297 -9.625 1 88.31 134 PRO B N 1
ATOM 3128 C CA . PRO B 1 134 ? -16.5 -15.164 -8.5 1 88.31 134 PRO B CA 1
ATOM 3129 C C . PRO B 1 134 ? -16.125 -16.062 -7.324 1 88.31 134 PRO B C 1
ATOM 3131 O O . PRO B 1 134 ? -16.453 -15.742 -6.176 1 88.31 134 PRO B O 1
ATOM 3134 N N . SER B 1 135 ? -15.469 -17.125 -7.672 1 91.44 135 SER B N 1
ATOM 3135 C CA . SER B 1 135 ? -15.102 -18.078 -6.625 1 91.44 135 SER B CA 1
ATOM 3136 C C . SER B 1 135 ? -14.078 -17.469 -5.668 1 91.44 135 SER B C 1
ATOM 3138 O O . SER B 1 135 ? -13.859 -18 -4.574 1 91.44 135 SER B O 1
ATOM 3140 N N . LEU B 1 136 ? -13.484 -16.344 -6.012 1 92.62 136 LEU B N 1
ATOM 3141 C CA . LEU B 1 136 ? -12.461 -15.711 -5.18 1 92.62 136 LEU B CA 1
ATOM 3142 C C . LEU B 1 136 ? -13.023 -14.516 -4.422 1 92.62 136 LEU B C 1
ATOM 3144 O O . LEU B 1 136 ? -12.312 -13.875 -3.646 1 92.62 136 LEU B O 1
ATOM 3148 N N . VAL B 1 137 ? -14.297 -14.227 -4.617 1 89.56 137 VAL B N 1
ATOM 3149 C CA . VAL B 1 137 ? -14.906 -13.094 -3.922 1 89.56 137 VAL B CA 1
ATOM 3150 C C . VAL B 1 137 ? -14.773 -13.289 -2.412 1 89.56 137 VAL B C 1
ATOM 3152 O O . VAL B 1 137 ? -15.078 -14.359 -1.887 1 89.56 137 VAL B O 1
ATOM 3155 N N . GLY B 1 138 ? -14.242 -12.273 -1.755 1 90.81 138 GLY B N 1
ATOM 3156 C CA . GLY B 1 138 ? -14.094 -12.312 -0.309 1 90.81 138 GLY B CA 1
ATOM 3157 C C . GLY B 1 138 ? -12.836 -13.023 0.146 1 90.81 138 GLY B C 1
ATOM 3158 O O . GLY B 1 138 ? -12.594 -13.156 1.347 1 90.81 138 GLY B O 1
ATOM 3159 N N . LYS B 1 139 ? -12.062 -13.461 -0.857 1 94.44 139 LYS B N 1
ATOM 3160 C CA . LYS B 1 139 ? -10.828 -14.172 -0.546 1 94.44 139 LYS B CA 1
ATOM 3161 C C . LYS B 1 139 ? -9.602 -13.328 -0.899 1 94.44 139 LYS B C 1
ATOM 3163 O O . LYS B 1 139 ? -9.617 -12.586 -1.881 1 94.44 139 LYS B O 1
ATOM 3168 N N . PRO B 1 140 ? -8.508 -13.469 -0.088 1 96.38 140 PRO B N 1
ATOM 3169 C CA . PRO B 1 140 ? -7.324 -12.648 -0.342 1 96.38 140 PRO B CA 1
ATOM 3170 C C . PRO B 1 140 ? -6.555 -13.094 -1.582 1 96.38 140 PRO B C 1
ATOM 3172 O O . PRO B 1 140 ? -6.414 -14.289 -1.828 1 96.38 140 PRO B O 1
ATOM 3175 N N . ARG B 1 141 ? -6.141 -12.148 -2.357 1 95.69 141 ARG B N 1
ATOM 3176 C CA . ARG B 1 141 ? -5.273 -12.32 -3.518 1 95.69 141 ARG B CA 1
ATOM 3177 C C . ARG B 1 141 ? -3.988 -11.516 -3.369 1 95.69 141 ARG B C 1
ATOM 3179 O O . ARG B 1 141 ? -4.027 -10.289 -3.289 1 95.69 141 ARG B O 1
ATOM 3186 N N . LEU B 1 142 ? -2.875 -12.211 -3.328 1 96.75 142 LEU B N 1
ATOM 3187 C CA . LEU B 1 142 ? -1.569 -11.586 -3.133 1 96.75 142 LEU B CA 1
ATOM 3188 C C . LEU B 1 142 ? -0.771 -11.586 -4.434 1 96.75 142 LEU B C 1
ATOM 3190 O O . LEU B 1 142 ? -0.602 -12.625 -5.066 1 96.75 142 LEU B O 1
ATOM 3194 N N . VAL B 1 143 ? -0.34 -10.375 -4.797 1 94.56 143 VAL B N 1
ATOM 3195 C CA . VAL B 1 143 ? 0.456 -10.25 -6.012 1 94.56 143 VAL B CA 1
ATOM 3196 C C . VAL B 1 143 ? 1.83 -9.672 -5.676 1 94.56 143 VAL B C 1
ATOM 3198 O O . VAL B 1 143 ? 1.936 -8.539 -5.199 1 94.56 143 VAL B O 1
ATOM 3201 N N . PHE B 1 144 ? 2.861 -10.469 -5.883 1 94.06 144 PHE B N 1
ATOM 3202 C CA . PHE B 1 144 ? 4.238 -10.031 -5.668 1 94.06 144 PHE B CA 1
ATOM 3203 C C . PHE B 1 144 ? 4.938 -9.781 -6.996 1 94.06 144 PHE B C 1
ATOM 3205 O O . PHE B 1 144 ? 4.973 -10.656 -7.863 1 94.06 144 PHE B O 1
ATOM 3212 N N . ILE B 1 145 ? 5.434 -8.602 -7.113 1 90.56 145 ILE B N 1
ATOM 3213 C CA . ILE B 1 145 ? 6.09 -8.227 -8.359 1 90.56 145 ILE B CA 1
ATOM 3214 C C . ILE B 1 145 ? 7.559 -7.902 -8.094 1 90.56 145 ILE B C 1
ATOM 3216 O O . ILE B 1 145 ? 7.867 -6.969 -7.348 1 90.56 145 ILE B O 1
ATOM 3220 N N . GLN B 1 146 ? 8.398 -8.68 -8.609 1 87.88 146 GLN B N 1
ATOM 3221 C CA . GLN B 1 146 ? 9.828 -8.391 -8.648 1 87.88 146 GLN B CA 1
ATOM 3222 C C . GLN B 1 146 ? 10.281 -8.047 -10.07 1 87.88 146 GLN B C 1
ATOM 3224 O O . GLN B 1 146 ? 10.555 -8.938 -10.867 1 87.88 146 GLN B O 1
ATOM 3229 N N . ALA B 1 147 ? 10.125 -6.754 -10.352 1 81.31 147 ALA B N 1
ATOM 3230 C CA . ALA B 1 147 ? 10.484 -6.281 -11.688 1 81.31 147 ALA B CA 1
ATOM 3231 C C . ALA B 1 147 ? 11.578 -5.215 -11.617 1 81.31 147 ALA B C 1
ATOM 3233 O O . ALA B 1 147 ? 11.492 -4.281 -10.82 1 81.31 147 ALA B O 1
ATOM 3234 N N . CYS B 1 148 ? 12.68 -5.418 -12.242 1 63.75 148 CYS B N 1
ATOM 3235 C CA . CYS B 1 148 ? 13.812 -4.496 -12.266 1 63.75 148 CYS B CA 1
ATOM 3236 C C . CYS B 1 148 ? 13.812 -3.666 -13.539 1 63.75 148 CYS B C 1
ATOM 3238 O O . CYS B 1 148 ? 13.391 -4.141 -14.594 1 63.75 148 CYS B O 1
ATOM 3240 N N . ARG B 1 149 ? 13.984 -2.271 -13.414 1 57.69 149 ARG B N 1
ATOM 3241 C CA . ARG B 1 149 ? 14.117 -1.453 -14.609 1 57.69 149 ARG B CA 1
ATOM 3242 C C . ARG B 1 149 ? 15.297 -1.92 -15.461 1 57.69 149 ARG B C 1
ATOM 3244 O O . ARG B 1 149 ? 16.312 -2.373 -14.938 1 57.69 149 ARG B O 1
ATOM 3251 N N . GLY B 1 150 ? 15.109 -2.658 -16.453 1 47.25 150 GLY B N 1
ATOM 3252 C CA . GLY B 1 150 ? 16.188 -3.086 -17.312 1 47.25 150 GLY B CA 1
ATOM 3253 C C . GLY B 1 150 ? 17.297 -2.049 -17.453 1 47.25 150 GLY B C 1
ATOM 3254 O O . GLY B 1 150 ? 17.031 -0.85 -17.328 1 47.25 150 GLY B O 1
ATOM 3255 N N . THR B 1 151 ? 18.484 -2.303 -16.938 1 39.59 151 THR B N 1
ATOM 3256 C CA . THR B 1 151 ? 19.562 -1.437 -17.406 1 39.59 151 THR B CA 1
ATOM 3257 C C . THR B 1 151 ? 19.5 -1.26 -18.906 1 39.59 151 THR B C 1
ATOM 3259 O O . THR B 1 151 ? 19.375 -2.238 -19.656 1 39.59 151 THR B O 1
ATOM 3262 N N . LEU B 1 152 ? 18.969 -0.215 -19.453 1 37.47 152 LEU B N 1
ATOM 3263 C CA . LEU B 1 152 ? 19.406 -0.033 -20.828 1 37.47 152 LEU B CA 1
ATOM 3264 C C . LEU B 1 152 ? 20.859 -0.473 -21.016 1 37.47 152 LEU B C 1
ATOM 3266 O O . LEU B 1 152 ? 21.734 -0.043 -20.266 1 37.47 152 LEU B O 1
ATOM 3270 N N . LEU B 1 153 ? 21.172 -1.607 -21.406 1 33.66 153 LEU B N 1
ATOM 3271 C CA . LEU B 1 153 ? 22.5 -1.848 -21.969 1 33.66 153 LEU B CA 1
ATOM 3272 C C . LEU B 1 153 ? 23 -0.619 -22.719 1 33.66 153 LEU B C 1
ATOM 3274 O O . LEU B 1 153 ? 22.422 -0.229 -23.734 1 33.66 153 LEU B O 1
ATOM 3278 N N . ASP B 1 154 ? 23.578 0.455 -22.141 1 31.33 154 ASP B N 1
ATOM 3279 C CA . ASP B 1 154 ? 24.516 1.282 -22.906 1 31.33 154 ASP B CA 1
ATOM 3280 C C . ASP B 1 154 ? 25.484 0.42 -23.703 1 31.33 154 ASP B C 1
ATOM 3282 O O . ASP B 1 154 ? 26.094 -0.505 -23.156 1 31.33 154 ASP B O 1
ATOM 3286 N N . LYS B 1 155 ? 25.766 0.34 -25 1 31.45 155 LYS B N 1
ATOM 3287 C CA . LYS B 1 155 ? 27.078 0.307 -25.656 1 31.45 155 LYS B CA 1
ATOM 3288 C C . LYS B 1 155 ? 28.141 0.959 -24.766 1 31.45 155 LYS B C 1
ATOM 3290 O O . LYS B 1 155 ? 27.812 1.668 -23.812 1 31.45 155 LYS B O 1
ATOM 3295 N N . GLY B 1 156 ? 29.562 1.317 -25.172 1 28.11 156 GLY B N 1
ATOM 3296 C CA . GLY B 1 156 ? 30.797 1.896 -24.672 1 28.11 156 GLY B CA 1
ATOM 3297 C C . GLY B 1 156 ? 30.578 3.008 -23.672 1 28.11 156 GLY B C 1
ATOM 3298 O O . GLY B 1 156 ? 31.5 3.756 -23.344 1 28.11 156 GLY B O 1
ATOM 3299 N N . VAL B 1 157 ? 29.594 3.855 -23.688 1 29.19 157 VAL B N 1
ATOM 3300 C CA . VAL B 1 157 ? 29.797 4.992 -22.797 1 29.19 157 VAL B CA 1
ATOM 3301 C C . VAL B 1 157 ? 29.812 4.512 -21.344 1 29.19 157 VAL B C 1
ATOM 3303 O O . VAL B 1 157 ? 29.031 3.637 -20.953 1 29.19 157 VAL B O 1
ATOM 3306 N N . ASP B 1 158 ? 30.953 4.574 -20.578 1 26.92 158 ASP B N 1
ATOM 3307 C CA . ASP B 1 158 ? 31.312 4.613 -19.156 1 26.92 158 ASP B CA 1
ATOM 3308 C C . ASP B 1 158 ? 30.125 5.023 -18.297 1 26.92 158 ASP B C 1
ATOM 3310 O O . ASP B 1 158 ? 29.688 4.258 -17.438 1 26.92 158 ASP B O 1
ATOM 3314 N N . LYS B 1 159 ? 30.391 6.227 -17.469 1 27.94 159 LYS B N 1
ATOM 3315 C CA . LYS B 1 159 ? 29.641 6.914 -16.422 1 27.94 159 LYS B CA 1
ATOM 3316 C C . LYS B 1 159 ? 28.234 7.27 -16.891 1 27.94 159 LYS B C 1
ATOM 3318 O O . LYS B 1 159 ? 28.062 8.078 -17.797 1 27.94 159 LYS B O 1
ATOM 3323 N N . VAL B 1 160 ? 27.469 6.477 -17.078 1 27.97 160 VAL B N 1
ATOM 3324 C CA . VAL B 1 160 ? 26.156 7.07 -17.359 1 27.97 160 VAL B CA 1
ATOM 3325 C C . VAL B 1 160 ? 25.859 8.148 -16.312 1 27.97 160 VAL B C 1
ATOM 3327 O O . VAL B 1 160 ? 25.797 7.867 -15.117 1 27.97 160 VAL B O 1
ATOM 3330 N N . GLU B 1 161 ? 26.391 9.289 -16.5 1 26.06 161 GLU B N 1
ATOM 3331 C CA . GLU B 1 161 ? 25.969 10.523 -15.852 1 26.06 161 GLU B CA 1
ATOM 3332 C C . GLU B 1 161 ? 24.453 10.609 -15.766 1 26.06 161 GLU B C 1
ATOM 3334 O O . GLU B 1 161 ? 23.766 10.516 -16.781 1 26.06 161 GLU B O 1
ATOM 3339 N N . CYS B 1 162 ? 23.859 9.891 -14.812 1 26.58 162 CYS B N 1
ATOM 3340 C CA . CYS B 1 162 ? 22.469 10.172 -14.461 1 26.58 162 CYS B CA 1
ATOM 3341 C C . CYS B 1 162 ? 22.172 11.664 -14.586 1 26.58 162 CYS B C 1
ATOM 3343 O O . CYS B 1 162 ? 22.531 12.453 -13.711 1 26.58 162 CYS B O 1
ATOM 3345 N N . ASP B 1 163 ? 22.562 12.164 -15.68 1 26.7 163 ASP B N 1
ATOM 3346 C CA . ASP B 1 163 ? 22.062 13.516 -15.906 1 26.7 163 ASP B CA 1
ATOM 3347 C C . ASP B 1 163 ? 20.562 13.594 -15.609 1 26.7 163 ASP B C 1
ATOM 3349 O O . ASP B 1 163 ? 19.781 12.734 -16.047 1 26.7 163 ASP B O 1
ATOM 3353 N N . GLY B 1 164 ? 20.156 13.914 -14.391 1 29.02 164 GLY B N 1
ATOM 3354 C CA . GLY B 1 164 ? 18.906 14.438 -13.844 1 29.02 164 GLY B CA 1
ATOM 3355 C C . GLY B 1 164 ? 18.031 15.109 -14.875 1 29.02 164 GLY B C 1
ATOM 3356 O O . GLY B 1 164 ? 18.031 16.328 -15 1 29.02 164 GLY B O 1
ATOM 3357 N N . ASP B 1 165 ? 18.062 14.562 -16.094 1 28.84 165 ASP B N 1
ATOM 3358 C CA . ASP B 1 165 ? 17.109 15.227 -16.969 1 28.84 165 ASP B CA 1
ATOM 3359 C C . ASP B 1 165 ? 15.719 15.25 -16.344 1 28.84 165 ASP B C 1
ATOM 3361 O O . ASP B 1 165 ? 15.227 14.227 -15.859 1 28.84 165 ASP B O 1
ATOM 3365 N N . PRO B 1 166 ? 15.219 16.391 -15.992 1 33.28 166 PRO B N 1
ATOM 3366 C CA . PRO B 1 166 ? 13.953 16.781 -15.359 1 33.28 166 PRO B CA 1
ATOM 3367 C C . PRO B 1 166 ? 12.758 16.031 -15.938 1 33.28 166 PRO B C 1
ATOM 3369 O O . PRO B 1 166 ? 11.688 16 -15.32 1 33.28 166 PRO B O 1
ATOM 3372 N N . ASP B 1 167 ? 12.836 15.617 -17.203 1 31.22 167 ASP B N 1
ATOM 3373 C CA . ASP B 1 167 ? 11.648 15.023 -17.812 1 31.22 167 ASP B CA 1
ATOM 3374 C C . ASP B 1 167 ? 11.508 13.555 -17.422 1 31.22 167 ASP B C 1
ATOM 3376 O O . ASP B 1 167 ? 10.969 12.75 -18.188 1 31.22 167 ASP B O 1
ATOM 3380 N N . VAL B 1 168 ? 12.461 13 -16.812 1 33.34 168 VAL B N 1
ATOM 3381 C CA . VAL B 1 168 ? 12.258 11.609 -16.438 1 33.34 168 VAL B CA 1
ATOM 3382 C C . VAL B 1 168 ? 10.836 11.422 -15.906 1 33.34 168 VAL B C 1
ATOM 3384 O O . VAL B 1 168 ? 10.445 12.055 -14.922 1 33.34 168 VAL B O 1
ATOM 3387 N N . LYS B 1 169 ? 10.039 11.016 -16.766 1 35.56 169 LYS B N 1
ATOM 3388 C CA . LYS B 1 169 ? 8.672 10.625 -16.438 1 35.56 169 LYS B CA 1
ATOM 3389 C C . LYS B 1 169 ? 8.633 9.766 -15.18 1 35.56 169 LYS B C 1
ATOM 3391 O O . LYS B 1 169 ? 9.305 8.734 -15.109 1 35.56 169 LYS B O 1
ATOM 3396 N N . GLU B 1 170 ? 8.688 10.352 -14.039 1 37.47 170 GLU B N 1
ATOM 3397 C CA . GLU B 1 170 ? 8.492 9.742 -12.734 1 37.47 170 GLU B CA 1
ATOM 3398 C C . GLU B 1 170 ? 7.598 8.508 -12.828 1 37.47 170 GLU B C 1
ATOM 3400 O O . GLU B 1 170 ? 6.461 8.594 -13.289 1 37.47 170 GLU B O 1
ATOM 3405 N N . ALA B 1 171 ? 8.234 7.34 -13.18 1 39.03 171 ALA B N 1
ATOM 3406 C CA . ALA B 1 171 ? 7.668 6.004 -13.344 1 39.03 171 ALA B CA 1
ATOM 3407 C C . ALA B 1 171 ? 6.695 5.68 -12.211 1 39.03 171 ALA B C 1
ATOM 3409 O O . ALA B 1 171 ? 7.031 5.82 -11.031 1 39.03 171 ALA B O 1
ATOM 3410 N N . SER B 1 172 ? 5.484 5.934 -12.453 1 43.94 172 SER B N 1
ATOM 3411 C CA . SER B 1 172 ? 4.422 5.562 -11.523 1 43.94 172 SER B CA 1
ATOM 3412 C C . SER B 1 172 ? 4.301 4.047 -11.406 1 43.94 172 SER B C 1
ATOM 3414 O O . SER B 1 172 ? 4.102 3.352 -12.406 1 43.94 172 SER B O 1
ATOM 3416 N N . LEU B 1 173 ? 5.164 3.236 -10.711 1 42.78 173 LEU B N 1
ATOM 3417 C CA . LEU B 1 173 ? 5.047 1.788 -10.586 1 42.78 173 LEU B CA 1
ATOM 3418 C C . LEU B 1 173 ? 3.674 1.394 -10.055 1 42.78 173 LEU B C 1
ATOM 3420 O O . LEU B 1 173 ? 3.359 0.206 -9.953 1 42.78 173 LEU B O 1
ATOM 3424 N N . LEU B 1 174 ? 2.926 2.373 -9.453 1 48 174 LEU B N 1
ATOM 3425 C CA . LEU B 1 174 ? 1.788 1.849 -8.711 1 48 174 LEU B CA 1
ATOM 3426 C C . LEU B 1 174 ? 0.667 1.424 -9.648 1 48 174 LEU B C 1
ATOM 3428 O O . LEU B 1 174 ? 0.537 1.965 -10.75 1 48 174 LEU B O 1
ATOM 3432 N N . PRO B 1 175 ? 0.07 0.221 -9.289 1 46.53 175 PRO B N 1
ATOM 3433 C CA . PRO B 1 175 ? -1.045 -0.335 -10.055 1 46.53 175 PRO B CA 1
ATOM 3434 C C . PRO B 1 175 ? -2.104 0.71 -10.398 1 46.53 175 PRO B C 1
ATOM 3436 O O . PRO B 1 175 ? -2.279 1.682 -9.656 1 46.53 175 PRO B O 1
ATOM 3439 N N . THR B 1 176 ? -2.469 0.746 -11.594 1 48.59 176 THR B N 1
ATOM 3440 C CA . THR B 1 176 ? -3.586 1.551 -12.078 1 48.59 176 THR B CA 1
ATOM 3441 C C . THR B 1 176 ? -4.871 1.188 -11.336 1 48.59 176 THR B C 1
ATOM 3443 O O . THR B 1 176 ? -4.977 0.106 -10.758 1 48.59 176 THR B O 1
ATOM 3446 N N . VAL B 1 177 ? -5.824 2.188 -11.172 1 49.03 177 VAL B N 1
ATOM 3447 C CA . VAL B 1 177 ? -7.125 2.207 -10.508 1 49.03 177 VAL B CA 1
ATOM 3448 C C . VAL B 1 177 ? -7.84 0.875 -10.727 1 49.03 177 VAL B C 1
ATOM 3450 O O . VAL B 1 177 ? -8.492 0.358 -9.82 1 49.03 177 VAL B O 1
ATOM 3453 N N . ASP B 1 178 ? -7.668 0.322 -11.922 1 51.12 178 ASP B N 1
ATOM 3454 C CA . ASP B 1 178 ? -8.484 -0.845 -12.242 1 51.12 178 ASP B CA 1
ATOM 3455 C C . ASP B 1 178 ? -8.148 -2.02 -11.32 1 51.12 178 ASP B C 1
ATOM 3457 O O . ASP B 1 178 ? -8.906 -2.988 -11.242 1 51.12 178 ASP B O 1
ATOM 3461 N N . LEU B 1 179 ? -7.129 -1.727 -10.617 1 58.5 179 LEU B N 1
ATOM 3462 C CA . LEU B 1 179 ? -6.645 -2.826 -9.789 1 58.5 179 LEU B CA 1
ATOM 3463 C C . LEU B 1 179 ? -7.062 -2.639 -8.336 1 58.5 179 LEU B C 1
ATOM 3465 O O . LEU B 1 179 ? -6.82 -3.51 -7.496 1 58.5 179 LEU B O 1
ATOM 3469 N N . MET B 1 180 ? -7.91 -1.667 -8.109 1 66.88 180 MET B N 1
ATOM 3470 C CA . MET B 1 180 ? -8.234 -1.342 -6.727 1 66.88 180 MET B CA 1
ATOM 3471 C C . MET B 1 180 ? -9.523 -2.037 -6.293 1 66.88 180 MET B C 1
ATOM 3473 O O . MET B 1 180 ? -10.539 -1.382 -6.059 1 66.88 180 MET B O 1
ATOM 3477 N N . GLN B 1 181 ? -9.461 -3.359 -6.16 1 80 181 GLN B N 1
ATOM 3478 C CA . GLN B 1 181 ? -10.562 -4.215 -5.711 1 80 181 GLN B CA 1
ATOM 3479 C C . GLN B 1 181 ? -10.297 -4.754 -4.309 1 80 181 GLN B C 1
ATOM 3481 O O . GLN B 1 181 ? -9.141 -4.973 -3.928 1 80 181 GLN B O 1
ATOM 3486 N N . PRO B 1 182 ? -11.414 -4.895 -3.662 1 88.69 182 PRO B N 1
ATOM 3487 C CA . PRO B 1 182 ? -11.234 -5.434 -2.311 1 88.69 182 PRO B CA 1
ATOM 3488 C C . PRO B 1 182 ? -10.484 -6.762 -2.301 1 88.69 182 PRO B C 1
ATOM 3490 O O . PRO B 1 182 ? -10.578 -7.531 -3.26 1 88.69 182 PRO B O 1
ATOM 3493 N N . ASP B 1 183 ? -9.648 -7.039 -1.249 1 93.56 183 ASP B N 1
ATOM 3494 C CA . ASP B 1 183 ? -9.031 -8.312 -0.896 1 93.56 183 ASP B CA 1
ATOM 3495 C C . ASP B 1 183 ? -7.793 -8.578 -1.75 1 93.56 183 ASP B C 1
ATOM 3497 O O . ASP B 1 183 ? -7.23 -9.672 -1.718 1 93.56 183 ASP B O 1
ATOM 3501 N N . PHE B 1 184 ? -7.367 -7.504 -2.506 1 92.75 184 PHE B N 1
ATOM 3502 C CA . PHE B 1 184 ? -6.082 -7.574 -3.189 1 92.75 184 PHE B CA 1
ATOM 3503 C C . PHE B 1 184 ? -4.98 -6.957 -2.338 1 92.75 184 PHE B C 1
ATOM 3505 O O . PHE B 1 184 ? -5.211 -5.969 -1.638 1 92.75 184 PHE B O 1
ATOM 3512 N N . LEU B 1 185 ? -3.822 -7.527 -2.389 1 94.38 185 LEU B N 1
ATOM 3513 C CA . LEU B 1 185 ? -2.594 -6.93 -1.876 1 94.38 185 LEU B CA 1
ATOM 3514 C C . LEU B 1 185 ? -1.458 -7.07 -2.885 1 94.38 185 LEU B C 1
ATOM 3516 O O . LEU B 1 185 ? -1.224 -8.156 -3.414 1 94.38 185 LEU B O 1
ATOM 3520 N N . PHE B 1 186 ? -0.821 -5.953 -3.16 1 91.25 186 PHE B N 1
ATOM 3521 C CA . PHE B 1 186 ? 0.345 -5.945 -4.035 1 91.25 186 PHE B CA 1
ATOM 3522 C C . PHE B 1 186 ? 1.61 -5.629 -3.244 1 91.25 186 PHE B C 1
ATOM 3524 O O . PHE B 1 186 ? 1.605 -4.758 -2.373 1 91.25 186 PHE B O 1
ATOM 3531 N N . ALA B 1 187 ? 2.605 -6.363 -3.49 1 91.62 187 ALA B N 1
ATOM 3532 C CA . ALA B 1 187 ? 3.93 -6.023 -2.979 1 91.62 187 ALA B CA 1
ATOM 3533 C C . ALA B 1 187 ? 4.938 -5.871 -4.117 1 91.62 187 ALA B C 1
ATOM 3535 O O . ALA B 1 187 ? 5.133 -6.797 -4.906 1 91.62 187 ALA B O 1
ATOM 3536 N N . PHE B 1 188 ? 5.504 -4.703 -4.188 1 86.06 188 PHE B N 1
ATOM 3537 C CA . PHE B 1 188 ? 6.484 -4.383 -5.219 1 86.06 188 PHE B CA 1
ATOM 3538 C C . PHE B 1 188 ? 7.891 -4.34 -4.633 1 86.06 188 PHE B C 1
ATOM 3540 O O . PHE B 1 188 ? 8.141 -3.639 -3.646 1 86.06 188 PHE B O 1
ATOM 3547 N N . ALA B 1 189 ? 8.812 -5.23 -5.16 1 78.56 189 ALA B N 1
ATOM 3548 C CA . ALA B 1 189 ? 10.18 -5.293 -4.656 1 78.56 189 ALA B CA 1
ATOM 3549 C C . ALA B 1 189 ? 10.906 -3.975 -4.887 1 78.56 189 ALA B C 1
ATOM 3551 O O . ALA B 1 189 ? 11.664 -3.516 -4.027 1 78.56 189 ALA B O 1
ATOM 3552 N N . THR B 1 190 ? 11.211 -3.711 -6.32 1 59.69 190 THR B N 1
ATOM 3553 C CA . THR B 1 190 ? 12.039 -2.555 -6.637 1 59.69 190 THR B CA 1
ATOM 3554 C C . THR B 1 190 ? 11.188 -1.415 -7.195 1 59.69 190 THR B C 1
ATOM 3556 O O . THR B 1 190 ? 10.188 -1.655 -7.875 1 59.69 190 THR B O 1
ATOM 3559 N N . VAL B 1 191 ? 10.922 -0.446 -6.457 1 47.41 191 VAL B N 1
ATOM 3560 C CA . VAL B 1 191 ? 10.398 0.613 -7.312 1 47.41 191 VAL B CA 1
ATOM 3561 C C . VAL B 1 191 ? 11.5 1.123 -8.234 1 47.41 191 VAL B C 1
ATOM 3563 O O . VAL B 1 191 ? 12.672 0.778 -8.062 1 47.41 191 VAL B O 1
ATOM 3566 N N . SER B 1 192 ? 11.766 2.426 -8.539 1 39.84 192 SER B N 1
ATOM 3567 C CA . SER B 1 192 ? 12.508 2.975 -9.672 1 39.84 192 SER B CA 1
ATOM 3568 C C . SER B 1 192 ? 13.906 2.383 -9.75 1 39.84 192 SER B C 1
ATOM 3570 O O . SER B 1 192 ? 14.266 1.51 -8.953 1 39.84 192 SER B O 1
ATOM 3572 N N . GLY B 1 193 ? 14.883 3.264 -9.93 1 36.12 193 GLY B N 1
ATOM 3573 C CA . GLY B 1 193 ? 16.203 3.477 -10.492 1 36.12 193 GLY B CA 1
ATOM 3574 C C . GLY B 1 193 ? 17.281 2.598 -9.867 1 36.12 193 GLY B C 1
ATOM 3575 O O . GLY B 1 193 ? 18.469 2.754 -10.156 1 36.12 193 GLY B O 1
ATOM 3576 N N . TYR B 1 194 ? 17.016 2.127 -8.648 1 35.81 194 TYR B N 1
ATOM 3577 C CA . TYR B 1 194 ? 18.234 1.603 -8.047 1 35.81 194 TYR B CA 1
ATOM 3578 C C . TYR B 1 194 ? 18.406 0.119 -8.359 1 35.81 194 TYR B C 1
ATOM 3580 O O . TYR B 1 194 ? 17.422 -0.596 -8.539 1 35.81 194 TYR B O 1
ATOM 3588 N N . PHE B 1 195 ? 19.438 -0.082 -8.875 1 37.19 195 PHE B N 1
ATOM 3589 C CA . PHE B 1 195 ? 19.922 -1.419 -9.203 1 37.19 195 PHE B CA 1
ATOM 3590 C C . PHE B 1 195 ? 19.688 -2.381 -8.047 1 37.19 195 PHE B C 1
ATOM 3592 O O . PHE B 1 195 ? 19.969 -2.047 -6.891 1 37.19 195 PHE B O 1
ATOM 3599 N N . SER B 1 196 ? 18.594 -3.008 -8.07 1 40.03 196 SER B N 1
ATOM 3600 C CA . SER B 1 196 ? 18.531 -4.121 -7.133 1 40.03 196 SER B CA 1
ATOM 3601 C C . SER B 1 196 ? 19.875 -4.84 -7.039 1 40.03 196 SER B C 1
ATOM 3603 O O . SER B 1 196 ? 20.438 -5.234 -8.062 1 40.03 196 SER B O 1
ATOM 3605 N N . TRP B 1 197 ? 20.703 -4.496 -6.047 1 38.06 197 TRP B N 1
ATOM 3606 C CA . TRP B 1 197 ? 21.953 -5.242 -5.859 1 38.06 197 TRP B CA 1
ATOM 3607 C C . TRP B 1 197 ? 21.688 -6.742 -5.883 1 38.06 197 TRP B C 1
ATOM 3609 O O . TRP B 1 197 ? 20.875 -7.25 -5.109 1 38.06 197 TRP B O 1
ATOM 3619 N N . ARG B 1 198 ? 21.5 -7.305 -7.059 1 43.28 198 ARG B N 1
ATOM 3620 C CA . ARG B 1 198 ? 21.5 -8.758 -7.16 1 43.28 198 ARG B CA 1
ATOM 3621 C C . ARG B 1 198 ? 22.922 -9.305 -7.023 1 43.28 198 ARG B C 1
ATOM 3623 O O . ARG B 1 198 ? 23.844 -8.859 -7.715 1 43.28 198 ARG B O 1
ATOM 3630 N N . ASN B 1 199 ? 23.188 -9.766 -5.902 1 46.03 199 ASN B N 1
ATOM 3631 C CA . ASN B 1 199 ? 24.312 -10.68 -6.023 1 46.03 199 ASN B CA 1
ATOM 3632 C C . ASN B 1 199 ? 23.938 -11.938 -6.805 1 46.03 199 ASN B C 1
ATOM 3634 O O . ASN B 1 199 ? 23.125 -12.742 -6.34 1 46.03 199 ASN B O 1
ATOM 3638 N N . PRO B 1 200 ? 23.984 -11.922 -8.195 1 50.16 200 PRO B N 1
ATOM 3639 C CA . PRO B 1 200 ? 23.625 -13.047 -9.062 1 50.16 200 PRO B CA 1
ATOM 3640 C C . PRO B 1 200 ? 23.656 -14.391 -8.336 1 50.16 200 PRO B C 1
ATOM 3642 O O . PRO B 1 200 ? 22.828 -15.266 -8.617 1 50.16 200 PRO B O 1
ATOM 3645 N N . ALA B 1 201 ? 24.578 -14.523 -7.293 1 54.5 201 ALA B N 1
ATOM 3646 C CA . ALA B 1 201 ? 24.719 -15.836 -6.664 1 54.5 201 ALA B CA 1
ATOM 3647 C C . ALA B 1 201 ? 23.656 -16.047 -5.59 1 54.5 201 ALA B C 1
ATOM 3649 O O . ALA B 1 201 ? 23.344 -17.188 -5.215 1 54.5 201 ALA B O 1
ATOM 3650 N N . ASN B 1 202 ? 22.828 -15.039 -5.191 1 69.25 202 ASN B N 1
ATOM 3651 C CA . ASN B 1 202 ? 22.016 -15.258 -3.992 1 69.25 202 ASN B CA 1
ATOM 3652 C C . ASN B 1 202 ? 20.562 -14.859 -4.215 1 69.25 202 ASN B C 1
ATOM 3654 O O . ASN B 1 202 ? 19.734 -15.023 -3.326 1 69.25 202 ASN B O 1
ATOM 3658 N N . GLY B 1 203 ? 20.141 -14.578 -5.512 1 80 203 GLY B N 1
ATOM 3659 C CA . GLY B 1 203 ? 18.75 -14.172 -5.734 1 80 203 GLY B CA 1
ATOM 3660 C C . GLY B 1 203 ? 18.484 -12.734 -5.336 1 80 203 GLY B C 1
ATOM 3661 O O . GLY B 1 203 ? 19.406 -12.008 -4.949 1 80 203 GLY B O 1
ATOM 3662 N N . SER B 1 204 ? 17.312 -12.312 -5.523 1 84.06 204 SER B N 1
ATOM 3663 C CA . SER B 1 204 ? 16.953 -10.938 -5.18 1 84.06 204 SER B CA 1
ATOM 3664 C C . SER B 1 204 ? 16.734 -10.781 -3.68 1 84.06 204 SER B C 1
ATOM 3666 O O . SER B 1 204 ? 16.203 -11.688 -3.025 1 84.06 204 SER B O 1
ATOM 3668 N N . CYS B 1 205 ? 17.203 -9.688 -3.168 1 84.75 205 CYS B N 1
ATOM 3669 C CA . CYS B 1 205 ? 17.125 -9.398 -1.74 1 84.75 205 CYS B CA 1
ATOM 3670 C C . CYS B 1 205 ? 15.688 -9.453 -1.244 1 84.75 205 CYS B C 1
ATOM 3672 O O . CYS B 1 205 ? 15.398 -10.094 -0.236 1 84.75 205 CYS B O 1
ATOM 3674 N N . PHE B 1 206 ? 14.789 -8.922 -1.944 1 88.94 206 PHE B N 1
ATOM 3675 C CA . PHE B 1 206 ? 13.398 -8.844 -1.526 1 88.94 206 PHE B CA 1
ATOM 3676 C C . PHE B 1 206 ? 12.789 -10.234 -1.403 1 88.94 206 PHE B C 1
ATOM 3678 O O . PHE B 1 206 ? 12.203 -10.57 -0.372 1 88.94 206 PHE B O 1
ATOM 3685 N N . ILE B 1 207 ? 12.906 -11.039 -2.438 1 93 207 ILE B N 1
ATOM 3686 C CA . ILE B 1 207 ? 12.289 -12.367 -2.463 1 93 207 ILE B CA 1
ATOM 3687 C C . ILE B 1 207 ? 12.891 -13.234 -1.366 1 93 207 ILE B C 1
ATOM 3689 O O . ILE B 1 207 ? 12.172 -13.953 -0.667 1 93 207 ILE B O 1
ATOM 3693 N N . GLN B 1 208 ? 14.211 -13.172 -1.184 1 92.06 208 GLN B N 1
ATOM 3694 C CA . GLN B 1 208 ? 14.867 -14 -0.174 1 92.06 208 GLN B CA 1
ATOM 3695 C C . GLN B 1 208 ? 14.406 -13.617 1.23 1 92.06 208 GLN B C 1
ATOM 3697 O O . GLN B 1 208 ? 14.117 -14.492 2.053 1 92.06 208 GLN B O 1
ATOM 3702 N N . LEU B 1 209 ? 14.312 -12.391 1.438 1 93 209 LEU B N 1
ATOM 3703 C CA . LEU B 1 209 ? 13.891 -11.922 2.756 1 93 209 LEU B CA 1
ATOM 3704 C C . LEU B 1 209 ? 12.406 -12.18 2.977 1 93 209 LEU B C 1
ATOM 3706 O O . LEU B 1 209 ? 11.984 -12.523 4.086 1 93 209 LEU B O 1
ATOM 3710 N N . LEU B 1 210 ? 11.602 -12.008 1.934 1 95.62 210 LEU B N 1
ATOM 3711 C CA . LEU B 1 210 ? 10.18 -12.32 2.014 1 95.62 210 LEU B CA 1
ATOM 3712 C C . LEU B 1 210 ? 9.961 -13.773 2.418 1 95.62 210 LEU B C 1
ATOM 3714 O O . LEU B 1 210 ? 9.234 -14.055 3.371 1 95.62 210 LEU B O 1
ATOM 3718 N N . CYS B 1 211 ? 10.633 -14.656 1.757 1 95.88 211 CYS B N 1
ATOM 3719 C CA . CYS B 1 211 ? 10.469 -16.078 2.029 1 95.88 211 CYS B CA 1
ATOM 3720 C C . CYS B 1 211 ? 10.969 -16.438 3.426 1 95.88 211 CYS B C 1
ATOM 3722 O O . CYS B 1 211 ? 10.359 -17.234 4.125 1 95.88 211 CYS B O 1
ATOM 3724 N N . SER B 1 212 ? 12.07 -15.789 3.797 1 94.81 212 SER B N 1
ATOM 3725 C CA . SER B 1 212 ? 12.586 -16.016 5.141 1 94.81 212 SER B CA 1
ATOM 3726 C C . SER B 1 212 ? 11.578 -15.609 6.203 1 94.81 212 SER B C 1
ATOM 3728 O O . SER B 1 212 ? 11.305 -16.375 7.137 1 94.81 212 SER B O 1
ATOM 3730 N N . GLU B 1 213 ? 10.969 -14.453 6.059 1 95.88 213 GLU B N 1
ATOM 3731 C CA . GLU B 1 213 ? 10 -13.953 7.023 1 95.88 213 GLU B CA 1
ATOM 3732 C C . GLU B 1 213 ? 8.727 -14.805 7.016 1 95.88 213 GLU B C 1
ATOM 3734 O O . GLU B 1 213 ? 8.156 -15.078 8.07 1 95.88 213 GLU B O 1
ATOM 3739 N N . LEU B 1 214 ? 8.281 -15.227 5.848 1 95.38 214 LEU B N 1
ATOM 3740 C CA . LEU B 1 214 ? 7.07 -16.047 5.738 1 95.38 214 LEU B CA 1
ATOM 3741 C C . LEU B 1 214 ? 7.273 -17.406 6.383 1 95.38 214 LEU B C 1
ATOM 3743 O O . LEU B 1 214 ? 6.391 -17.906 7.082 1 95.38 214 LEU B O 1
ATOM 3747 N N . GLN B 1 215 ? 8.406 -17.953 6.152 1 93.31 215 GLN B N 1
ATOM 3748 C CA . GLN B 1 215 ? 8.695 -19.281 6.707 1 93.31 215 GLN B CA 1
ATOM 3749 C C . GLN B 1 215 ? 8.812 -19.219 8.227 1 93.31 215 GLN B C 1
ATOM 3751 O O . GLN B 1 215 ? 8.359 -20.125 8.93 1 93.31 215 GLN B O 1
ATOM 3756 N N . GLU B 1 216 ? 9.352 -18.156 8.734 1 91.62 216 GLU B N 1
ATOM 3757 C CA . GLU B 1 216 ? 9.594 -18.031 10.164 1 91.62 216 GLU B CA 1
ATOM 3758 C C . GLU B 1 216 ? 8.32 -17.609 10.898 1 91.62 216 GLU B C 1
ATOM 3760 O O . GLU B 1 216 ? 8.039 -18.094 12 1 91.62 216 GLU B O 1
ATOM 3765 N N . HIS B 1 217 ? 7.539 -16.719 10.25 1 90.31 217 HIS B N 1
ATOM 3766 C CA . HIS B 1 217 ? 6.492 -16.047 11.023 1 90.31 217 HIS B CA 1
ATOM 3767 C C . HIS B 1 217 ? 5.137 -16.188 10.344 1 90.31 217 HIS B C 1
ATOM 3769 O O . HIS B 1 217 ? 4.109 -15.797 10.898 1 90.31 217 HIS B O 1
ATOM 3775 N N . GLY B 1 218 ? 5.008 -16.781 9.164 1 83.81 218 GLY B N 1
ATOM 3776 C CA . GLY B 1 218 ? 3.818 -16.75 8.32 1 83.81 218 GLY B CA 1
ATOM 3777 C C . GLY B 1 218 ? 2.6 -17.359 8.992 1 83.81 218 GLY B C 1
ATOM 3778 O O . GLY B 1 218 ? 1.468 -16.953 8.719 1 83.81 218 GLY B O 1
ATOM 3779 N N . GLN B 1 219 ? 2.748 -18.219 9.938 1 83.75 219 GLN B N 1
ATOM 3780 C CA . GLN B 1 219 ? 1.624 -18.938 10.547 1 83.75 219 GLN B CA 1
ATOM 3781 C C . GLN B 1 219 ? 1.11 -18.203 11.781 1 83.75 219 GLN B C 1
ATOM 3783 O O . GLN B 1 219 ? -0.011 -18.438 12.227 1 83.75 219 GLN B O 1
ATOM 3788 N N . ARG B 1 220 ? 1.882 -17.25 12.258 1 87.81 220 ARG B N 1
ATOM 3789 C CA . ARG B 1 220 ? 1.506 -16.641 13.531 1 87.81 220 ARG B CA 1
ATOM 3790 C C . ARG B 1 220 ? 1.359 -15.125 13.391 1 87.81 220 ARG B C 1
ATOM 3792 O O . ARG B 1 220 ? 0.612 -14.492 14.141 1 87.81 220 ARG B O 1
ATOM 3799 N N . MET B 1 221 ? 2.047 -14.656 12.438 1 92.25 221 MET B N 1
ATOM 3800 C CA . MET B 1 221 ? 2.064 -13.203 12.289 1 92.25 221 MET B CA 1
ATOM 3801 C C . MET B 1 221 ? 1.201 -12.766 11.117 1 92.25 221 MET B C 1
ATOM 3803 O O . MET B 1 221 ? 1.211 -13.406 10.062 1 92.25 221 MET B O 1
ATOM 3807 N N . GLU B 1 222 ? 0.444 -11.68 11.375 1 93.94 222 GLU B N 1
ATOM 3808 C CA . GLU B 1 222 ? -0.4 -11.102 10.336 1 93.94 222 GLU B CA 1
ATOM 3809 C C . GLU B 1 222 ? 0.434 -10.633 9.148 1 93.94 222 GLU B C 1
ATOM 3811 O O . GLU B 1 222 ? 1.521 -10.078 9.328 1 93.94 222 GLU B O 1
ATOM 3816 N N . LEU B 1 223 ? -0.031 -10.836 7.934 1 95.94 223 LEU B N 1
ATOM 3817 C CA . LEU B 1 223 ? 0.748 -10.695 6.707 1 95.94 223 LEU B CA 1
ATOM 3818 C C . LEU B 1 223 ? 1.318 -9.281 6.586 1 95.94 223 LEU B C 1
ATOM 3820 O O . LEU B 1 223 ? 2.48 -9.109 6.215 1 95.94 223 LEU B O 1
ATOM 3824 N N . THR B 1 224 ? 0.515 -8.211 6.824 1 96 224 THR B N 1
ATOM 3825 C CA . THR B 1 224 ? 1.009 -6.852 6.645 1 96 224 THR B CA 1
ATOM 3826 C C . THR B 1 224 ? 2.156 -6.559 7.605 1 96 224 THR B C 1
ATOM 3828 O O . THR B 1 224 ? 3.068 -5.797 7.281 1 96 224 THR B O 1
ATOM 3831 N N . LYS B 1 225 ? 2.117 -7.172 8.766 1 94.5 225 LYS B N 1
ATOM 3832 C CA . LYS B 1 225 ? 3.232 -7.055 9.703 1 94.5 225 LYS B CA 1
ATOM 3833 C C . LYS B 1 225 ? 4.488 -7.723 9.148 1 94.5 225 LYS B C 1
ATOM 3835 O O . LYS B 1 225 ? 5.59 -7.188 9.273 1 94.5 225 LYS B O 1
ATOM 3840 N N . ILE B 1 226 ? 4.293 -8.836 8.578 1 95.69 226 ILE B N 1
ATOM 3841 C CA . ILE B 1 226 ? 5.406 -9.547 7.953 1 95.69 226 ILE B CA 1
ATOM 3842 C C . ILE B 1 226 ? 6.035 -8.664 6.879 1 95.69 226 ILE B C 1
ATOM 3844 O O . ILE B 1 226 ? 7.262 -8.539 6.809 1 95.69 226 ILE B O 1
ATOM 3848 N N . LEU B 1 227 ? 5.223 -8.086 6.062 1 96.56 227 LEU B N 1
ATOM 3849 C CA . LEU B 1 227 ? 5.711 -7.258 4.969 1 96.56 227 LEU B CA 1
ATOM 3850 C C . LEU B 1 227 ? 6.422 -6.02 5.504 1 96.56 227 LEU B C 1
ATOM 3852 O O . LEU B 1 227 ? 7.395 -5.547 4.902 1 96.56 227 LEU B O 1
ATOM 3856 N N . THR B 1 228 ? 5.977 -5.449 6.625 1 96.06 228 THR B N 1
ATOM 3857 C CA . THR B 1 228 ? 6.672 -4.348 7.281 1 96.06 228 THR B CA 1
ATOM 3858 C C . THR B 1 228 ? 8.07 -4.777 7.723 1 96.06 228 THR B C 1
ATOM 3860 O O . THR B 1 228 ? 9.039 -4.031 7.547 1 96.06 228 THR B O 1
ATOM 3863 N N . ARG B 1 229 ? 8.18 -5.965 8.258 1 94.88 229 ARG B N 1
ATOM 3864 C CA . ARG B 1 229 ? 9.477 -6.496 8.664 1 94.88 229 ARG B CA 1
ATOM 3865 C C . ARG B 1 229 ? 10.391 -6.691 7.457 1 94.88 229 ARG B C 1
ATOM 3867 O O . ARG B 1 229 ? 11.594 -6.445 7.539 1 94.88 229 ARG B O 1
ATOM 3874 N N . VAL B 1 230 ? 9.836 -7.199 6.395 1 94.56 230 VAL B N 1
ATOM 3875 C CA . VAL B 1 230 ? 10.609 -7.355 5.168 1 94.56 230 VAL B CA 1
ATOM 3876 C C . VAL B 1 230 ? 11.148 -6 4.715 1 94.56 230 VAL B C 1
ATOM 3878 O O . VAL B 1 230 ? 12.32 -5.875 4.355 1 94.56 230 VAL B O 1
ATOM 3881 N N . ASN B 1 231 ? 10.32 -4.926 4.738 1 91.69 231 ASN B N 1
ATOM 3882 C CA . ASN B 1 231 ? 10.75 -3.574 4.406 1 91.69 231 ASN B CA 1
ATOM 3883 C C . ASN B 1 231 ? 11.938 -3.141 5.262 1 91.69 231 ASN B C 1
ATOM 3885 O O . ASN B 1 231 ? 12.906 -2.574 4.75 1 91.69 231 ASN B O 1
ATOM 3889 N N . ARG B 1 232 ? 11.844 -3.412 6.539 1 92.62 232 ARG B N 1
ATOM 3890 C CA . ARG B 1 232 ? 12.906 -3.031 7.461 1 92.62 232 ARG B CA 1
ATOM 3891 C C . ARG B 1 232 ? 14.211 -3.734 7.109 1 92.62 232 ARG B C 1
ATOM 3893 O O . ARG B 1 232 ? 15.273 -3.102 7.051 1 92.62 232 ARG B O 1
ATOM 3900 N N . ARG B 1 233 ? 14.125 -5.004 6.875 1 91.19 233 ARG B N 1
ATOM 3901 C CA . ARG B 1 233 ? 15.32 -5.793 6.578 1 91.19 233 ARG B CA 1
ATOM 3902 C C . ARG B 1 233 ? 15.938 -5.375 5.25 1 91.19 233 ARG B C 1
ATOM 3904 O O . ARG B 1 233 ? 17.156 -5.293 5.125 1 91.19 233 ARG B O 1
ATOM 3911 N N . VAL B 1 234 ? 15.102 -5.133 4.246 1 87.44 234 VAL B N 1
ATOM 3912 C CA . VAL B 1 234 ? 15.602 -4.664 2.959 1 87.44 234 VAL B CA 1
ATOM 3913 C C . VAL B 1 234 ? 16.297 -3.316 3.135 1 87.44 234 VAL B C 1
ATOM 3915 O O . VAL B 1 234 ? 17.391 -3.102 2.594 1 87.44 234 VAL B O 1
ATOM 3918 N N . ALA B 1 235 ? 15.711 -2.396 3.9 1 83.38 235 ALA B N 1
ATOM 3919 C CA . ALA B 1 235 ? 16.297 -1.083 4.148 1 83.38 235 ALA B CA 1
ATOM 3920 C C . ALA B 1 235 ? 17.641 -1.21 4.848 1 83.38 235 ALA B C 1
ATOM 3922 O O . ALA B 1 235 ? 18.578 -0.462 4.543 1 83.38 235 ALA B O 1
ATOM 3923 N N . THR B 1 236 ? 17.75 -2.154 5.77 1 83.25 236 THR B N 1
ATOM 3924 C CA . THR B 1 236 ? 18.969 -2.365 6.539 1 83.25 236 THR B CA 1
ATOM 3925 C C . THR B 1 236 ? 20.062 -2.998 5.672 1 83.25 236 THR B C 1
ATOM 3927 O O . THR B 1 236 ? 21.234 -2.646 5.785 1 83.25 236 THR B O 1
ATOM 3930 N N . GLU B 1 237 ? 19.719 -4.004 4.875 1 76.38 237 GLU B N 1
ATOM 3931 C CA . GLU B 1 237 ? 20.672 -4.664 3.984 1 76.38 237 GLU B CA 1
ATOM 3932 C C . GLU B 1 237 ? 21.266 -3.678 2.986 1 76.38 237 GLU B C 1
ATOM 3934 O O . GLU B 1 237 ? 22.453 -3.766 2.65 1 76.38 237 GLU B O 1
ATOM 3939 N N . PHE B 1 238 ? 20.547 -2.756 2.512 1 65.19 238 PHE B N 1
ATOM 3940 C CA . PHE B 1 238 ? 21.016 -1.75 1.57 1 65.19 238 PHE B CA 1
ATOM 3941 C C . PHE B 1 238 ? 22 -0.799 2.244 1 65.19 238 PHE B C 1
ATOM 3943 O O . PHE B 1 238 ? 23 -0.403 1.644 1 65.19 238 PHE B O 1
ATOM 3950 N N . THR B 1 239 ? 21.719 -0.4 3.404 1 62.97 239 THR B N 1
ATOM 3951 C CA . THR B 1 239 ? 22.609 0.513 4.121 1 62.97 239 THR B CA 1
ATOM 3952 C C . THR B 1 239 ? 23.953 -0.149 4.406 1 62.97 239 THR B C 1
ATOM 3954 O O . THR B 1 239 ? 24.984 0.517 4.41 1 62.97 239 THR B O 1
ATOM 3957 N N . SER B 1 240 ? 23.922 -1.425 4.668 1 56.88 240 SER B N 1
ATOM 3958 C CA . SER B 1 240 ? 25.156 -2.146 4.984 1 56.88 240 SER B CA 1
ATOM 3959 C C . SER B 1 240 ? 26.031 -2.299 3.75 1 56.88 240 SER B C 1
ATOM 3961 O O . SER B 1 240 ? 27.266 -2.371 3.861 1 56.88 240 SER B O 1
ATOM 3963 N N . ASN B 1 241 ? 25.453 -2.422 2.623 1 53.56 241 ASN B N 1
ATOM 3964 C CA . ASN B 1 241 ? 26.234 -2.699 1.418 1 53.56 241 ASN B CA 1
ATOM 3965 C C . ASN B 1 241 ? 26.562 -1.419 0.655 1 53.56 241 ASN B C 1
ATOM 3967 O O . ASN B 1 241 ? 27.281 -1.456 -0.349 1 53.56 241 ASN B O 1
ATOM 3971 N N . THR B 1 242 ? 25.797 -0.36 0.942 1 50.94 242 THR B N 1
ATOM 3972 C CA . THR B 1 242 ? 26.094 0.871 0.217 1 50.94 242 THR B CA 1
ATOM 3973 C C . THR B 1 242 ? 27.078 1.741 1.004 1 50.94 242 THR B C 1
ATOM 3975 O O . THR B 1 242 ? 26.922 1.91 2.217 1 50.94 242 THR B O 1
ATOM 3978 N N . THR B 1 243 ? 28.359 1.882 0.553 1 45.5 243 THR B N 1
ATOM 3979 C CA . THR B 1 243 ? 29.344 2.867 0.999 1 45.5 243 THR B CA 1
ATOM 3980 C C . THR B 1 243 ? 28.766 4.277 0.916 1 45.5 243 THR B C 1
ATOM 3982 O O . THR B 1 243 ? 27.75 4.504 0.242 1 45.5 243 THR B O 1
ATOM 3985 N N . ASP B 1 244 ? 29.422 5.371 1.724 1 43.06 244 ASP B N 1
ATOM 3986 C CA . ASP B 1 244 ? 29.125 6.785 1.922 1 43.06 244 ASP B CA 1
ATOM 3987 C C . ASP B 1 244 ? 28.609 7.422 0.636 1 43.06 244 ASP B C 1
ATOM 3989 O O . ASP B 1 244 ? 27.688 8.234 0.673 1 43.06 244 ASP B O 1
ATOM 3993 N N . ALA B 1 245 ? 29.438 7.41 -0.378 1 42.25 245 ALA B N 1
ATOM 3994 C CA . ALA B 1 245 ? 29.312 8.148 -1.63 1 42.25 245 ALA B CA 1
ATOM 3995 C C . ALA B 1 245 ? 28.031 7.754 -2.381 1 42.25 245 ALA B C 1
ATOM 3997 O O . ALA B 1 245 ? 27.469 8.562 -3.113 1 42.25 245 ALA B O 1
ATOM 3998 N N . ASP B 1 246 ? 27.594 6.559 -2.287 1 42.09 246 ASP B N 1
ATOM 3999 C CA . ASP B 1 246 ? 26.453 5.98 -2.994 1 42.09 246 ASP B CA 1
ATOM 4000 C C . ASP B 1 246 ? 25.141 6.238 -2.238 1 42.09 246 ASP B C 1
ATOM 4002 O O . ASP B 1 246 ? 24.062 5.863 -2.705 1 42.09 246 ASP B O 1
ATOM 4006 N N . LEU B 1 247 ? 25.219 6.637 -1.052 1 42.62 247 LEU B N 1
ATOM 4007 C CA . LEU B 1 247 ? 24.125 6.918 -0.129 1 42.62 247 LEU B CA 1
ATOM 4008 C C . LEU B 1 247 ? 23.188 7.969 -0.704 1 42.62 247 LEU B C 1
ATOM 4010 O O . LEU B 1 247 ? 22.125 8.25 -0.125 1 42.62 247 LEU B O 1
ATOM 4014 N N . ASN B 1 248 ? 23.828 8.727 -1.532 1 41.06 248 ASN B N 1
ATOM 4015 C CA . ASN B 1 248 ? 22.969 9.781 -2.09 1 41.06 248 ASN B CA 1
ATOM 4016 C C . ASN B 1 248 ? 21.797 9.195 -2.861 1 41.06 248 ASN B C 1
ATOM 4018 O O . ASN B 1 248 ? 20.953 9.938 -3.367 1 41.06 248 ASN B O 1
ATOM 4022 N N . ASN B 1 249 ? 21.953 7.855 -3.277 1 43.56 249 ASN B N 1
ATOM 4023 C CA . ASN B 1 249 ? 20.938 7.262 -4.145 1 43.56 249 ASN B CA 1
ATOM 4024 C C . ASN B 1 249 ? 19.75 6.742 -3.346 1 43.56 249 ASN B C 1
ATOM 4026 O O . ASN B 1 249 ? 19.922 6.105 -2.305 1 43.56 249 ASN B O 1
ATOM 4030 N N . SER B 1 250 ? 18.672 7.418 -3.459 1 48.5 250 SER B N 1
ATOM 4031 C CA . SER B 1 250 ? 17.359 7.211 -2.846 1 48.5 250 SER B CA 1
ATOM 4032 C C . SER B 1 250 ? 17.094 5.734 -2.58 1 48.5 250 SER B C 1
ATOM 4034 O O . SER B 1 250 ? 17.125 4.918 -3.502 1 48.5 250 SER B O 1
ATOM 4036 N N . LYS B 1 251 ? 17.578 5.23 -1.324 1 51.59 251 LYS B N 1
ATOM 4037 C CA . LYS B 1 251 ? 17.328 3.885 -0.813 1 51.59 251 LYS B CA 1
ATOM 4038 C C . LYS B 1 251 ? 15.914 3.424 -1.142 1 51.59 251 LYS B C 1
ATOM 4040 O O . LYS B 1 251 ? 14.945 4.102 -0.803 1 51.59 251 LYS B O 1
ATOM 4045 N N . GLN B 1 252 ? 15.773 2.674 -2.266 1 63.31 252 GLN B N 1
ATOM 4046 C CA . GLN B 1 252 ? 14.461 2.17 -2.652 1 63.31 252 GLN B CA 1
ATOM 4047 C C . GLN B 1 252 ? 14.008 1.045 -1.725 1 63.31 252 GLN B C 1
ATOM 4049 O O . GLN B 1 252 ? 14.828 0.257 -1.25 1 63.31 252 GLN B O 1
ATOM 4054 N N . ILE B 1 253 ? 12.953 1.071 -1.085 1 78.56 253 ILE B N 1
ATOM 4055 C CA . ILE B 1 253 ? 12.312 0.091 -0.215 1 78.56 253 ILE B CA 1
ATOM 4056 C C . ILE B 1 253 ? 11.102 -0.509 -0.919 1 78.56 253 ILE B C 1
ATOM 4058 O O . ILE B 1 253 ? 10.484 0.141 -1.766 1 78.56 253 ILE B O 1
ATOM 4062 N N . PRO B 1 254 ? 10.906 -1.818 -0.702 1 85.5 254 PRO B N 1
ATOM 4063 C CA . PRO B 1 254 ? 9.664 -2.371 -1.249 1 85.5 254 PRO B CA 1
ATOM 4064 C C . PRO B 1 254 ? 8.43 -1.594 -0.808 1 85.5 254 PRO B C 1
ATOM 4066 O O . PRO B 1 254 ? 8.461 -0.911 0.219 1 85.5 254 PRO B O 1
ATOM 4069 N N . CYS B 1 255 ? 7.465 -1.685 -1.647 1 86.88 255 CYS B N 1
ATOM 4070 C CA . CYS B 1 255 ? 6.207 -0.993 -1.375 1 86.88 255 CYS B CA 1
ATOM 4071 C C . CYS B 1 255 ? 5.039 -1.968 -1.369 1 86.88 255 CYS B C 1
ATOM 4073 O O . CYS B 1 255 ? 4.949 -2.844 -2.23 1 86.88 255 CYS B O 1
ATOM 4075 N N . THR B 1 256 ? 4.184 -1.844 -0.344 1 91.38 256 THR B N 1
ATOM 4076 C CA . THR B 1 256 ? 2.979 -2.662 -0.245 1 91.38 256 THR B CA 1
ATOM 4077 C C . THR B 1 256 ? 1.732 -1.827 -0.531 1 91.38 256 THR B C 1
ATOM 4079 O O . THR B 1 256 ? 1.571 -0.735 0.019 1 91.38 256 THR B O 1
ATOM 4082 N N . VAL B 1 257 ? 0.95 -2.324 -1.431 1 89.25 257 VAL B N 1
ATOM 4083 C CA . VAL B 1 257 ? -0.349 -1.729 -1.727 1 89.25 257 VAL B CA 1
ATOM 4084 C C . VAL B 1 257 ? -1.464 -2.672 -1.283 1 89.25 257 VAL B C 1
ATOM 4086 O O . VAL B 1 257 ? -1.622 -3.762 -1.841 1 89.25 257 VAL B O 1
ATOM 4089 N N . SER B 1 258 ? -2.277 -2.186 -0.322 1 92.88 258 SER B N 1
ATOM 4090 C CA . SER B 1 258 ? -3.211 -3.129 0.281 1 92.88 258 SER B CA 1
ATOM 4091 C C . SER B 1 258 ? -4.648 -2.639 0.159 1 92.88 258 SER B C 1
ATOM 4093 O O . SER B 1 258 ? -4.949 -1.487 0.485 1 92.88 258 SER B O 1
ATOM 4095 N N . MET B 1 259 ? -5.48 -3.525 -0.311 1 92.12 259 MET B N 1
ATOM 4096 C CA . MET B 1 259 ? -6.934 -3.377 -0.282 1 92.12 259 MET B CA 1
ATOM 4097 C C . MET B 1 259 ? -7.582 -4.527 0.483 1 92.12 259 MET B C 1
ATOM 4099 O O . MET B 1 259 ? -8.742 -4.867 0.235 1 92.12 259 MET B O 1
ATOM 4103 N N . LEU B 1 260 ? -6.785 -5.141 1.37 1 95.31 260 LEU B N 1
ATOM 4104 C CA . LEU B 1 260 ? -7.332 -6.211 2.201 1 95.31 260 LEU B CA 1
ATOM 4105 C C . LEU B 1 260 ? -8.43 -5.68 3.119 1 95.31 260 LEU B C 1
ATOM 4107 O O . LEU B 1 260 ? -8.328 -4.562 3.633 1 95.31 260 LEU B O 1
ATOM 4111 N N . THR B 1 261 ? -9.406 -6.547 3.334 1 94.69 261 THR B N 1
ATOM 4112 C CA . THR B 1 261 ? -10.523 -6.145 4.188 1 94.69 261 THR B CA 1
ATOM 4113 C C . THR B 1 261 ? -10.516 -6.934 5.492 1 94.69 261 THR B C 1
ATOM 4115 O O . THR B 1 261 ? -11.297 -6.652 6.398 1 94.69 261 THR B O 1
ATOM 4118 N N . LYS B 1 262 ? -9.68 -7.875 5.57 1 96.12 262 LYS B N 1
ATOM 4119 C CA . LYS B 1 262 ? -9.492 -8.664 6.785 1 96.12 262 LYS B CA 1
ATOM 4120 C C . LYS B 1 262 ? -8.016 -8.984 7.008 1 96.12 262 LYS B C 1
ATOM 4122 O O . LYS B 1 262 ? -7.199 -8.852 6.094 1 96.12 262 LYS B O 1
ATOM 4127 N N . GLU B 1 263 ? -7.73 -9.32 8.273 1 95.12 263 GLU B N 1
ATOM 4128 C CA . GLU B 1 263 ? -6.379 -9.773 8.594 1 95.12 263 GLU B CA 1
ATOM 4129 C C . GLU B 1 263 ? -6.086 -11.133 7.965 1 95.12 263 GLU B C 1
ATOM 4131 O O . GLU B 1 263 ? -6.949 -12.008 7.941 1 95.12 263 GLU B O 1
ATOM 4136 N N . LEU B 1 264 ? -4.867 -11.32 7.504 1 95.56 264 LEU B N 1
ATOM 4137 C CA . LEU B 1 264 ? -4.5 -12.578 6.859 1 95.56 264 LEU B CA 1
ATOM 4138 C C . LEU B 1 264 ? -3.355 -13.258 7.605 1 95.56 264 LEU B C 1
ATOM 4140 O O . LEU B 1 264 ? -2.307 -12.648 7.828 1 95.56 264 LEU B O 1
ATOM 4144 N N . TYR B 1 265 ? -3.633 -14.461 8.055 1 92.25 265 TYR B N 1
ATOM 4145 C CA . TYR B 1 265 ? -2.639 -15.375 8.609 1 92.25 265 TYR B CA 1
ATOM 4146 C C . TYR B 1 265 ? -2.488 -16.625 7.738 1 92.25 265 TYR B C 1
ATOM 4148 O O . TYR B 1 265 ? -3.473 -17.297 7.449 1 92.25 265 TYR B O 1
ATOM 4156 N N . LEU B 1 266 ? -1.275 -16.844 7.309 1 90.06 266 LEU B N 1
ATOM 4157 C CA . LEU B 1 266 ? -1.074 -17.984 6.418 1 90.06 266 LEU B CA 1
ATOM 4158 C C . LEU B 1 266 ? -0.886 -19.266 7.211 1 90.06 266 LEU B C 1
ATOM 4160 O O . LEU B 1 266 ? 0.207 -19.844 7.223 1 90.06 266 LEU B O 1
ATOM 4164 N N . LEU B 1 267 ? -1.916 -19.625 7.898 1 75.19 267 LEU B N 1
ATOM 4165 C CA . LEU B 1 267 ? -1.906 -20.812 8.766 1 75.19 267 LEU B CA 1
ATOM 4166 C C . LEU B 1 267 ? -2.02 -22.078 7.941 1 75.19 267 LEU B C 1
ATOM 4168 O O . LEU B 1 267 ? -2.84 -22.172 7.023 1 75.19 267 LEU B O 1
ATOM 4172 N N . LYS B 1 268 ? -0.917 -22.953 8.133 1 63.25 268 LYS B N 1
ATOM 4173 C CA . LYS B 1 268 ? -1.04 -24.297 7.566 1 63.25 268 LYS B CA 1
ATOM 4174 C C . LYS B 1 268 ? -2.033 -25.141 8.359 1 63.25 268 LYS B C 1
ATOM 4176 O O . LYS B 1 268 ? -2.109 -25.016 9.586 1 63.25 268 LYS B O 1
ATOM 4181 N N . ARG B 1 269 ? -3.174 -25.547 7.797 1 53.75 269 ARG B N 1
ATOM 4182 C CA . ARG B 1 269 ? -3.949 -26.547 8.531 1 53.75 269 ARG B CA 1
ATOM 4183 C C . ARG B 1 269 ? -3.066 -27.703 8.984 1 53.75 269 ARG B C 1
ATOM 4185 O O . ARG B 1 269 ? -2.229 -28.188 8.219 1 53.75 269 ARG B O 1
ATOM 4192 N N . ALA B 1 270 ? -2.766 -27.672 10.344 1 42.94 270 ALA B N 1
ATOM 4193 C CA . ALA B 1 270 ? -2.271 -28.938 10.859 1 42.94 270 ALA B CA 1
ATOM 4194 C C . ALA B 1 270 ? -3.082 -30.109 10.305 1 42.94 270 ALA B C 1
ATOM 4196 O O . ALA B 1 270 ? -4.273 -29.969 10.016 1 42.94 270 ALA B O 1
#

Foldseek 3Di:
DDPPDPDPDPVVVVVVQPVFEQDCPFPAQEAAEEEAEQAADVQQLFDGDFLQVLLVVLVVVLVVVLGHHYHYDYQAQLVRLLVVLLVRLPPQCLRHQEAHYEYHAADFQQWGGHRYHTDGPCSNCVCVACVNRVSCVVHAYEYEYEHAHGPSPDDPDDPPPPPPPVPPPPTNNDHDPSNQDARYKYKYAFHDDDDQPDPSNNHGLLSNQLSVLCNVPQQPDWNVVSLVVSQVVLLVVCVVPDDPVRVVPDSTTMDMDHNYRHTYGSHRDD/DDPPPPDPDPVVVVVVQPVFEFDCPFPAQEAAEEEAEQAADVQQLFDGDFLQVLLVVLVVVLVVVLGHHYHYDYQAQLVRLLVVLLVRLPPQCLRHQEAHYEYHAADFQQWGGHRYHTDGPCSNCVCVACVNRVSCVVHAYEYEYEHHHGPSPDDPDDPPPPPPPVPPPQRNNDHDPVRQDARYKYKYAFYDDDDQPDPSNNHGLLSNQLSVLCNVPQQPDWNVVSLVVSQVVLLVVCVVPDDPVRVVPDSTTMDMDHNYRHTYGSHRDD

Nearest PDB structures (foldseek):
  3h0e-assembly1_A  TM=8.652E-01  e=7.092E-28  Homo sapiens
  4qua-assembly1_A-2  TM=8.780E-01  e=1.642E-27  Homo sapiens
  5iar-assembly1_A-2  TM=8.787E-01  e=2.215E-27  Homo sapiens
  1nms-assembly1_A  TM=8.599E-01  e=7.092E-28  Homo sapiens
  5ias-assembly1_A-2  TM=8.784E-01  e=2.652E-27  Homo sapiens

Solvent-accessible surface area (backbone atoms only — not comparable to full-atom values): 28738 Å² total; per-residue (Å²): 137,82,84,79,78,79,70,80,67,67,60,60,57,51,54,54,47,56,70,44,30,57,70,52,88,42,91,33,46,18,46,30,39,37,40,40,34,38,56,46,40,76,86,39,68,43,66,68,47,71,34,50,64,52,39,50,53,47,49,49,52,41,41,43,74,46,51,28,51,72,44,77,49,68,50,39,36,51,67,51,46,47,49,52,49,43,54,61,43,67,45,88,43,66,48,35,29,34,40,35,39,36,42,37,29,38,25,57,54,36,27,34,35,24,19,59,29,80,30,56,48,62,65,70,46,49,40,63,31,55,89,61,17,62,57,45,56,96,32,46,34,39,37,39,39,42,27,45,63,57,65,71,79,68,70,88,76,79,76,76,70,76,67,80,57,83,73,63,72,67,41,31,55,35,64,37,39,90,62,48,38,70,21,28,33,37,37,35,42,52,49,70,88,57,72,72,76,52,52,50,90,71,17,46,62,56,58,53,44,44,40,52,47,44,70,74,37,24,59,80,37,45,47,72,58,49,53,23,49,36,25,31,50,53,49,50,55,48,58,72,72,47,58,82,85,58,60,77,52,73,67,62,30,35,39,34,39,37,24,34,40,43,44,44,53,56,46,56,79,126,136,82,84,78,76,79,69,80,68,67,60,60,57,51,53,54,46,57,70,46,30,58,70,54,87,42,93,32,46,18,44,31,39,37,40,41,34,37,55,46,39,78,85,39,67,44,66,69,46,70,31,50,64,51,38,50,52,47,49,50,52,41,41,43,74,45,51,29,51,72,46,77,50,68,51,39,36,49,67,51,46,47,52,52,49,43,54,61,43,67,45,88,42,68,47,35,29,32,41,36,39,35,42,38,28,36,25,57,53,36,26,34,35,25,20,60,30,80,31,56,49,61,63,71,46,49,41,62,31,56,88,61,18,62,58,44,57,95,32,47,36,39,38,37,35,42,27,45,64,57,66,72,79,68,72,88,74,78,76,76,69,78,68,79,56,84,74,61,72,67,42,31,52,33,63,38,39,89,62,49,38,72,22,30,32,37,36,34,42,50,50,69,91,59,73,72,73,52,52,50,88,70,16,45,61,55,58,53,42,43,38,52,48,42,71,75,36,24,59,80,37,45,48,71,58,51,52,23,49,37,27,30,50,53,48,50,56,48,57,73,70,45,59,81,85,58,60,79,51,75,67,66,30,35,40,35,39,38,24,33,41,43,44,45,51,57,48,55,80,126